Protein 4WND (pdb70)

Nearest PDB structures (foldseek):
  5a6c-assembly2_A  TM=9.727E-01  e=3.000E-34  Homo sapiens
  3sf4-assembly3_C  TM=9.162E-01  e=5.097E-35  Homo sapiens
  4g2v-assembly1_A  TM=9.74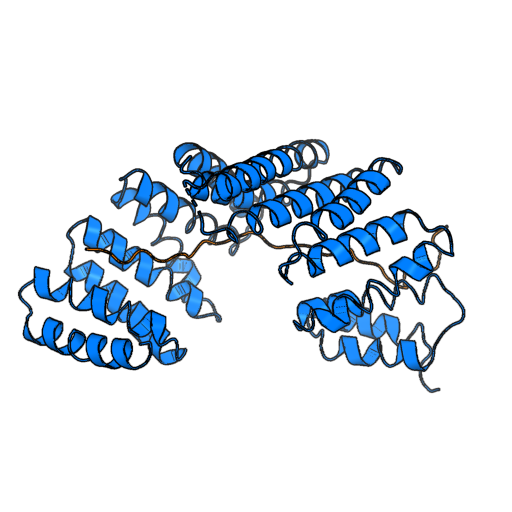9E-01  e=1.260E-33  Mus musculus
  3sf4-assembly1_A  TM=9.120E-01  e=1.593E-34  Homo sapiens
  4jhr-assembly1_A  TM=9.399E-01  e=8.890E-21  Mus musculus

Radius of gyration: 23.4 Å; Cα contacts (8 Å, |Δi|>4): 591; chains: 2; bounding box: 54×38×74 Å

B-factor: mean 24.94, std 11.46, range [11.97, 81.59]

Sequence (355 aa):
MEEASCLLEELALEGERLCKSGDCRRAGVSFFEEAAVQVGTEDDLKTLSSAIYSQQLGNAYFYLHDYAKALEEYHHHHHDLTLARTTIGDQLGEAKASGNLGNTLKKVVLGNNFDEEAIVCCQRHLDISREELNNDKVGEARALYNLGNVYHAKKGKKSFGCFPEEVRDALQAAVDFYEEENLLSSLVTALGDRAAQQGRAFGNLGNTHYLLGNFRDAVIAHEQRLLIAKEFGDKAAERRRAYSSNLGNAYIFLGEEFETASEEYYKKTTLLLARQLKDRAVEAQQSCYSLGNTYTLLQDYEKAIDYHLKHLAIAQELNDRIGEGRRACWSLGNNAYTALGNHDQAMHFAEEKHLEISREVGQLLHSDHMEMEPETMETTKSVTDYFSK

Foldseek 3Di:
DVDALVRLQVVLVVCVVVVNLVVSLVSLVVSVVNNDPPLVSVLVSLQSNLVSCVVVVVLVSNLVSLVVSLVSCVVVVVLLSNLSSLQSNLLSCLVVVVLVSSLVSLVSNLVSCVVVVNLVSNLVSLLSQLVSLQSQLVVVPLVDPSNVVSLVSSLVSLVVSLVSVVVVVVLLSNLVSLLSNLVSCVSVVVLVSSLVSLVSNLVSCVVVVPVVSNLSSLQSNLSSCVSVVNLVSSLVSLVSSLVVQVPDPPVVSNLVSLQSNLVSVVSVVNLVSSLVSLVSNLVVCVVVVVLVSNLVSLVSNLVSCVSVVNNVSNVVSVVSNVVSVVVVD/DDDDDPDDDDDDDDDDDDDCVCVVPD

Secondary structure (DSSP, 8-state):
--S-HHHHHHHHHHHHHTT-HHHHHHHHHHHHHH--S-HHHHHHHHHHHHHHHHHTT-HHHHHHHHHHHHHHHHHTT-HHHHHHHHHHHHHHHHHHT-HHHHHHHHHHHHHHHHHTT-HHHHHHHHHHHHHHHHHHHHHTT---HHHHHHHHHHHHHHHHHHHHHHHTT-HHHHHHHHHHHHHHHHHHT-HHHHHHHHHHHHHHHHHTT-HHHHHHHHHHHHHHHHHTT-HHHHHHHHHHHHHHHTT-S-HHHHHHHHHHHHHHHHHTT-HHHHHHHHHHHHHHHHHTT-HHHHHHHHHHHHHHHHHTT-HHHHHHHHHHHHHHHHHT-/---------PPPP------GGGTT--

CATH classification: 1.25.40.10

InterPro domains:
  IPR003109 GoLoco motif [PF02188] (490-509)
  IPR003109 GoLoco motif [PF02188] (545-566)
  IPR003109 GoLoco motif [PF02188] (595-615)
  IPR003109 GoLoco motif [PF02188] (629-650)
  IPR003109 GoLoco motif [PS50877] (489-511)
  IPR003109 GoLoco motif [PS50877] (544-566)
  IPR003109 GoLoco motif [PS50877] (594-616)
  IPR003109 GoLoco motif [PS50877] (628-650)
  IPR003109 GoLoco motif [SM00390] (489-511)
  IPR003109 GoLoco motif [SM00390] (544-566)
  IPR003109 GoLoco motif [SM00390] (594-616)
  IPR003109 GoLoco motif [SM00390] (628-650)
  IPR011990 Tetratricopeptide-like helical domain superfamily [G3DSA:1.25.40.10] (17-385)
  IPR011990 Tetratricopeptide-like helical domain superfamily [G3DSA:1.25.40.10] (458-567)
  IPR011990 Tetratricopeptide-like helical domain superfamily [G3DSA:1.25.40.10] (574-651)
  IPR011990 Tetratricopeptide-like helical domain superfamily [SSF48452] (63-157)
  IPR011990 Tetratricopeptide-like helical domain superfamily [SSF48452] (180-374)
  IPR019734 Tetratricopeptide repeat [PF13176] (204-238)
  IPR019734 Tetratricopeptide repeat [PF13181] (323-353)
  IPR019734 Tetratricopeptide repeat [PS50005] (62-95)

Organism: Homo sapiens (NCBI:txid9606)

Solvent-accessible surface area: 16758 Å² total; per-residue (Å²): 140,178,23,51,11,71,96,20,0,43,58,0,27,135,38,30,119,86,68,62,22,177,29,0,16,70,70,0,55,36,0,42,155,69,26,39,166,50,70,59,8,24,1,5,0,34,0,23,0,0,13,2,28,20,112,43,134,52,55,68,74,0,37,108,31,0,87,93,0,17,88,26,0,121,96,68,55,41,74,80,3,31,1,45,0,4,0,0,4,0,12,0,16,33,53,79,41,58,30,90,99,0,27,93,25,0,57,93,3,2,67,11,1,96,114,64,124,38,108,90,5,29,3,77,0,0,12,2,0,0,10,0,43,10,23,36,0,86,69,98,51,62,145,58,79,96,0,73,86,4,0,78,24,0,5,79,39,0,80,76,5,30,77,23,5,80,81,70,58,61,85,31,12,15,0,67,0,31,0,3,11,0,2,0,22,38,31,33,37,57,41,143,63,0,10,103,4,1,69,58,10,17,90,2,2,113,110,111,53,58,116,44,0,16,22,25,0,18,13,2,0,0,14,0,30,18,108,44,45,78,53,96,39,0,0,88,40,8,84,96,4,8,122,35,1,113,134,65,160,86,84,47,22,14,8,36,7,0,2,14,0,0,7,0,9,25,58,58,134,46,54,119,95,0,13,77,31,0,67,81,13,11,57,5,3,75,102,83,124,64,74,110,6,15,7,65,0,1,106,8,0,10,62,2,21,68,56,82,47,59,106,125,68,2,106,89,7,43,127,44,48,93,109,7,45,168,108,77,99,118,40,66,83,33,145,79,22,24,62,7,67,93,25,9,11,92,25,27,4,90,80,114,182,64,154

GO terms:
  GO:0097431 mitotic spindle pole (C, IDA)
  GO:0097575 lateral cell cortex (C, IDA)
  GO:0099738 cell cortex region (C, IDA)
  GO:0070840 dynein complex binding (F, IDA)
  GO:0005737 cytoplasm (C, IDA)
  GO:0005938 cell cortex (C, IDA)
  GO:0005737 cytoplasm (C, EXP)
  GO:0016328 lateral plasma membrane (C, EXP)
  GO:1904778 positive regulation of protein localization to cell cortex (P, IMP)
  GO:1905832 positive regulation of spindle assembly (P, IMP)
  GO:0051661 maintenance of centrosome location (P, IMP)
  GO:0060236 regulation of mitotic spindle organization (P, IMP)
  GO:0007052 mitotic spindle organization (P, IMP)
  GO:0000132 establishment of mitotic spindle orientation (P, IMP)
  GO:0005515 protein binding (F, IPI)
  GO:0007186 G protein-coupled receptor signaling pathway (P, TAS)
  GO:0042802 identical protein binding (F, IPI)
  GO:0005829 cytosol (C, IDA)
  GO:0000922 spindle pole (C, IPI)
  GO:0005938 cell cortex (C, IPI)

Structure (mmCIF, N/CA/C/O backbone):
data_4WND
#
_entry.id   4WND
#
_cell.length_a   45.487
_cell.length_b   64.786
_cell.length_c   69.118
_cell.angle_alpha   90.000
_cell.angle_beta   102.330
_cell.angle_gamma   90.000
#
_symmetry.space_group_name_H-M   'P 1 21 1'
#
loop_
_entity.id
_entity.type
_entity.pdbx_description
1 polymer 'G-protein-signaling modulator 2'
2 polymer 'FERM and PDZ domain-containing protein 4'
3 non-polymer 'THIOCYANATE ION'
4 non-polymer DI(HYDROXYETHYL)ETHER
5 non-polymer 'TRIETHYLENE GLYCOL'
6 non-polymer 1,2-ETHANEDIOL
7 water water
#
loop_
_atom_site.group_PDB
_atom_site.id
_atom_site.type_symbol
_atom_site.label_atom_id
_atom_site.label_alt_id
_atom_site.label_comp_id
_atom_site.label_asym_id
_atom_site.label_entity_id
_atom_site.label_seq_id
_atom_site.pdbx_PDB_ins_code
_atom_site.Cartn_x
_atom_site.Cartn_y
_atom_site.Cartn_z
_atom_site.occupancy
_atom_site.B_iso_or_equiv
_atom_site.auth_seq_id
_atom_site.auth_comp_id
_atom_site.auth_asym_id
_atom_site.auth_atom_id
_atom_site.pdbx_PDB_model_num
ATOM 1 N N . MET A 1 5 ? 48.342 -0.588 -12.060 1.00 56.15 13 MET A N 1
ATOM 2 C CA . MET A 1 5 ? 47.105 -1.061 -11.384 1.00 54.73 13 MET A CA 1
ATOM 3 C C . MET A 1 5 ? 46.827 -2.531 -11.750 1.00 55.37 13 MET A C 1
ATOM 4 O O . MET A 1 5 ? 46.797 -2.887 -12.935 1.00 58.89 13 MET A O 1
ATOM 7 N N . GLU A 1 6 ? 46.643 -3.379 -10.733 1.00 49.65 14 GLU A N 1
ATOM 8 C CA A GLU A 1 6 ? 46.362 -4.803 -10.940 0.50 47.72 14 GLU A CA 1
ATOM 9 C CA B GLU A 1 6 ? 46.358 -4.802 -10.956 0.50 47.86 14 GLU A CA 1
ATOM 10 C C . GLU A 1 6 ? 44.854 -5.069 -11.132 1.00 44.99 14 GLU A C 1
ATOM 11 O O . GLU A 1 6 ? 44.477 -6.035 -11.781 1.00 46.77 14 GLU A O 1
ATOM 22 N N . ALA A 1 7 ? 43.999 -4.210 -10.556 1.00 41.41 15 ALA A N 1
ATOM 23 C CA . ALA A 1 7 ? 42.531 -4.267 -10.811 1.00 33.72 15 ALA A CA 1
ATOM 24 C C . ALA A 1 7 ? 41.987 -2.903 -11.286 1.00 30.53 15 ALA A C 1
ATOM 25 O O . ALA A 1 7 ? 42.417 -1.855 -10.807 1.00 30.02 15 ALA A O 1
ATOM 27 N N . SER A 1 8 ? 41.013 -2.922 -12.210 1.00 26.12 16 SER A N 1
ATOM 28 C CA . SER A 1 8 ? 40.377 -1.691 -12.686 1.00 23.07 16 SER A CA 1
ATOM 29 C C . SER A 1 8 ? 39.356 -1.123 -11.662 1.00 18.85 16 SER A C 1
ATOM 30 O O . SER A 1 8 ? 38.928 -1.811 -10.757 1.00 17.88 16 SER A O 1
ATOM 33 N N . CYS A 1 9 ? 38.973 0.122 -11.882 1.00 20.65 17 CYS A N 1
ATOM 34 C CA . CYS A 1 9 ? 37.930 0.768 -11.087 1.00 18.05 17 CYS A CA 1
ATOM 35 C C . CYS A 1 9 ? 36.661 -0.107 -11.051 1.00 16.89 17 CYS A C 1
ATOM 36 O O . CYS A 1 9 ? 36.140 -0.403 -9.967 1.00 16.46 17 CYS A O 1
ATOM 39 N N . LEU A 1 10 ? 36.183 -0.499 -12.218 1.00 16.73 18 LEU A N 1
ATOM 40 C CA A LEU A 1 10 ? 34.981 -1.332 -12.306 0.50 16.61 18 LEU A CA 1
ATOM 41 C CA B LEU A 1 10 ? 34.971 -1.354 -12.312 0.50 16.83 18 LEU A CA 1
ATOM 42 C C . LEU A 1 10 ? 35.160 -2.659 -11.564 1.00 15.66 18 LEU A C 1
ATOM 43 O O . LEU A 1 10 ? 34.282 -3.085 -10.815 1.00 16.70 18 LEU A O 1
ATOM 52 N N . GLU A 1 11 ? 36.306 -3.327 -11.767 1.00 17.54 19 GLU A N 1
ATOM 53 C CA A GLU A 1 11 ? 36.554 -4.605 -11.105 0.50 17.37 19 GLU A CA 1
ATOM 54 C CA B GLU A 1 11 ? 36.585 -4.607 -11.118 0.50 18.10 19 GLU A CA 1
ATOM 55 C C . GLU A 1 11 ? 36.525 -4.475 -9.588 1.00 16.67 19 GLU A C 1
ATOM 56 O O . GLU A 1 11 ? 35.914 -5.286 -8.880 1.00 17.73 19 GLU A O 1
ATOM 67 N N . LEU A 1 12 ? 37.151 -3.444 -9.081 1.00 17.01 20 LEU A N 1
ATOM 68 C CA . LEU A 1 12 ? 37.164 -3.227 -7.671 1.00 16.75 20 LEU A CA 1
ATOM 69 C C . LEU A 1 12 ? 35.775 -2.921 -7.103 1.00 14.72 20 LEU A C 1
ATOM 70 O O . LEU A 1 12 ? 35.388 -3.402 -6.043 1.00 14.43 20 LEU A O 1
ATOM 75 N N . ALA A 1 13 ? 35.024 -2.094 -7.827 1.00 14.97 21 ALA A N 1
ATOM 76 C CA . ALA A 1 13 ? 33.683 -1.748 -7.412 1.00 14.35 21 ALA A CA 1
ATOM 77 C C . ALA A 1 13 ? 32.774 -2.961 -7.366 1.00 14.36 21 ALA A C 1
ATOM 78 O O . ALA A 1 13 ? 31.953 -3.095 -6.468 1.00 15.50 21 ALA A O 1
ATOM 80 N N . LEU A 1 14 ? 32.892 -3.835 -8.373 1.00 14.27 22 LEU A N 1
ATOM 81 C CA . LEU A 1 14 ? 32.082 -5.041 -8.409 1.00 14.72 22 LEU A CA 1
ATOM 82 C C . LEU A 1 14 ? 32.372 -5.944 -7.214 1.00 14.24 22 LEU A C 1
ATOM 83 O O . LEU A 1 14 ? 31.450 -6.511 -6.605 1.00 15.01 22 LEU A O 1
ATOM 88 N N . GLU A 1 15 ? 33.639 -6.061 -6.843 1.00 15.64 23 GLU A N 1
ATOM 89 C CA . GLU A 1 15 ? 33.974 -6.850 -5.669 1.00 16.52 23 GLU A CA 1
ATOM 90 C C . GLU A 1 15 ? 33.413 -6.224 -4.412 1.00 16.12 23 GLU A C 1
ATOM 91 O O . GLU A 1 15 ? 32.875 -6.893 -3.574 1.00 16.39 23 GLU A O 1
ATOM 97 N N . GLY A 1 16 ? 33.459 -4.906 -4.315 1.00 16.57 24 GLY A N 1
ATOM 98 C CA . GLY A 1 16 ? 32.848 -4.250 -3.186 1.00 16.16 24 GLY A CA 1
ATOM 99 C C . GLY A 1 16 ? 31.373 -4.524 -3.061 1.00 15.45 24 GLY A C 1
ATOM 100 O O . GLY A 1 16 ? 30.849 -4.749 -1.968 1.00 15.62 24 GLY A O 1
ATOM 101 N N . GLU A 1 17 ? 30.678 -4.498 -4.206 1.00 15.54 25 GLU A N 1
ATOM 102 C CA . GLU A 1 17 ? 29.245 -4.775 -4.240 1.00 15.85 25 GLU A CA 1
ATOM 103 C C . GLU A 1 17 ? 28.973 -6.152 -3.718 1.00 17.03 25 GLU A C 1
ATOM 104 O O . GLU A 1 17 ? 28.120 -6.329 -2.876 1.00 17.98 25 GLU A O 1
ATOM 110 N N . ARG A 1 18 ? 29.726 -7.120 -4.200 1.00 17.09 26 ARG A N 1
ATOM 111 C CA . ARG A 1 18 ? 29.535 -8.503 -3.750 1.00 17.47 26 ARG A CA 1
ATOM 112 C C . ARG A 1 18 ? 29.803 -8.678 -2.273 1.00 17.25 26 ARG A C 1
ATOM 113 O O . ARG A 1 18 ? 29.060 -9.386 -1.578 1.00 19.59 26 ARG A O 1
ATOM 121 N N . LEU A 1 19 ? 30.867 -8.070 -1.779 1.00 17.74 27 LEU A N 1
ATOM 122 C CA . LEU A 1 19 ? 31.213 -8.181 -0.349 1.00 18.81 27 LEU A CA 1
ATOM 123 C C . LEU A 1 19 ? 30.145 -7.582 0.523 1.00 18.78 27 LEU A C 1
ATOM 124 O O . LEU A 1 19 ? 29.712 -8.175 1.514 1.00 19.02 27 LEU A O 1
ATOM 129 N N . CYS A 1 20 ? 29.636 -6.423 0.127 1.00 18.66 28 CYS A N 1
ATOM 130 C CA . CYS A 1 20 ? 28.572 -5.818 0.896 1.00 20.60 28 CYS A CA 1
ATOM 131 C C . CYS A 1 20 ? 27.337 -6.700 0.894 1.00 19.64 28 CYS A C 1
ATOM 132 O O . CYS A 1 20 ? 26.715 -6.914 1.962 1.00 21.17 28 CYS A O 1
ATOM 135 N N . LYS A 1 21 ? 26.964 -7.235 -0.270 1.00 19.76 29 LYS A N 1
ATOM 136 C CA . LYS A 1 21 ? 25.784 -8.087 -0.374 1.00 21.43 29 LYS A CA 1
ATOM 137 C C . LYS A 1 21 ? 25.952 -9.306 0.537 1.00 22.87 29 LYS A C 1
ATOM 138 O O . LYS A 1 21 ? 24.985 -9.800 1.127 1.00 23.56 29 LYS A O 1
ATOM 141 N N . SER A 1 22 ? 27.185 -9.774 0.663 1.00 21.90 30 SER A N 1
ATOM 142 C CA . SER A 1 22 ? 27.492 -10.968 1.477 1.00 22.03 30 SER A CA 1
ATOM 143 C C . SER A 1 22 ? 27.484 -10.679 2.966 1.00 24.71 30 SER A C 1
ATOM 144 O O . SER A 1 22 ? 27.735 -11.590 3.760 1.00 24.46 30 SER A O 1
ATOM 147 N N . GLY A 1 23 ? 27.287 -9.415 3.349 1.00 24.63 31 GLY A N 1
ATOM 148 C CA . GLY A 1 23 ? 27.269 -9.019 4.754 1.00 25.39 31 GLY A CA 1
ATOM 149 C C . GLY A 1 23 ? 28.575 -8.509 5.329 1.00 27.87 31 GLY A C 1
ATOM 150 O O . GLY A 1 23 ? 28.676 -8.338 6.545 1.00 34.74 31 GLY A O 1
ATOM 151 N N . ASP A 1 24 ? 29.591 -8.276 4.490 1.00 23.86 32 ASP A N 1
ATOM 152 C CA . ASP A 1 24 ? 30.871 -7.788 4.943 1.00 25.58 32 ASP A CA 1
ATOM 153 C C . ASP A 1 24 ? 31.097 -6.390 4.393 1.00 24.46 32 ASP A C 1
ATOM 154 O O . ASP A 1 24 ? 31.856 -6.192 3.463 1.00 23.74 32 ASP A O 1
ATOM 159 N N . CYS A 1 25 ? 30.382 -5.419 4.968 1.00 26.40 33 CYS A N 1
ATOM 160 C CA . CYS A 1 25 ? 30.521 -4.039 4.521 1.00 25.83 33 CYS A CA 1
ATOM 161 C C . CYS A 1 25 ? 31.904 -3.481 4.792 1.00 22.86 33 CYS A C 1
ATOM 162 O O . CYS A 1 25 ? 32.393 -2.609 4.054 1.00 21.32 33 CYS A O 1
ATOM 165 N N . ARG A 1 26 ? 32.581 -3.969 5.843 1.00 22.53 34 ARG A N 1
ATOM 166 C CA A ARG A 1 26 ? 33.931 -3.506 6.135 0.50 23.08 34 ARG A CA 1
ATOM 167 C CA B ARG A 1 26 ? 33.912 -3.500 6.135 0.50 23.22 34 ARG A CA 1
ATOM 168 C C . ARG A 1 26 ? 34.877 -3.812 4.976 1.00 21.16 34 ARG A C 1
ATOM 169 O O . ARG A 1 26 ? 35.612 -2.961 4.522 1.00 22.18 34 ARG A O 1
ATOM 184 N N . ALA A 1 27 ? 34.843 -5.051 4.496 1.00 23.85 35 ALA A N 1
ATOM 185 C CA . ALA A 1 27 ? 35.657 -5.424 3.361 1.00 23.91 35 ALA A CA 1
ATOM 186 C C . ALA A 1 27 ? 35.204 -4.707 2.098 1.00 22.19 35 ALA A C 1
ATOM 187 O O . ALA A 1 27 ? 36.036 -4.226 1.312 1.00 23.88 35 ALA A O 1
ATOM 189 N N . GLY A 1 28 ? 33.888 -4.574 1.954 1.00 21.68 36 GLY A N 1
ATOM 190 C CA . GLY A 1 28 ? 33.336 -3.881 0.791 1.00 20.94 36 GLY A CA 1
ATOM 191 C C . GLY A 1 28 ? 33.829 -2.455 0.679 1.00 19.93 36 GLY A C 1
ATOM 192 O O . GLY A 1 28 ? 34.217 -1.999 -0.398 1.00 18.52 36 GLY A O 1
ATOM 193 N N . VAL A 1 29 ? 33.800 -1.727 1.803 1.00 19.62 37 VAL A N 1
ATOM 194 C CA . VAL A 1 29 ? 34.317 -0.362 1.849 1.00 19.81 37 VAL A CA 1
ATOM 195 C C . VAL A 1 29 ? 35.747 -0.266 1.312 1.00 18.65 37 VAL A C 1
ATOM 196 O O . VAL A 1 29 ? 36.080 0.631 0.564 1.00 19.54 37 VAL A O 1
ATOM 200 N N . SER A 1 30 ? 36.586 -1.242 1.679 1.00 20.45 38 SER A N 1
ATOM 201 C CA . SER A 1 30 ? 37.952 -1.225 1.212 1.00 22.72 38 SER A CA 1
ATOM 202 C C . SER A 1 30 ? 38.035 -1.270 -0.301 1.00 18.92 38 SER A C 1
ATOM 203 O O . SER A 1 30 ? 38.830 -0.576 -0.907 1.00 20.62 38 SER A O 1
ATOM 206 N N . PHE A 1 31 ? 37.189 -2.107 -0.891 1.00 19.59 39 PHE A N 1
ATOM 207 C CA . PHE A 1 31 ? 37.169 -2.221 -2.337 1.00 17.44 39 PHE A CA 1
ATOM 208 C C . PHE A 1 31 ? 36.587 -0.998 -3.041 1.00 16.17 39 PHE A C 1
ATOM 209 O O . PHE A 1 31 ? 37.085 -0.573 -4.059 1.00 16.37 39 PHE A O 1
ATOM 217 N N . PHE A 1 32 ? 35.546 -0.405 -2.455 1.00 17.34 40 PHE A N 1
ATOM 218 C CA . PHE A 1 32 ? 35.013 0.810 -3.030 1.00 17.82 40 PHE A CA 1
ATOM 219 C C . PHE A 1 32 ? 35.984 1.983 -2.942 1.00 18.02 40 PHE A C 1
ATOM 220 O O . PHE A 1 32 ? 36.129 2.739 -3.874 1.00 18.79 40 PHE A O 1
ATOM 228 N N A GLU A 1 33 ? 36.661 2.084 -1.794 0.50 19.09 41 GLU A N 1
ATOM 229 N N B GLU A 1 33 ? 36.669 2.102 -1.813 0.50 20.51 41 GLU A N 1
ATOM 230 C CA A GLU A 1 33 ? 37.659 3.117 -1.579 0.50 19.49 41 GLU A CA 1
ATOM 231 C CA B GLU A 1 33 ? 37.655 3.146 -1.658 0.50 21.66 41 GLU A CA 1
ATOM 232 C C A GLU A 1 33 ? 38.857 2.912 -2.524 0.50 19.20 41 GLU A C 1
ATOM 233 C C B GLU A 1 33 ? 38.828 2.913 -2.609 0.50 20.38 41 GLU A C 1
ATOM 234 O O A GLU A 1 33 ? 39.451 3.877 -2.984 0.50 19.65 41 GLU A O 1
ATOM 235 O O B GLU A 1 33 ? 39.343 3.855 -3.215 0.50 20.74 41 GLU A O 1
ATOM 246 N N . ALA A 1 34 ? 39.203 1.652 -2.792 1.00 19.63 42 ALA A N 1
ATOM 247 C CA . ALA A 1 34 ? 40.195 1.339 -3.789 1.00 18.84 42 ALA A CA 1
ATOM 248 C C . ALA A 1 34 ? 39.724 1.780 -5.166 1.00 19.09 42 ALA A C 1
ATOM 249 O O . ALA A 1 34 ? 40.462 2.348 -5.951 1.00 19.78 42 ALA A O 1
ATOM 251 N N . ALA A 1 35 ? 38.478 1.477 -5.494 1.00 17.89 43 ALA A N 1
ATOM 252 C CA . ALA A 1 35 ? 37.933 1.917 -6.757 1.00 18.54 43 ALA A CA 1
ATOM 253 C C . ALA A 1 35 ? 37.957 3.475 -6.937 1.00 18.57 43 ALA A C 1
ATOM 254 O O . ALA A 1 35 ? 38.254 3.979 -8.011 1.00 19.90 43 ALA A O 1
ATOM 256 N N . VAL A 1 36 ? 37.601 4.187 -5.887 1.00 20.17 44 VAL A N 1
ATOM 257 C CA . VAL A 1 36 ? 37.593 5.650 -5.925 1.00 22.13 44 VAL A CA 1
ATOM 258 C C . VAL A 1 36 ? 39.041 6.137 -6.104 1.00 26.06 44 VAL A C 1
ATOM 259 O O . VAL A 1 36 ? 39.302 7.082 -6.859 1.00 26.01 44 VAL A O 1
ATOM 263 N N . GLN A 1 37 ? 39.973 5.451 -5.446 1.00 26.97 45 GLN A N 1
ATOM 264 C CA . GLN A 1 37 ? 41.401 5.804 -5.551 1.00 30.77 45 GLN A CA 1
ATOM 265 C C . GLN A 1 37 ? 41.909 5.711 -6.991 1.00 29.54 45 GLN A C 1
ATOM 266 O O . GLN A 1 37 ? 42.547 6.636 -7.489 1.00 32.30 45 GLN A O 1
ATOM 272 N N . VAL A 1 38 ? 41.629 4.584 -7.644 1.00 26.05 46 VAL A N 1
ATOM 273 C CA . VAL A 1 38 ? 41.966 4.342 -9.036 1.00 26.27 46 VAL A CA 1
ATOM 274 C C . VAL A 1 38 ? 41.253 5.425 -9.859 1.00 27.89 46 VAL A C 1
ATOM 275 O O . VAL A 1 38 ? 41.867 6.089 -10.700 1.00 26.63 46 VAL A O 1
ATOM 279 N N . GLY A 1 39 ? 39.962 5.622 -9.570 1.00 25.06 47 GLY A N 1
ATOM 280 C CA . GLY A 1 39 ? 39.162 6.604 -10.263 1.00 23.92 47 GLY A CA 1
ATOM 281 C C . GLY A 1 39 ? 38.663 6.152 -11.628 1.00 22.29 47 GLY A C 1
ATOM 282 O O . GLY A 1 39 ? 39.114 5.133 -12.186 1.00 22.43 47 GLY A O 1
ATOM 283 N N . THR A 1 40 ? 37.755 6.948 -12.192 1.00 22.68 48 THR A N 1
ATOM 284 C CA . THR A 1 40 ? 37.227 6.732 -13.524 1.00 21.75 48 THR A CA 1
ATOM 285 C C . THR A 1 40 ? 36.668 8.045 -14.047 1.00 19.85 48 THR A C 1
ATOM 286 O O . THR A 1 40 ? 36.275 8.913 -13.241 1.00 22.03 48 THR A O 1
ATOM 290 N N . GLU A 1 41 ? 36.577 8.172 -15.356 1.00 20.20 49 GLU A N 1
ATOM 291 C CA . GLU A 1 41 ? 35.946 9.334 -15.959 1.00 20.45 49 GLU A CA 1
ATOM 292 C C . GLU A 1 41 ? 34.479 9.086 -16.263 1.00 17.86 49 GLU A C 1
ATOM 293 O O . GLU A 1 41 ? 33.758 10.016 -16.631 1.00 19.77 49 GLU A O 1
ATOM 299 N N . ASP A 1 42 ? 34.004 7.844 -16.038 1.00 17.42 50 ASP A N 1
ATOM 300 C CA A ASP A 1 42 ? 32.622 7.508 -16.239 0.50 18.02 50 ASP A CA 1
ATOM 301 C CA B ASP A 1 42 ? 32.596 7.525 -16.252 0.50 17.98 50 ASP A CA 1
ATOM 302 C C . ASP A 1 42 ? 31.821 7.953 -15.018 1.00 17.24 50 ASP A C 1
ATOM 303 O O . ASP A 1 42 ? 31.889 7.307 -13.948 1.00 17.08 50 ASP A O 1
ATOM 312 N N . LEU A 1 43 ? 31.089 9.042 -15.166 1.00 15.99 51 LEU A N 1
ATOM 313 C CA . LEU A 1 43 ? 30.476 9.673 -14.045 1.00 16.39 51 LEU A CA 1
ATOM 314 C C . LEU A 1 43 ? 29.301 8.855 -13.475 1.00 16.85 51 LEU A C 1
ATOM 315 O O . LEU A 1 43 ? 29.058 8.872 -12.257 1.00 17.20 51 LEU A O 1
ATOM 320 N N . LYS A 1 44 ? 28.618 8.111 -14.330 1.00 17.41 52 LYS A N 1
ATOM 321 C CA . LYS A 1 44 ? 27.533 7.222 -13.854 1.00 17.38 52 LYS A CA 1
ATOM 322 C C . LYS A 1 44 ? 28.110 6.118 -12.954 1.00 16.22 52 LYS A C 1
ATOM 323 O O . LYS A 1 44 ? 27.571 5.812 -11.900 1.00 15.14 52 LYS A O 1
ATOM 329 N N . THR A 1 45 ? 29.207 5.499 -13.399 1.00 14.95 53 THR A N 1
ATOM 330 C CA . THR A 1 45 ? 29.872 4.523 -12.596 1.00 15.07 53 THR A CA 1
ATOM 331 C C . THR A 1 45 ? 30.352 5.126 -11.268 1.00 14.90 53 THR A C 1
ATOM 332 O O . THR A 1 45 ? 30.146 4.542 -10.222 1.00 15.07 53 THR A O 1
ATOM 336 N N . LEU A 1 46 ? 30.948 6.316 -11.315 1.00 14.93 54 LEU A N 1
ATOM 337 C CA . LEU A 1 46 ? 31.441 6.973 -10.125 1.00 15.40 54 LEU A CA 1
ATOM 338 C C . LEU A 1 46 ? 30.295 7.218 -9.131 1.00 14.50 54 LEU A C 1
ATOM 339 O O . LEU A 1 46 ? 30.422 6.975 -7.926 1.00 14.37 54 LEU A O 1
ATOM 344 N N . SER A 1 47 ? 29.177 7.697 -9.653 1.00 14.50 55 SER A N 1
ATOM 345 C CA A SER A 1 47 ? 28.001 7.917 -8.782 0.50 14.83 55 SER A CA 1
ATOM 346 C CA B SER A 1 47 ? 27.949 7.903 -8.859 0.50 14.50 55 SER A CA 1
ATOM 347 C C . SER A 1 47 ? 27.508 6.633 -8.142 1.00 13.44 55 SER A C 1
ATOM 348 O O . SER A 1 47 ? 27.209 6.628 -6.958 1.00 13.97 55 SER A O 1
ATOM 353 N N . ALA A 1 48 ? 27.502 5.533 -8.884 1.00 12.76 56 ALA A N 1
ATOM 354 C CA . ALA A 1 48 ? 27.121 4.259 -8.269 1.00 12.66 56 ALA A CA 1
ATOM 355 C C . ALA A 1 48 ? 28.073 3.818 -7.151 1.00 12.95 56 ALA A C 1
ATOM 356 O O . ALA A 1 48 ? 27.659 3.238 -6.148 1.00 13.90 56 ALA A O 1
ATOM 358 N N . ILE A 1 49 ? 29.369 4.056 -7.348 1.00 12.62 57 ILE A N 1
ATOM 359 C CA . ILE A 1 49 ? 30.372 3.762 -6.315 1.00 12.93 57 ILE A CA 1
ATOM 360 C C . ILE A 1 49 ? 30.145 4.611 -5.074 1.00 13.26 57 ILE A C 1
ATOM 361 O O . ILE A 1 49 ? 30.101 4.099 -3.964 1.00 14.05 57 ILE A O 1
ATOM 366 N N . TYR A 1 50 ? 29.908 5.898 -5.280 1.00 13.98 58 TYR A N 1
ATOM 367 C CA . TYR A 1 50 ? 29.673 6.783 -4.143 1.00 13.87 58 TYR A CA 1
ATOM 368 C C . TYR A 1 50 ? 28.428 6.363 -3.353 1.00 12.42 58 TYR A C 1
ATOM 369 O O . TYR A 1 50 ? 28.390 6.418 -2.109 1.00 12.56 58 TYR A O 1
ATOM 378 N N . SER A 1 51 ? 27.372 6.027 -4.089 1.00 12.70 59 SER A N 1
ATOM 379 C CA . SER A 1 51 ? 26.121 5.579 -3.457 1.00 13.12 59 SER A CA 1
ATOM 380 C C . SER A 1 51 ? 26.351 4.344 -2.599 1.00 13.76 59 SER A C 1
ATOM 381 O O . SER A 1 51 ? 25.900 4.253 -1.483 1.00 14.38 59 SER A O 1
ATOM 384 N N . GLN A 1 52 ? 27.057 3.380 -3.155 1.00 13.51 60 GLN A N 1
ATOM 385 C CA A GLN A 1 52 ? 27.289 2.161 -2.434 0.40 13.79 60 GLN A CA 1
ATOM 386 C CA B GLN A 1 52 ? 27.328 2.127 -2.443 0.60 15.15 60 GLN A CA 1
ATOM 387 C C . GLN A 1 52 ? 28.217 2.369 -1.237 1.00 14.88 60 GLN A C 1
ATOM 388 O O . GLN A 1 52 ? 28.021 1.773 -0.199 1.00 14.96 60 GLN A O 1
ATOM 399 N N . LEU A 1 53 ? 29.188 3.252 -1.380 1.00 14.91 61 LEU A N 1
ATOM 400 C CA . LEU A 1 53 ? 30.110 3.587 -0.272 1.00 16.50 61 LEU A CA 1
ATOM 401 C C . LEU A 1 53 ? 29.309 4.334 0.821 1.00 16.26 61 LEU A C 1
ATOM 402 O O . LEU A 1 53 ? 29.436 4.052 2.012 1.00 17.13 61 LEU A O 1
ATOM 407 N N . GLY A 1 54 ? 28.414 5.237 0.412 1.00 14.65 62 GLY A N 1
ATOM 408 C CA . GLY A 1 54 ? 27.557 5.907 1.362 1.00 14.96 62 GLY A CA 1
ATOM 409 C C . GLY A 1 54 ? 26.722 4.904 2.154 1.00 14.76 62 GLY A C 1
ATOM 410 O O . GLY A 1 54 ? 26.563 5.049 3.388 1.00 16.35 62 GLY A O 1
ATOM 411 N N . ASN A 1 55 ? 26.102 3.941 1.468 1.00 14.51 63 ASN A N 1
ATOM 412 C CA . ASN A 1 55 ? 25.300 2.934 2.165 1.00 14.37 63 ASN A CA 1
ATOM 413 C C . ASN A 1 55 ? 26.149 2.044 3.068 1.00 15.44 63 ASN A C 1
ATOM 414 O O . ASN A 1 55 ? 25.716 1.723 4.177 1.00 17.22 63 ASN A O 1
ATOM 419 N N . ALA A 1 56 ? 27.333 1.683 2.614 1.00 16.42 64 ALA A N 1
ATOM 420 C CA . ALA A 1 56 ? 28.209 0.826 3.424 1.00 17.14 64 ALA A CA 1
ATOM 421 C C . ALA A 1 56 ? 28.595 1.552 4.711 1.00 17.59 64 ALA A C 1
ATOM 422 O O . ALA A 1 56 ? 28.523 0.958 5.800 1.00 19.21 64 ALA A O 1
ATOM 424 N N . TYR A 1 57 ? 28.943 2.840 4.617 1.00 18.46 65 TYR A N 1
ATOM 425 C CA . TYR A 1 57 ? 29.261 3.614 5.812 1.00 18.45 65 TYR A CA 1
ATOM 426 C C . TYR A 1 57 ? 28.046 3.783 6.709 1.00 19.19 65 TYR A C 1
ATOM 427 O O . TYR A 1 57 ? 28.174 3.705 7.930 1.00 19.11 65 TYR A O 1
ATOM 436 N N . PHE A 1 58 ? 26.869 3.982 6.120 1.00 18.45 66 PHE A N 1
ATOM 437 C CA . PHE A 1 58 ? 25.607 4.021 6.872 1.00 18.34 66 PHE A CA 1
ATOM 438 C C . PHE A 1 58 ? 25.468 2.764 7.738 1.00 19.58 66 PHE A C 1
ATOM 439 O O . PHE A 1 58 ? 25.251 2.864 8.957 1.00 20.34 66 PHE A O 1
ATOM 447 N N . TYR A 1 59 ? 25.656 1.607 7.120 1.00 19.31 67 TYR A N 1
ATOM 448 C CA . TYR A 1 59 ? 25.536 0.336 7.826 1.00 22.98 67 TYR A CA 1
ATOM 449 C C . TYR A 1 59 ? 26.636 0.096 8.852 1.00 22.33 67 TYR A C 1
ATOM 450 O O . TYR A 1 59 ? 26.394 -0.638 9.811 1.00 26.23 67 TYR A O 1
ATOM 459 N N . LEU A 1 60 ? 27.782 0.728 8.680 1.00 21.39 68 LEU A N 1
ATOM 460 C CA . LEU A 1 60 ? 28.874 0.684 9.664 1.00 21.84 68 LEU A CA 1
ATOM 461 C C . LEU A 1 60 ? 28.745 1.801 10.712 1.00 22.83 68 LEU A C 1
ATOM 462 O O . LEU A 1 60 ? 29.643 1.992 11.531 1.00 24.06 68 LEU A O 1
ATOM 467 N N . HIS A 1 61 ? 27.624 2.533 10.658 1.00 22.45 69 HIS A N 1
ATOM 468 C CA . HIS A 1 61 ? 27.298 3.617 11.604 1.00 22.52 69 HIS A CA 1
ATOM 469 C C . HIS A 1 61 ? 28.226 4.809 11.538 1.00 23.76 69 HIS A C 1
ATOM 470 O O . HIS A 1 61 ? 28.339 5.572 12.508 1.00 25.25 69 HIS A O 1
ATOM 477 N N . ASP A 1 62 ? 28.868 5.027 10.386 1.00 20.71 70 ASP A N 1
ATOM 478 C CA . ASP A 1 62 ? 29.595 6.240 10.177 1.00 20.23 70 ASP A CA 1
ATOM 479 C C . ASP A 1 62 ? 28.706 7.160 9.346 1.00 20.18 70 ASP A C 1
ATOM 480 O O . ASP A 1 62 ? 28.862 7.284 8.147 1.00 20.06 70 ASP A O 1
ATOM 485 N N . TYR A 1 63 ? 27.767 7.811 10.028 1.00 21.13 71 TYR A N 1
ATOM 486 C CA . TYR A 1 63 ? 26.725 8.584 9.347 1.00 18.97 71 TYR A CA 1
ATOM 487 C C . TYR A 1 63 ? 27.288 9.839 8.714 1.00 19.91 71 TYR A C 1
ATOM 488 O O . TYR A 1 63 ? 26.802 10.284 7.674 1.00 19.68 71 TYR A O 1
ATOM 497 N N . ALA A 1 64 ? 28.347 10.408 9.276 1.00 20.34 72 ALA A N 1
ATOM 498 C CA . ALA A 1 64 ? 28.979 11.565 8.661 1.00 22.83 72 ALA A CA 1
ATOM 499 C C . ALA A 1 64 ? 29.571 11.239 7.279 1.00 21.18 72 ALA A C 1
ATOM 500 O O . ALA A 1 64 ? 29.429 12.018 6.312 1.00 21.62 72 ALA A O 1
ATOM 502 N N . LYS A 1 65 ? 30.232 10.098 7.174 1.00 20.80 73 LYS A N 1
ATOM 503 C CA . LYS A 1 65 ? 30.803 9.705 5.908 1.00 20.02 73 LYS A CA 1
ATOM 504 C C . LYS A 1 65 ? 29.680 9.302 4.946 1.00 18.47 73 LYS A C 1
ATOM 505 O O . LYS A 1 65 ? 29.761 9.559 3.728 1.00 18.32 73 LYS A O 1
ATOM 510 N N . ALA A 1 66 ? 28.644 8.649 5.474 1.00 16.72 74 ALA A N 1
ATOM 511 C CA . ALA A 1 66 ? 27.495 8.293 4.645 1.00 16.05 74 ALA A CA 1
ATOM 512 C C . ALA A 1 66 ? 26.950 9.562 3.978 1.00 17.57 74 ALA A C 1
ATOM 513 O O . ALA A 1 66 ? 26.712 9.583 2.767 1.00 17.09 74 ALA A O 1
ATOM 515 N N . LEU A 1 67 ? 26.760 10.631 4.769 1.00 16.90 75 LEU A N 1
ATOM 516 C CA . LEU A 1 67 ? 26.234 11.868 4.238 1.00 17.48 75 LEU A CA 1
ATOM 517 C C . LEU A 1 67 ? 27.159 12.433 3.162 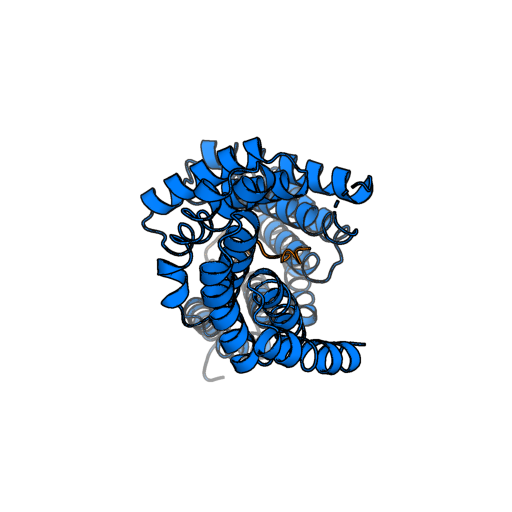1.00 17.80 75 LEU A C 1
ATOM 518 O O . LEU A 1 67 ? 26.717 12.891 2.100 1.00 17.05 75 LEU A O 1
ATOM 523 N N . GLU A 1 68 ? 28.468 12.381 3.416 1.00 17.08 76 GLU A N 1
ATOM 524 C CA A GLU A 1 68 ? 29.425 12.924 2.462 0.50 17.41 76 GLU A CA 1
ATOM 525 C CA B GLU A 1 68 ? 29.487 12.879 2.481 0.50 17.17 76 GLU A CA 1
ATOM 526 C C . GLU A 1 68 ? 29.347 12.192 1.121 1.00 16.04 76 GLU A C 1
ATOM 527 O O . GLU A 1 68 ? 29.337 12.828 0.074 1.00 16.55 76 GLU A O 1
ATOM 538 N N . TYR A 1 69 ? 29.259 10.872 1.157 1.00 15.48 77 TYR A N 1
ATOM 539 C CA . TYR A 1 69 ? 29.246 10.134 -0.078 1.00 15.65 77 TYR A CA 1
ATOM 540 C C . TYR A 1 69 ? 27.915 10.200 -0.811 1.00 14.77 77 TYR A C 1
ATOM 541 O O . TYR A 1 69 ? 27.878 10.307 -2.044 1.00 14.92 77 TYR A O 1
ATOM 550 N N . HIS A 1 70 ? 26.820 10.217 -0.062 1.00 13.96 78 HIS A N 1
ATOM 551 C CA . HIS A 1 70 ? 25.539 10.441 -0.710 1.00 13.79 78 HIS A CA 1
ATOM 552 C C . HIS A 1 70 ? 25.427 11.820 -1.332 1.00 14.00 78 HIS A C 1
ATOM 553 O O . HIS A 1 70 ? 24.801 11.971 -2.379 1.00 14.43 78 HIS A O 1
ATOM 560 N N . HIS A 1 71 ? 26.057 12.829 -0.717 1.00 15.95 79 HIS A N 1
ATOM 561 C CA A HIS A 1 71 ? 26.136 14.159 -1.333 0.50 15.66 79 HIS A CA 1
ATOM 562 C CA B HIS A 1 71 ? 26.101 14.144 -1.336 0.50 17.22 79 HIS A CA 1
ATOM 563 C C . HIS A 1 71 ? 26.960 14.174 -2.607 1.00 15.87 79 HIS A C 1
ATOM 564 O O . HIS A 1 71 ? 26.582 14.817 -3.588 1.00 17.19 79 HIS A O 1
ATOM 577 N N . HIS A 1 72 ? 28.080 13.463 -2.609 1.00 15.40 80 HIS A N 1
ATOM 578 C CA A HIS A 1 72 ? 28.909 13.330 -3.811 0.50 16.20 80 HIS A CA 1
ATOM 579 C CA B HIS A 1 72 ? 28.862 13.407 -3.840 0.50 16.27 80 HIS A CA 1
ATOM 580 C C . HIS A 1 72 ? 28.085 12.689 -4.947 1.00 15.85 80 HIS A C 1
ATOM 581 O O . HIS A 1 72 ? 28.100 13.120 -6.105 1.00 17.24 80 HIS A O 1
ATOM 594 N N . ASP A 1 73 ? 27.336 11.634 -4.597 1.00 14.44 81 ASP A N 1
ATOM 595 C CA . ASP A 1 73 ? 26.442 10.997 -5.560 1.00 14.48 81 ASP A CA 1
ATOM 596 C C . ASP A 1 73 ? 25.397 11.982 -6.101 1.00 14.47 81 ASP A C 1
ATOM 597 O O . ASP A 1 73 ? 25.201 12.095 -7.296 1.00 14.97 81 ASP A O 1
ATOM 602 N N . LEU A 1 74 ? 24.732 12.693 -5.212 1.00 13.90 82 LEU A N 1
ATOM 603 C CA . LEU A 1 74 ? 23.707 13.700 -5.627 1.00 15.48 82 LEU A CA 1
ATOM 604 C C . LEU A 1 74 ? 24.281 14.698 -6.619 1.00 16.26 82 LEU A C 1
ATOM 605 O O . LEU A 1 74 ? 23.659 14.983 -7.662 1.00 15.81 82 LEU A O 1
ATOM 610 N N . THR A 1 75 ? 25.487 15.164 -6.325 1.00 16.11 83 THR A N 1
ATOM 611 C CA . THR A 1 75 ? 26.153 16.153 -7.182 1.00 17.39 83 THR A CA 1
ATOM 612 C C . THR A 1 75 ? 26.329 15.622 -8.587 1.00 17.91 83 THR A C 1
ATOM 613 O O . THR A 1 75 ? 26.005 16.304 -9.570 1.00 17.20 83 THR A O 1
ATOM 617 N N . LEU A 1 76 ? 26.830 14.399 -8.698 1.00 16.15 84 LEU A N 1
ATOM 618 C CA . LEU A 1 76 ? 27.039 13.815 -10.005 1.00 16.90 84 LEU A CA 1
ATOM 619 C C . LEU A 1 76 ? 25.748 13.486 -10.690 1.00 16.34 84 LEU A C 1
ATOM 620 O O . LEU A 1 76 ? 25.612 13.649 -11.898 1.00 17.62 84 LEU A O 1
ATOM 625 N N . ALA A 1 77 ? 24.759 12.956 -9.966 1.00 14.92 85 ALA A N 1
ATOM 626 C CA . ALA A 1 77 ? 23.521 12.590 -10.598 1.00 15.55 85 ALA A CA 1
ATOM 627 C C . ALA A 1 77 ? 22.874 13.823 -11.243 1.00 15.99 85 ALA A C 1
ATOM 628 O O . ALA A 1 77 ? 22.288 13.746 -12.331 1.00 16.73 85 ALA A O 1
ATOM 630 N N . ARG A 1 78 ? 22.966 14.952 -10.556 1.00 16.02 86 ARG A N 1
ATOM 631 C CA . ARG A 1 78 ? 22.389 16.196 -11.084 1.00 16.67 86 ARG A CA 1
ATOM 632 C C . ARG A 1 78 ? 23.149 16.650 -12.333 1.00 18.10 86 ARG A C 1
ATOM 633 O O . ARG A 1 78 ? 22.514 17.033 -13.338 1.00 18.95 86 ARG A O 1
ATOM 641 N N . THR A 1 79 ? 24.471 16.595 -12.302 1.00 18.03 87 THR A N 1
ATOM 642 C CA A THR A 1 79 ? 25.249 17.136 -13.414 0.50 18.58 87 THR A CA 1
ATOM 643 C CA B THR A 1 79 ? 25.245 17.139 -13.417 0.50 18.48 87 THR A CA 1
ATOM 644 C C . THR A 1 79 ? 25.050 16.332 -14.695 1.00 17.59 87 THR A C 1
ATOM 645 O O . THR A 1 79 ? 25.125 16.895 -15.780 1.00 18.61 87 THR A O 1
ATOM 652 N N . ILE A 1 80 ? 24.793 15.028 -14.576 1.00 17.44 88 ILE A N 1
ATOM 653 C CA . ILE A 1 80 ? 24.606 14.186 -15.758 1.00 17.55 88 ILE A CA 1
ATOM 654 C C . ILE A 1 80 ? 23.138 14.037 -16.130 1.00 18.55 88 ILE A C 1
ATOM 655 O O . ILE A 1 80 ? 22.794 13.351 -17.105 1.00 20.08 88 ILE A O 1
ATOM 660 N N . GLY A 1 81 ? 22.264 14.639 -15.325 1.00 18.75 89 GLY A N 1
ATOM 661 C CA . GLY A 1 81 ? 20.824 14.596 -15.590 1.00 19.38 89 GLY A CA 1
ATOM 662 C C . GLY A 1 81 ? 20.180 13.242 -15.380 1.00 19.76 89 GLY A C 1
ATOM 663 O O . GLY A 1 81 ? 19.187 12.903 -16.050 1.00 20.91 89 GLY A O 1
ATOM 664 N N . ASP A 1 82 ? 20.704 12.483 -14.433 1.00 17.02 90 ASP A N 1
ATOM 665 C CA . ASP A 1 82 ? 20.180 11.164 -14.116 1.00 16.96 90 ASP A CA 1
ATOM 666 C C . ASP A 1 82 ? 19.082 11.350 -13.054 1.00 17.00 90 ASP A C 1
ATOM 667 O O . ASP A 1 82 ? 19.373 11.439 -11.881 1.00 16.31 90 ASP A O 1
ATOM 672 N N . GLN A 1 83 ? 17.828 11.462 -13.487 1.00 17.23 91 GLN A N 1
ATOM 673 C CA . GLN A 1 83 ? 16.766 11.815 -12.579 1.00 17.86 91 GLN A CA 1
ATOM 674 C C . GLN A 1 83 ? 16.516 10.721 -11.551 1.00 15.91 91 GLN A C 1
ATOM 675 O O . GLN A 1 83 ? 16.359 11.018 -10.368 1.00 15.50 91 GLN A O 1
ATOM 681 N N . LEU A 1 84 ? 16.507 9.471 -11.994 1.00 15.89 92 LEU A N 1
ATOM 682 C CA . LEU A 1 84 ? 16.318 8.356 -11.059 1.00 15.42 92 LEU A CA 1
ATOM 683 C C . LEU A 1 84 ? 17.463 8.344 -10.052 1.00 15.15 92 LEU A C 1
ATOM 684 O O . LEU A 1 84 ? 17.290 8.144 -8.857 1.00 14.97 92 LEU A O 1
ATOM 689 N N . GLY A 1 85 ? 18.663 8.567 -10.548 1.00 14.73 93 GLY A N 1
ATOM 690 C CA . GLY A 1 85 ? 19.826 8.578 -9.690 1.00 14.82 93 GLY A CA 1
ATOM 691 C C . GLY A 1 85 ? 19.774 9.698 -8.664 1.00 12.87 93 GLY A C 1
ATOM 692 O O . GLY A 1 85 ? 20.232 9.534 -7.551 1.00 14.90 93 GLY A O 1
ATOM 693 N N . GLU A 1 86 ? 19.239 10.854 -9.047 1.00 14.47 94 GLU A N 1
ATOM 694 C CA . GLU A 1 86 ? 19.110 11.973 -8.145 1.00 14.00 94 GLU A CA 1
ATOM 695 C C . GLU A 1 86 ? 18.062 11.618 -7.083 1.00 13.81 94 GLU A C 1
ATOM 696 O O . GLU A 1 86 ? 18.237 11.920 -5.917 1.00 13.48 94 GLU A O 1
ATOM 702 N N . ALA A 1 87 ? 16.957 11.032 -7.509 1.00 13.52 95 ALA A N 1
ATOM 703 C CA . ALA A 1 87 ? 15.912 10.634 -6.564 1.00 13.10 95 ALA A CA 1
ATOM 704 C C . ALA A 1 87 ? 16.462 9.699 -5.492 1.00 13.03 95 ALA A C 1
ATOM 705 O O . ALA A 1 87 ? 16.231 9.855 -4.295 1.00 14.10 95 ALA A O 1
ATOM 707 N N . LYS A 1 88 ? 17.278 8.746 -5.942 1.00 13.40 96 LYS A N 1
ATOM 708 C CA . LYS A 1 88 ? 17.836 7.746 -5.022 1.00 13.90 96 LYS A CA 1
ATOM 709 C C . LYS A 1 88 ? 18.819 8.395 -4.043 1.00 13.08 96 LYS A C 1
ATOM 710 O O . LYS A 1 88 ? 18.815 8.108 -2.845 1.00 13.46 96 LYS A O 1
ATOM 716 N N . ALA A 1 89 ? 19.695 9.282 -4.555 1.00 12.94 97 ALA A N 1
ATOM 717 C CA . ALA A 1 89 ? 20.628 9.975 -3.714 1.00 13.27 97 ALA A CA 1
ATOM 718 C C . ALA A 1 89 ? 19.907 10.825 -2.661 1.00 12.79 97 ALA A C 1
ATOM 719 O O . ALA A 1 89 ? 20.287 10.843 -1.515 1.00 12.55 97 ALA A O 1
ATOM 721 N N . SER A 1 90 ? 18.840 11.499 -3.083 1.00 13.17 98 SER A N 1
ATOM 722 C CA . SER A 1 90 ? 18.059 12.3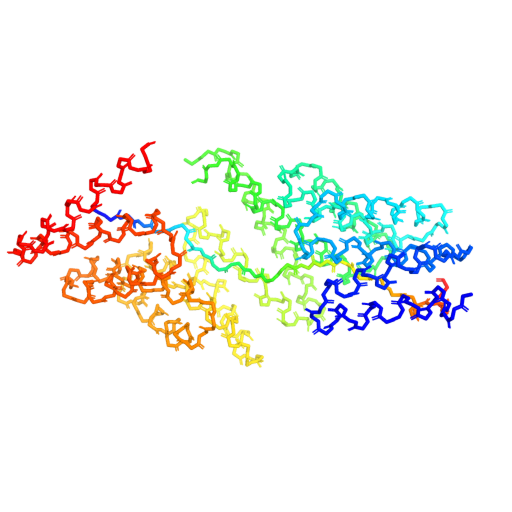10 -2.170 1.00 14.24 98 SER A CA 1
ATOM 723 C C . SER A 1 90 ? 17.395 11.451 -1.075 1.00 13.78 98 SER A C 1
ATOM 724 O O . SER A 1 90 ? 17.416 11.808 0.094 1.00 14.48 98 SER A O 1
ATOM 727 N N . GLY A 1 91 ? 16.844 10.315 -1.464 1.00 13.66 99 GLY A N 1
ATOM 728 C CA . GLY A 1 91 ? 16.250 9.403 -0.474 1.00 13.11 99 GLY A CA 1
ATOM 729 C C . GLY A 1 91 ? 17.287 8.882 0.514 1.00 14.02 99 GLY A C 1
ATOM 730 O O . GLY A 1 91 ? 17.034 8.738 1.718 1.00 13.96 99 GLY A O 1
ATOM 731 N N . ASN A 1 92 ? 18.496 8.584 0.010 1.00 13.24 100 ASN A N 1
ATOM 732 C CA . ASN A 1 92 ? 19.568 8.142 0.876 1.00 14.10 100 ASN A CA 1
ATOM 733 C C . ASN A 1 92 ? 20.070 9.217 1.847 1.00 13.24 100 ASN A C 1
ATOM 734 O O . ASN A 1 92 ? 20.355 8.939 2.993 1.00 13.56 100 ASN A O 1
ATOM 739 N N . LEU A 1 93 ? 20.180 10.449 1.347 1.00 13.51 101 LEU A N 1
ATOM 740 C CA . LEU A 1 93 ? 20.468 11.593 2.209 1.00 13.24 101 LEU A CA 1
ATOM 741 C C . LEU A 1 93 ? 19.401 11.717 3.297 1.00 12.98 101 LEU A C 1
ATOM 742 O O . LEU A 1 93 ? 19.730 11.920 4.457 1.00 13.05 101 LEU A O 1
ATOM 747 N N . GLY A 1 94 ? 18.138 11.583 2.903 1.00 13.09 102 GLY A N 1
ATOM 748 C CA . GLY A 1 94 ? 17.030 11.710 3.877 1.00 13.44 102 GLY A CA 1
ATOM 749 C C . GLY A 1 94 ? 17.135 10.670 4.964 1.00 13.06 102 GLY A C 1
ATOM 750 O O . GLY A 1 94 ? 17.021 10.967 6.144 1.00 13.75 102 GLY A O 1
ATOM 751 N N . ASN A 1 95 ? 17.382 9.413 4.581 1.00 13.46 103 ASN A N 1
ATOM 752 C CA . ASN A 1 95 ? 17.417 8.359 5.578 1.00 13.62 103 ASN A CA 1
ATOM 753 C C . ASN A 1 95 ? 18.624 8.493 6.491 1.00 13.74 103 ASN A C 1
ATOM 754 O O . ASN A 1 95 ? 18.569 8.129 7.652 1.00 14.67 103 ASN A O 1
ATOM 759 N N . THR A 1 96 ? 19.727 9.022 5.961 1.00 13.78 104 THR A N 1
ATOM 760 C CA . THR A 1 96 ? 20.910 9.302 6.769 1.00 13.89 104 THR A CA 1
ATOM 761 C C . THR A 1 96 ? 20.638 10.464 7.751 1.00 14.33 104 THR A C 1
ATOM 762 O O . THR A 1 96 ? 20.931 10.348 8.924 1.00 14.90 104 THR A O 1
ATOM 766 N N . LEU A 1 97 ? 20.037 11.530 7.256 1.00 14.54 105 LEU A N 1
ATOM 767 C CA . LEU A 1 97 ? 19.651 12.665 8.089 1.00 14.95 105 LEU A CA 1
ATOM 768 C C . LEU A 1 97 ? 18.699 12.241 9.185 1.00 14.80 105 LEU A C 1
ATOM 769 O O . LEU A 1 97 ? 18.801 12.734 10.307 1.00 15.42 105 LEU A O 1
ATOM 774 N N . LYS A 1 98 ? 17.802 11.303 8.890 1.00 15.11 106 LYS A N 1
ATOM 775 C CA A LYS A 1 98 ? 16.861 10.782 9.900 0.50 15.84 106 LYS A CA 1
ATOM 776 C CA B LYS A 1 98 ? 16.864 10.813 9.911 0.50 16.28 106 LYS A CA 1
ATOM 777 C C . LYS A 1 98 ? 17.626 10.220 11.097 1.00 17.77 106 LYS A C 1
ATOM 778 O O . LYS A 1 98 ? 17.339 10.528 12.256 1.00 17.72 106 LYS A O 1
ATOM 789 N N . VAL A 1 99 ? 18.580 9.360 10.816 1.00 16.35 107 VAL A N 1
ATOM 790 C CA A VAL A 1 99 ? 19.316 8.714 11.905 0.50 17.85 107 VAL A CA 1
ATOM 791 C CA B VAL A 1 99 ? 19.366 8.715 11.887 0.50 18.03 107 VAL A CA 1
ATOM 792 C C . VAL A 1 99 ? 20.149 9.716 12.700 1.00 18.59 107 VAL A C 1
ATOM 793 O O . VAL A 1 99 ? 20.323 9.537 13.902 1.00 21.51 107 VAL A O 1
ATOM 800 N N . LEU A 1 100 ? 20.593 10.794 12.047 1.00 18.21 108 LEU A N 1
ATOM 801 C CA . LEU A 1 100 ? 21.348 11.866 12.699 1.00 19.40 108 LEU A CA 1
ATOM 802 C C . LEU A 1 100 ? 20.464 12.796 13.545 1.00 19.83 108 LEU A C 1
ATOM 803 O O . LEU A 1 100 ? 20.988 13.668 14.241 1.00 22.56 108 LEU A O 1
ATOM 808 N N . GLY A 1 101 ? 19.148 12.671 13.420 1.00 18.50 109 GLY A N 1
ATOM 809 C CA . GLY A 1 101 ? 18.213 13.539 14.151 1.00 16.96 109 GLY A CA 1
ATOM 810 C C . GLY A 1 101 ? 17.818 14.819 13.438 1.00 17.82 109 GLY A C 1
ATOM 811 O O . GLY A 1 101 ? 17.139 15.670 14.018 1.00 17.47 109 GLY A O 1
ATOM 812 N N . ASN A 1 102 ? 18.243 14.956 12.186 1.00 16.40 110 ASN A N 1
ATOM 813 C CA A ASN A 1 102 ? 17.922 16.101 11.369 0.50 16.34 110 ASN A CA 1
ATOM 814 C CA B ASN A 1 102 ? 17.922 16.109 11.382 0.50 15.95 110 ASN A CA 1
ATOM 815 C C . ASN A 1 102 ? 16.641 15.795 10.632 1.00 16.27 110 ASN A C 1
ATOM 816 O O . ASN A 1 102 ? 16.642 15.593 9.389 1.00 15.12 110 ASN A O 1
ATOM 825 N N . PHE A 1 103 ? 15.550 15.696 11.388 1.00 14.56 111 PHE A N 1
ATOM 826 C CA . PHE A 1 103 ? 14.288 15.218 10.807 1.00 13.95 111 PHE A CA 1
ATOM 827 C C . PHE A 1 103 ? 13.699 16.144 9.757 1.00 13.95 111 PHE A C 1
ATOM 828 O O . PHE A 1 103 ? 13.161 15.692 8.757 1.00 14.90 111 PHE A O 1
ATOM 836 N N . ASP A 1 104 ? 13.707 17.444 10.021 1.00 15.08 112 ASP A N 1
ATOM 837 C CA . ASP A 1 104 ? 13.064 18.321 9.098 1.00 15.36 112 ASP A CA 1
ATOM 838 C C . ASP A 1 104 ? 13.805 18.363 7.745 1.00 13.99 112 ASP A C 1
ATOM 839 O O . ASP A 1 104 ? 13.167 18.451 6.691 1.00 15.17 112 ASP A O 1
ATOM 844 N N . GLU A 1 105 ? 15.146 18.285 7.787 1.00 14.42 113 GLU A N 1
ATOM 845 C CA A GLU A 1 105 ? 15.933 18.157 6.563 0.50 14.52 113 GLU A CA 1
ATOM 846 C CA B GLU A 1 105 ? 15.952 18.150 6.583 0.50 15.62 113 GLU A CA 1
ATOM 847 C C . GLU A 1 105 ? 15.675 16.787 5.899 1.00 13.93 113 GLU A C 1
ATOM 848 O O . GLU A 1 105 ? 15.544 16.700 4.670 1.00 14.77 113 GLU A O 1
ATOM 859 N N . ALA A 1 106 ? 15.548 15.749 6.713 1.00 13.91 114 ALA A N 1
ATOM 860 C CA . ALA A 1 106 ? 15.214 14.408 6.168 1.00 14.02 114 ALA A CA 1
ATOM 861 C C . ALA A 1 106 ? 13.907 14.398 5.433 1.00 14.01 114 ALA A C 1
ATOM 862 O O . ALA A 1 106 ? 13.781 13.775 4.393 1.00 14.50 114 ALA A O 1
ATOM 864 N N . ILE A 1 107 ? 12.918 15.134 5.945 1.00 13.57 115 ILE A N 1
ATOM 865 C CA . ILE A 1 107 ? 11.637 15.245 5.286 1.00 14.58 115 ILE A CA 1
ATOM 866 C C . ILE A 1 107 ? 11.769 15.856 3.910 1.00 13.74 115 ILE A C 1
ATOM 867 O O . ILE A 1 107 ? 11.228 15.338 2.945 1.00 15.59 115 ILE A O 1
ATOM 872 N N . VAL A 1 108 ? 12.515 16.942 3.798 1.00 13.39 116 VAL A N 1
ATOM 873 C CA . VAL A 1 108 ? 12.714 17.575 2.507 1.00 14.25 116 VAL A CA 1
ATOM 874 C C . VAL A 1 108 ? 13.386 16.619 1.521 1.00 13.87 116 VAL A C 1
ATOM 875 O O . VAL A 1 108 ? 12.957 16.499 0.381 1.00 14.57 116 VAL A O 1
ATOM 879 N N . CYS A 1 109 ? 14.415 15.923 1.978 1.00 13.73 117 CYS A N 1
ATOM 880 C CA . CYS A 1 109 ? 15.152 15.016 1.088 1.00 13.43 117 CYS A CA 1
ATOM 881 C C . CYS A 1 109 ? 14.283 13.831 0.659 1.00 13.23 117 CYS A C 1
ATOM 882 O O . CYS A 1 109 ? 14.273 13.428 -0.515 1.00 13.78 117 CYS A O 1
ATOM 885 N N . CYS A 1 110 ? 13.533 13.291 1.603 1.00 13.94 118 CYS A N 1
ATOM 886 C CA . CYS A 1 110 ? 12.724 12.137 1.301 1.00 13.81 118 CYS A CA 1
ATOM 887 C C . CYS A 1 110 ? 11.529 12.532 0.441 1.00 13.96 118 CYS A C 1
ATOM 888 O O . CYS A 1 110 ? 11.125 11.778 -0.445 1.00 13.52 118 CYS A O 1
ATOM 891 N N . GLN A 1 111 ? 11.038 13.764 0.618 1.00 14.63 119 GLN A N 1
ATOM 892 C CA . GLN A 1 111 ? 9.969 14.282 -0.231 1.00 14.97 119 GLN A CA 1
ATOM 893 C C . GLN A 1 111 ? 10.482 14.533 -1.644 1.00 14.42 119 GLN A C 1
ATOM 894 O O . GLN A 1 111 ? 9.761 14.343 -2.611 1.00 16.22 119 GLN A O 1
ATOM 900 N N . ARG A 1 112 ? 11.751 14.923 -1.779 1.00 14.48 120 ARG A N 1
ATOM 901 C CA . ARG A 1 112 ? 12.346 15.069 -3.086 1.00 14.92 120 ARG A CA 1
ATOM 902 C C . ARG A 1 112 ? 12.399 13.735 -3.838 1.00 14.75 120 ARG A C 1
ATOM 903 O O . ARG A 1 112 ? 12.083 13.658 -5.041 1.00 15.00 120 ARG A O 1
ATOM 911 N N . HIS A 1 113 ? 12.810 12.676 -3.147 1.00 13.79 121 HIS A N 1
ATOM 912 C CA . HIS A 1 113 ? 12.767 11.329 -3.714 1.00 13.59 121 HIS A CA 1
ATOM 913 C C . HIS A 1 113 ? 11.336 10.972 -4.186 1.00 13.86 121 HIS A C 1
ATOM 914 O O . HIS A 1 113 ? 11.130 10.462 -5.267 1.00 14.35 121 HIS A O 1
ATOM 921 N N . LEU A 1 114 ? 10.355 11.277 -3.341 1.00 13.75 122 LEU A N 1
ATOM 922 C CA . LEU A 1 114 ? 8.965 11.044 -3.687 1.00 14.80 122 LEU A CA 1
ATOM 923 C C . LEU A 1 114 ? 8.526 11.864 -4.911 1.00 14.49 122 LEU A C 1
ATOM 924 O O . LEU A 1 114 ? 7.921 11.332 -5.849 1.00 15.31 122 LEU A O 1
ATOM 929 N N . ASP A 1 115 ? 8.856 13.138 -4.918 1.00 15.42 123 ASP A N 1
ATOM 930 C CA . ASP A 1 115 ? 8.455 14.028 -6.022 1.00 15.89 123 ASP A CA 1
ATOM 931 C C . ASP A 1 115 ? 9.051 13.565 -7.346 1.00 15.98 123 ASP A C 1
ATOM 932 O O . ASP A 1 115 ? 8.347 13.515 -8.364 1.00 17.31 123 ASP A O 1
ATOM 937 N N . ILE A 1 116 ? 10.350 13.216 -7.350 1.00 14.97 124 ILE A N 1
ATOM 938 C CA . ILE A 1 116 ? 10.973 12.811 -8.606 1.00 16.04 124 ILE A CA 1
ATOM 939 C C . ILE A 1 116 ? 10.377 11.469 -9.034 1.00 15.99 124 ILE A C 1
ATOM 940 O O . ILE A 1 116 ? 10.150 11.198 -10.241 1.00 17.03 124 ILE A O 1
ATOM 945 N N . SER A 1 117 ? 10.131 10.578 -8.073 1.00 15.78 125 SER A N 1
ATOM 946 C CA . SER A 1 117 ? 9.574 9.249 -8.412 1.00 16.31 125 SER A CA 1
ATOM 947 C C . SER A 1 117 ? 8.249 9.404 -9.137 1.00 18.76 125 SER A C 1
ATOM 948 O O . SER A 1 117 ? 7.953 8.668 -10.108 1.00 19.34 125 SER A O 1
ATOM 951 N N . ARG A 1 118 ? 7.433 10.322 -8.637 1.00 17.38 126 ARG A N 1
ATOM 952 C CA . ARG A 1 118 ? 6.131 10.603 -9.264 1.00 19.20 126 ARG A CA 1
ATOM 953 C C . ARG A 1 118 ? 6.325 11.199 -10.646 1.00 21.09 126 ARG A C 1
ATOM 954 O O . ARG A 1 118 ? 5.605 10.810 -11.590 1.00 21.89 126 ARG A O 1
ATOM 962 N N . GLU A 1 119 ? 7.264 12.138 -10.783 1.00 20.85 127 GLU A N 1
ATOM 963 C CA A GLU A 1 119 ? 7.558 12.737 -12.088 0.50 22.08 127 GLU A CA 1
ATOM 964 C CA B GLU A 1 119 ? 7.584 12.740 -12.098 0.50 22.57 127 GLU A CA 1
ATOM 965 C C . GLU A 1 119 ? 7.941 11.650 -13.126 1.00 22.99 127 GLU A C 1
ATOM 966 O O . GLU A 1 119 ? 7.569 11.748 -14.305 1.00 25.51 127 GLU A O 1
ATOM 977 N N . LEU A 1 120 ? 8.663 10.622 -12.684 1.00 21.66 128 LEU A N 1
ATOM 978 C CA . LEU A 1 120 ? 9.128 9.535 -13.521 1.00 22.06 128 LEU A CA 1
ATOM 979 C C . LEU A 1 120 ? 8.105 8.395 -13.680 1.00 23.07 128 LEU A C 1
ATOM 980 O O . LEU A 1 120 ? 8.388 7.383 -14.359 1.00 23.26 128 LEU A O 1
ATOM 985 N N . ASN A 1 121 ? 6.954 8.524 -13.029 1.00 22.78 129 ASN A N 1
ATOM 986 C CA A ASN A 1 121 ? 5.968 7.430 -12.969 0.50 23.29 129 ASN A CA 1
ATOM 987 C CA B ASN A 1 121 ? 5.970 7.441 -12.981 0.50 23.74 129 ASN A CA 1
ATOM 988 C C . ASN A 1 121 ? 6.566 6.135 -12.428 1.00 23.58 129 ASN A C 1
ATOM 989 O O . ASN A 1 121 ? 6.216 5.030 -12.854 1.00 22.77 129 ASN A O 1
ATOM 998 N N . ASP A 1 122 ? 7.465 6.276 -11.453 1.00 20.56 130 ASP A N 1
ATOM 999 C CA . ASP A 1 122 ? 8.119 5.157 -10.822 1.00 19.38 130 ASP A CA 1
ATOM 1000 C C . ASP A 1 122 ? 7.378 4.841 -9.539 1.00 19.93 130 ASP A C 1
ATOM 1001 O O . ASP A 1 122 ? 7.648 5.434 -8.489 1.00 19.52 130 ASP A O 1
ATOM 1006 N N . LYS A 1 123 ? 6.413 3.928 -9.615 1.00 20.39 131 LYS A N 1
ATOM 1007 C CA . LYS A 1 123 ? 5.597 3.629 -8.447 1.00 19.88 131 LYS A CA 1
ATOM 1008 C C . LYS A 1 123 ? 6.373 2.888 -7.349 1.00 19.48 131 LYS A C 1
ATOM 1009 O O . LYS A 1 123 ? 6.048 3.006 -6.174 1.00 18.01 131 LYS A O 1
ATOM 1015 N N . VAL A 1 124 ? 7.393 2.115 -7.720 1.00 19.23 132 VAL A N 1
ATOM 1016 C CA . VAL A 1 124 ? 8.151 1.374 -6.728 1.00 19.47 132 VAL A CA 1
ATOM 1017 C C . VAL A 1 124 ? 8.932 2.387 -5.865 1.00 17.87 132 VAL A C 1
ATOM 1018 O O . VAL A 1 124 ? 8.932 2.303 -4.630 1.00 17.87 132 VAL A O 1
ATOM 1022 N N . GLY A 1 125 ? 9.597 3.328 -6.538 1.00 17.52 133 GLY A N 1
ATOM 1023 C CA . GLY A 1 125 ? 10.312 4.419 -5.860 1.00 17.41 133 GLY A CA 1
ATOM 1024 C C . GLY A 1 125 ? 9.371 5.273 -5.023 1.00 16.59 133 GLY A C 1
ATOM 1025 O O . GLY A 1 125 ? 9.687 5.617 -3.898 1.00 15.71 133 GLY A O 1
ATOM 1026 N N . GLU A 1 126 ? 8.213 5.607 -5.583 1.00 17.07 134 GLU A N 1
ATOM 1027 C CA . GLU A 1 126 ? 7.198 6.373 -4.860 1.00 16.74 134 GLU A CA 1
ATOM 1028 C C . GLU A 1 126 ? 6.819 5.651 -3.550 1.00 15.55 134 GLU A C 1
ATOM 1029 O O . GLU A 1 126 ? 6.779 6.261 -2.489 1.00 15.23 134 GLU A O 1
ATOM 1035 N N . ALA A 1 127 ? 6.510 4.351 -3.629 1.00 15.40 135 ALA A N 1
ATOM 1036 C CA . ALA A 1 127 ? 6.153 3.601 -2.449 1.00 16.08 135 ALA A CA 1
ATOM 1037 C C . ALA A 1 127 ? 7.275 3.620 -1.413 1.00 15.34 135 ALA A C 1
ATOM 1038 O O . ALA A 1 127 ? 7.040 3.832 -0.221 1.00 15.40 135 ALA A O 1
ATOM 1040 N N . ARG A 1 128 ? 8.508 3.405 -1.867 1.00 15.44 136 ARG A N 1
ATOM 1041 C CA . ARG A 1 128 ? 9.620 3.381 -0.937 1.00 15.25 136 ARG A CA 1
ATOM 1042 C C . ARG A 1 128 ? 9.792 4.733 -0.266 1.00 13.40 136 ARG A C 1
ATOM 1043 O O . ARG A 1 128 ? 10.055 4.794 0.940 1.00 13.84 136 ARG A O 1
ATOM 1051 N N . ALA A 1 129 ? 9.634 5.805 -1.027 1.00 13.73 137 ALA A N 1
ATOM 1052 C CA . ALA A 1 129 ? 9.719 7.144 -0.424 1.00 13.91 137 ALA A CA 1
ATOM 1053 C C . ALA A 1 129 ? 8.627 7.395 0.631 1.00 13.86 137 ALA A C 1
ATOM 1054 O O . ALA A 1 129 ? 8.874 8.037 1.644 1.00 13.71 137 ALA A O 1
ATOM 1056 N N . LEU A 1 130 ? 7.418 6.900 0.361 1.00 13.70 138 LEU A N 1
ATOM 1057 C CA . LEU A 1 130 ? 6.318 7.052 1.321 1.00 14.20 138 LEU A CA 1
ATOM 1058 C C . LEU A 1 130 ? 6.619 6.341 2.618 1.00 13.75 138 LEU A C 1
ATOM 1059 O O . LEU A 1 130 ? 6.396 6.894 3.701 1.00 14.40 138 LEU A O 1
ATOM 1064 N N . TYR A 1 131 ? 7.126 5.098 2.538 1.00 13.72 139 TYR A N 1
ATOM 1065 C CA . TYR A 1 131 ? 7.589 4.365 3.719 1.00 14.03 139 TYR A CA 1
ATOM 1066 C C . TYR A 1 131 ? 8.681 5.136 4.474 1.00 14.18 139 TYR A C 1
ATOM 1067 O O . TYR A 1 131 ? 8.623 5.284 5.694 1.00 14.18 139 TYR A O 1
ATOM 1076 N N . ASN A 1 132 ? 9.662 5.665 3.729 1.00 13.43 140 ASN A N 1
ATOM 1077 C CA . ASN A 1 132 ? 10.683 6.444 4.364 1.00 13.28 140 ASN A CA 1
ATOM 1078 C C . ASN A 1 132 ? 10.147 7.679 5.098 1.00 12.73 140 ASN A C 1
ATOM 1079 O O . ASN A 1 132 ? 10.599 7.978 6.191 1.00 13.17 140 ASN A O 1
ATOM 1084 N N . LEU A 1 133 ? 9.202 8.376 4.487 1.00 12.89 141 LEU A N 1
ATOM 1085 C CA . LEU A 1 133 ? 8.569 9.550 5.121 1.00 13.67 141 LEU A CA 1
ATOM 1086 C C . LEU A 1 133 ? 7.789 9.163 6.369 1.00 13.83 141 LEU A C 1
ATOM 1087 O O . LEU A 1 133 ? 7.904 9.826 7.410 1.00 14.00 141 LEU A O 1
ATOM 1092 N N . GLY A 1 134 ? 7.108 8.019 6.346 1.00 13.60 142 GLY A N 1
ATOM 1093 C CA . GLY A 1 134 ? 6.480 7.552 7.552 1.00 13.69 142 GLY A CA 1
ATOM 1094 C C . GLY A 1 134 ? 7.509 7.323 8.657 1.00 13.54 142 GLY A C 1
ATOM 1095 O O . GLY A 1 134 ? 7.312 7.697 9.815 1.00 13.79 142 GLY A O 1
ATOM 1096 N N . ASN A 1 135 ? 8.626 6.678 8.305 1.00 13.51 143 ASN A N 1
ATOM 1097 C CA . ASN A 1 135 ? 9.673 6.428 9.259 1.00 13.42 143 ASN A CA 1
ATOM 1098 C C . ASN A 1 135 ? 10.297 7.703 9.821 1.00 14.10 143 ASN A C 1
ATOM 1099 O O . ASN A 1 135 ? 10.571 7.767 11.022 1.00 14.65 143 ASN A O 1
ATOM 1104 N N . VAL A 1 136 ? 10.511 8.699 8.978 1.00 14.01 144 VAL A N 1
ATOM 1105 C CA . VAL A 1 136 ? 11.046 9.977 9.488 1.00 14.47 144 VAL A CA 1
ATOM 1106 C C . VAL A 1 136 ? 10.076 10.603 10.505 1.00 15.19 144 VAL A C 1
ATOM 1107 O O . VAL A 1 136 ? 10.498 11.044 11.590 1.00 14.17 144 VAL A O 1
ATOM 1111 N N . TYR A 1 137 ? 8.794 10.622 10.148 1.00 14.68 145 TYR A N 1
ATOM 1112 C CA . TYR A 1 137 ? 7.797 11.248 11.043 1.00 14.58 145 TYR A CA 1
ATOM 1113 C C . TYR A 1 137 ? 7.622 10.457 12.351 1.00 16.31 145 TYR A C 1
ATOM 1114 O O . TYR A 1 137 ? 7.436 11.024 13.407 1.00 15.18 145 TYR A O 1
ATOM 1123 N N . HIS A 1 138 ? 7.714 9.135 12.279 1.00 14.34 146 HIS A N 1
ATOM 1124 C CA . HIS A 1 138 ? 7.637 8.308 13.461 1.00 15.41 146 HIS A CA 1
ATOM 1125 C C . HIS A 1 138 ? 8.792 8.662 14.414 1.00 16.24 146 HIS A C 1
ATOM 1126 O O . HIS A 1 138 ? 8.587 8.930 15.589 1.00 17.01 146 HIS A O 1
ATOM 1133 N N . ALA A 1 139 ? 10.012 8.702 13.900 1.00 15.67 147 ALA A N 1
ATOM 1134 C CA . ALA A 1 139 ? 11.173 9.018 14.728 1.00 16.62 147 ALA A CA 1
ATOM 1135 C C . ALA A 1 139 ? 11.127 10.472 15.190 1.00 16.71 147 ALA A C 1
ATOM 1136 O O . ALA A 1 139 ? 11.467 10.766 16.338 1.00 17.19 147 ALA A O 1
ATOM 1138 N N . LYS A 1 140 ? 10.657 11.377 14.329 1.00 15.86 148 LYS A N 1
ATOM 1139 C CA A LYS A 1 140 ? 10.458 12.793 14.713 0.50 17.24 148 LYS A CA 1
ATOM 1140 C CA B LYS A 1 140 ? 10.495 12.773 14.746 0.50 17.54 148 LYS A CA 1
ATOM 1141 C C . LYS A 1 140 ? 9.534 12.875 15.915 1.00 19.05 148 LYS A C 1
ATOM 1142 O O . LYS A 1 140 ? 9.818 13.558 16.895 1.00 18.36 148 LYS A O 1
ATOM 1153 N N . GLY A 1 141 ? 8.417 12.166 15.845 1.00 18.06 149 GLY A N 1
ATOM 1154 C CA . GLY A 1 141 ? 7.426 12.198 16.924 1.00 20.00 149 GLY A CA 1
ATOM 1155 C C . GLY A 1 141 ? 8.031 11.749 18.240 1.00 22.53 149 GLY A C 1
ATOM 1156 O O . GLY A 1 141 ? 7.858 12.436 19.286 1.00 24.51 149 GLY A O 1
ATOM 1157 N N . LYS A 1 142 ? 8.813 10.669 18.200 1.00 21.36 150 LYS A N 1
ATOM 1158 C CA A LYS A 1 142 ? 9.450 10.166 19.412 0.50 23.06 150 LYS A CA 1
ATOM 1159 C CA B LYS A 1 142 ? 9.498 10.143 19.395 0.50 23.05 150 LYS A CA 1
ATOM 1160 C C . LYS A 1 142 ? 10.502 11.147 19.977 1.00 23.85 150 LYS A C 1
ATOM 1161 O O . LYS A 1 142 ? 10.721 11.192 21.202 1.00 27.10 150 LYS A O 1
ATOM 1172 N N . SER A 1 143 ? 11.107 11.974 19.119 1.00 21.46 151 SER A N 1
ATOM 1173 C CA . SER A 1 143 ? 12.177 12.915 19.567 1.00 22.11 151 SER A CA 1
ATOM 1174 C C . SER A 1 143 ? 11.635 14.041 20.442 1.00 25.89 151 SER A C 1
ATOM 1175 O O . SER A 1 143 ? 12.413 14.725 21.118 1.00 26.47 151 SER A O 1
ATOM 1178 N N . PHE A 1 144 ? 10.324 14.228 20.439 1.00 25.17 152 PHE A N 1
ATOM 1179 C CA . PHE A 1 144 ? 9.688 15.318 21.219 1.00 27.75 152 PHE A CA 1
ATOM 1180 C C . PHE A 1 144 ? 9.129 14.819 22.551 1.00 34.45 152 PHE A C 1
ATOM 1181 O O . PHE A 1 144 ? 8.395 15.547 23.237 1.00 38.54 152 PHE A O 1
ATOM 1189 N N . GLY A 1 145 ? 9.496 13.601 22.932 1.00 38.60 153 GLY A N 1
ATOM 1190 C CA . GLY A 1 145 ? 9.153 13.073 24.258 1.00 44.81 153 GLY A CA 1
ATOM 1191 C C . GLY A 1 145 ? 7.754 12.513 24.226 1.00 49.84 153 GLY A C 1
ATOM 1192 O O . GLY A 1 145 ? 6.802 13.154 24.682 1.00 55.21 153 GLY A O 1
ATOM 1193 N N . CYS A 1 146 ? 7.627 11.306 23.678 1.00 58.18 154 CYS A N 1
ATOM 1194 C CA . CYS A 1 146 ? 6.321 10.775 23.278 1.00 59.63 154 CYS A CA 1
ATOM 1195 C C . CYS A 1 146 ? 5.252 10.834 24.395 1.00 63.38 154 CYS A C 1
ATOM 1196 O O . CYS A 1 146 ? 5.216 9.992 25.296 1.00 64.49 154 CYS A O 1
ATOM 1199 N N . PHE A 1 155 ? -0.173 14.698 26.416 1.00 57.09 163 PHE A N 1
ATOM 1200 C CA . PHE A 1 155 ? 0.317 14.270 25.109 1.00 56.43 163 PHE A CA 1
ATOM 1201 C C . PHE A 1 155 ? 0.660 15.489 24.224 1.00 49.19 163 PHE A C 1
ATOM 1202 O O . PHE A 1 155 ? -0.236 16.119 23.657 1.00 49.01 163 PHE A O 1
ATOM 1210 N N . PRO A 1 156 ? 1.963 15.823 24.099 1.00 45.45 164 PRO A N 1
ATOM 1211 C CA . PRO A 1 156 ? 2.312 17.076 23.419 1.00 44.05 164 PRO A CA 1
ATOM 1212 C C . PRO A 1 156 ? 1.873 17.094 21.957 1.00 39.72 164 PRO A C 1
ATOM 1213 O O . PRO A 1 156 ? 1.843 16.049 21.301 1.00 35.56 164 PRO A O 1
ATOM 1217 N N . GLU A 1 157 ? 1.502 18.273 21.475 1.00 35.17 165 GLU A N 1
ATOM 1218 C CA . GLU A 1 157 ? 0.998 18.442 20.134 1.00 34.16 165 GLU A CA 1
ATOM 1219 C C . GLU A 1 157 ? 2.063 18.088 19.081 1.00 30.58 165 GLU A C 1
ATOM 1220 O O . GLU A 1 157 ? 1.737 17.549 18.016 1.00 29.66 165 GLU A O 1
ATOM 1223 N N . GLU A 1 158 ? 3.321 18.407 19.370 1.00 30.22 166 GLU A N 1
ATOM 1224 C CA . GLU A 1 158 ? 4.406 18.112 18.417 1.00 29.17 166 GLU A CA 1
ATOM 1225 C C . GLU A 1 158 ? 4.534 16.601 18.203 1.00 27.88 166 GLU A C 1
ATOM 1226 O O . GLU A 1 158 ? 4.790 16.147 17.084 1.00 24.71 166 GLU A O 1
ATOM 1232 N N . VAL A 1 159 ? 4.370 15.833 19.273 1.00 25.14 167 VAL A N 1
ATOM 1233 C CA . VAL A 1 159 ? 4.379 14.374 19.181 1.00 24.68 167 VAL A CA 1
ATOM 1234 C C . VAL A 1 159 ? 3.183 13.911 18.366 1.00 25.12 167 VAL A C 1
ATOM 1235 O O . VAL A 1 159 ? 3.333 13.168 17.377 1.00 23.33 167 VAL A O 1
ATOM 1239 N N . ARG A 1 160 ? 1.979 14.330 18.754 1.00 24.15 168 ARG A N 1
ATOM 1240 C CA . ARG A 1 160 ? 0.753 13.868 18.078 1.00 26.11 168 ARG A CA 1
ATOM 1241 C C . ARG A 1 160 ? 0.781 14.194 16.583 1.00 25.16 168 ARG A C 1
ATOM 1242 O O . ARG A 1 160 ? 0.438 13.361 15.746 1.00 22.95 168 ARG A O 1
ATOM 1246 N N . ASP A 1 161 ? 1.170 15.410 16.243 1.00 22.36 169 ASP A N 1
ATOM 1247 C CA . ASP A 1 161 ? 1.161 15.823 14.861 1.00 22.95 169 ASP A CA 1
ATOM 1248 C C . ASP A 1 161 ? 2.139 14.969 14.033 1.00 19.81 169 ASP A C 1
ATOM 1249 O O . ASP A 1 161 ? 1.804 14.600 12.927 1.00 21.65 169 ASP A O 1
ATOM 1254 N N . ALA A 1 162 ? 3.331 14.714 14.551 1.00 19.06 170 ALA A N 1
ATOM 1255 C CA . ALA A 1 162 ? 4.337 13.940 13.781 1.00 18.09 170 ALA A CA 1
ATOM 1256 C C . ALA A 1 162 ? 3.858 12.497 13.631 1.00 17.27 170 ALA A C 1
ATOM 1257 O O . ALA A 1 162 ? 3.940 11.915 12.535 1.00 16.48 170 ALA A O 1
ATOM 1259 N N . LEU A 1 163 ? 3.347 11.933 14.698 1.00 18.00 171 LEU A N 1
ATOM 1260 C CA . LEU A 1 163 ? 2.881 10.540 14.638 1.00 17.40 171 LEU A CA 1
ATOM 1261 C C . LEU A 1 163 ? 1.683 10.395 13.712 1.00 17.90 171 LEU A C 1
ATOM 1262 O O . LEU A 1 163 ? 1.568 9.424 12.972 1.00 17.50 171 LEU A O 1
ATOM 1267 N N . GLN A 1 164 ? 0.769 11.356 13.723 1.00 18.39 172 GLN A N 1
ATOM 1268 C CA . GLN A 1 164 ? -0.321 11.324 12.787 1.00 18.57 172 GLN A CA 1
ATOM 1269 C C . GLN A 1 164 ? 0.139 11.422 11.336 1.00 17.36 172 GLN A C 1
ATOM 1270 O O . GLN A 1 164 ? -0.384 10.749 10.461 1.00 18.21 172 GLN A O 1
ATOM 1276 N N . ALA A 1 165 ? 1.137 12.259 11.080 1.00 17.59 173 ALA A N 1
ATOM 1277 C CA . ALA A 1 165 ? 1.686 12.364 9.765 1.00 17.26 173 ALA A CA 1
ATOM 1278 C C . ALA A 1 165 ? 2.285 10.998 9.364 1.00 16.48 173 ALA A C 1
ATOM 1279 O O . ALA A 1 165 ? 2.156 10.561 8.211 1.00 16.30 173 ALA A O 1
ATOM 1281 N N . ALA A 1 166 ? 2.931 10.341 10.317 1.00 16.57 174 ALA A N 1
ATOM 1282 C CA . ALA A 1 166 ? 3.493 8.983 10.062 1.00 14.99 174 ALA A CA 1
ATOM 1283 C C . ALA A 1 166 ? 2.392 7.998 9.674 1.00 16.44 174 ALA A C 1
ATOM 1284 O O . ALA A 1 166 ? 2.496 7.248 8.688 1.00 15.89 174 ALA A O 1
ATOM 1286 N N . VAL A 1 167 ? 1.271 8.038 10.408 1.00 15.91 175 VAL A N 1
ATOM 1287 C CA . VAL A 1 167 ? 0.130 7.182 10.030 1.00 16.15 175 VAL A CA 1
ATOM 1288 C C . VAL A 1 167 ? -0.309 7.430 8.593 1.00 16.19 175 VAL A C 1
ATOM 1289 O O . VAL A 1 167 ? -0.496 6.520 7.805 1.00 15.57 175 VAL A O 1
ATOM 1293 N N . ASP A 1 168 ? -0.426 8.696 8.223 1.00 16.51 176 ASP A N 1
ATOM 1294 C CA . ASP A 1 168 ? -0.864 9.064 6.907 1.00 17.60 176 ASP A CA 1
ATOM 1295 C C . ASP A 1 168 ? 0.097 8.521 5.837 1.00 16.32 176 ASP A C 1
ATOM 1296 O O . ASP A 1 168 ? -0.348 7.965 4.839 1.00 17.59 176 ASP A O 1
ATOM 1301 N N . PHE A 1 169 ? 1.400 8.664 6.066 1.00 16.21 177 PHE A N 1
ATOM 1302 C CA . PHE A 1 169 ? 2.380 8.149 5.092 1.00 15.74 177 PHE A CA 1
ATOM 1303 C C . PHE A 1 169 ? 2.377 6.641 5.027 1.00 14.75 177 PHE A C 1
ATOM 1304 O O . PHE A 1 169 ? 2.457 6.092 3.909 1.00 15.26 177 PHE A O 1
ATOM 1312 N N . TYR A 1 170 ? 2.271 5.961 6.164 1.00 14.41 178 TYR A N 1
ATOM 1313 C CA . TYR A 1 170 ? 2.224 4.511 6.137 1.00 14.22 178 TYR A CA 1
ATOM 1314 C C . TYR A 1 170 ? 0.968 4.010 5.421 1.00 15.90 178 TYR A C 1
ATOM 1315 O O . TYR A 1 170 ? 1.021 3.046 4.671 1.00 15.52 178 TYR A O 1
ATOM 1324 N N . GLU A 1 171 ? -0.168 4.673 5.644 1.00 16.32 179 GLU A N 1
ATOM 1325 C CA A GLU A 1 171 ? -1.402 4.281 4.961 0.50 16.08 179 GLU A CA 1
ATOM 1326 C CA B GLU A 1 171 ? -1.409 4.296 4.958 0.50 17.29 179 GLU A CA 1
ATOM 1327 C C . GLU A 1 171 ? -1.310 4.513 3.455 1.00 16.18 179 GLU A C 1
ATOM 1328 O O . GLU A 1 171 ? -1.790 3.706 2.675 1.00 17.23 179 GLU A O 1
ATOM 1339 N N . GLU A 1 172 ? -0.665 5.596 3.035 1.00 16.84 180 GLU A N 1
ATOM 1340 C CA . GLU A 1 172 ? -0.474 5.855 1.609 1.00 16.07 180 GLU A CA 1
ATOM 1341 C C . GLU A 1 172 ? 0.476 4.808 1.020 1.00 14.77 180 GLU A C 1
ATOM 1342 O O . GLU A 1 172 ? 0.228 4.268 -0.049 1.00 15.83 180 GLU A O 1
ATOM 1348 N N . ASN A 1 173 ? 1.552 4.503 1.757 1.00 15.36 181 ASN A N 1
ATOM 1349 C CA . ASN A 1 173 ? 2.430 3.418 1.321 1.00 15.71 181 ASN A CA 1
ATOM 1350 C C . ASN A 1 173 ? 1.672 2.100 1.155 1.00 16.21 181 ASN A C 1
ATOM 1351 O O . ASN A 1 173 ? 1.812 1.415 0.146 1.00 16.02 181 ASN A O 1
ATOM 1356 N N . LEU A 1 174 ? 0.845 1.771 2.138 1.00 15.85 182 LEU A N 1
ATOM 1357 C CA A LEU A 1 174 ? 0.133 0.488 2.123 0.50 16.01 182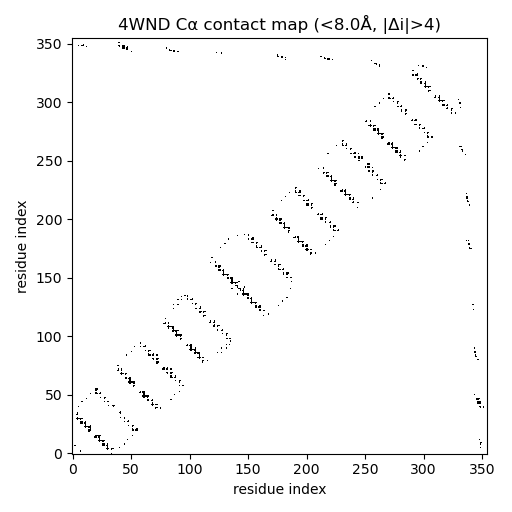 LEU A CA 1
ATOM 1358 C CA B LEU A 1 174 ? 0.055 0.523 2.128 0.50 17.00 182 LEU A CA 1
ATOM 1359 C C . LEU A 1 174 ? -0.806 0.429 0.908 1.00 16.85 182 LEU A C 1
ATOM 1360 O O . LEU A 1 174 ? -0.879 -0.608 0.252 1.00 17.46 182 LEU A O 1
ATOM 1369 N N . SER A 1 175 ? -1.489 1.519 0.598 1.00 17.28 183 SER A N 1
ATOM 1370 C CA A SER A 1 175 ? -2.344 1.564 -0.607 0.50 18.61 183 SER A CA 1
ATOM 1371 C CA B SER A 1 175 ? -2.357 1.530 -0.590 0.50 19.16 183 SER A CA 1
ATOM 1372 C C . SER A 1 175 ? -1.549 1.283 -1.861 1.00 18.70 183 SER A C 1
ATOM 1373 O O . SER A 1 175 ? -1.959 0.501 -2.712 1.00 18.15 183 SER A O 1
ATOM 1378 N N . LEU A 1 176 ? -0.367 1.902 -1.974 1.00 17.70 184 LEU A N 1
ATOM 1379 C CA . LEU A 1 176 ? 0.425 1.755 -3.185 1.00 17.47 184 LEU A CA 1
ATOM 1380 C C . LEU A 1 176 ? 1.044 0.376 -3.283 1.00 16.03 184 LEU A C 1
ATOM 1381 O O . LEU A 1 176 ? 1.031 -0.228 -4.362 1.00 16.24 184 LEU A O 1
ATOM 1386 N N . VAL A 1 177 ? 1.537 -0.173 -2.177 1.00 15.74 185 VAL A N 1
ATOM 1387 C CA . VAL A 1 177 ? 2.122 -1.517 -2.276 1.00 16.21 185 VAL A CA 1
ATOM 1388 C C . VAL A 1 177 ? 1.036 -2.600 -2.397 1.00 16.81 185 VAL A C 1
ATOM 1389 O O . VAL A 1 177 ? 1.315 -3.698 -2.867 1.00 17.00 185 VAL A O 1
ATOM 1393 N N . THR A 1 178 ? -0.201 -2.280 -2.006 1.00 15.80 186 THR A N 1
ATOM 1394 C CA . THR A 1 178 ? -1.347 -3.128 -2.331 1.00 15.82 186 THR A CA 1
ATOM 1395 C C . THR A 1 178 ? -1.610 -3.109 -3.841 1.00 16.32 186 THR A C 1
ATOM 1396 O O . THR A 1 178 ? -1.753 -4.162 -4.472 1.00 17.10 186 THR A O 1
ATOM 1400 N N . ALA A 1 179 ? -1.597 -1.929 -4.443 1.00 15.51 187 ALA A N 1
ATOM 1401 C CA . ALA A 1 179 ? -1.702 -1.832 -5.908 1.00 15.52 187 ALA A CA 1
ATOM 1402 C C . ALA A 1 179 ? -0.591 -2.587 -6.631 1.00 16.77 187 ALA A C 1
ATOM 1403 O O . ALA A 1 179 ? -0.827 -3.215 -7.663 1.00 19.26 187 ALA A O 1
ATOM 1405 N N . LEU A 1 180 ? 0.637 -2.529 -6.084 1.00 17.50 188 LEU A N 1
ATOM 1406 C CA . LEU A 1 180 ? 1.787 -3.193 -6.710 1.00 18.09 188 LEU A CA 1
ATOM 1407 C C . LEU A 1 180 ? 1.838 -4.683 -6.428 1.00 17.65 188 LEU A C 1
ATOM 1408 O O . LEU A 1 180 ? 2.647 -5.391 -7.004 1.00 19.58 188 LEU A O 1
ATOM 1413 N N . GLY A 1 181 ? 0.992 -5.156 -5.531 1.00 18.01 189 GLY A N 1
ATOM 1414 C CA . GLY A 1 181 ? 0.948 -6.582 -5.164 1.00 18.45 189 GLY A CA 1
ATOM 1415 C C . GLY A 1 181 ? 2.206 -7.039 -4.428 1.00 21.46 189 GLY A C 1
ATOM 1416 O O . GLY A 1 181 ? 2.572 -8.202 -4.494 1.00 21.40 189 GLY A O 1
ATOM 1417 N N . ASP A 1 182 ? 2.827 -6.128 -3.690 1.00 18.45 190 ASP A N 1
ATOM 1418 C CA . ASP A 1 182 ? 4.089 -6.409 -2.948 1.00 19.18 190 ASP A CA 1
ATOM 1419 C C . ASP A 1 182 ? 3.706 -6.760 -1.522 1.00 20.18 190 ASP A C 1
ATOM 1420 O O . ASP A 1 182 ? 3.618 -5.884 -0.651 1.00 19.95 190 ASP A O 1
ATOM 1425 N N . ARG A 1 183 ? 3.413 -8.032 -1.304 1.00 19.96 191 ARG A N 1
ATOM 1426 C CA . ARG A 1 183 ? 2.833 -8.523 -0.047 1.00 21.33 191 ARG A CA 1
ATOM 1427 C C . ARG A 1 183 ? 3.820 -8.370 1.081 1.00 21.39 191 ARG A C 1
ATOM 1428 O O . ARG A 1 183 ? 3.436 -8.040 2.207 1.00 21.96 191 ARG A O 1
ATOM 1436 N N . ALA A 1 184 ? 5.103 -8.583 0.812 1.00 22.69 192 ALA A N 1
ATOM 1437 C CA . ALA A 1 184 ? 6.088 -8.467 1.886 1.00 22.33 192 ALA A CA 1
ATOM 1438 C C . ALA A 1 184 ? 6.169 -7.001 2.349 1.00 21.93 192 ALA A C 1
ATOM 1439 O O . ALA A 1 184 ? 6.229 -6.746 3.565 1.00 19.53 192 ALA A O 1
ATOM 1441 N N . ALA A 1 185 ? 6.128 -6.053 1.387 1.00 19.43 193 ALA A N 1
ATOM 1442 C CA . ALA A 1 185 ? 6.131 -4.602 1.698 1.00 18.54 193 ALA A CA 1
ATOM 1443 C C . ALA A 1 185 ? 4.852 -4.214 2.463 1.00 17.87 193 ALA A C 1
ATOM 1444 O O . ALA A 1 185 ? 4.913 -3.365 3.381 1.00 17.46 193 ALA A O 1
ATOM 1446 N N . GLN A 1 186 ? 3.713 -4.819 2.132 1.00 18.04 194 GLN A N 1
ATOM 1447 C CA A GLN A 1 186 ? 2.506 -4.581 2.927 0.50 17.65 194 GLN A CA 1
ATOM 1448 C CA B GLN A 1 186 ? 2.471 -4.630 2.927 0.50 18.25 194 GLN A CA 1
ATOM 1449 C C . GLN A 1 186 ? 2.741 -4.983 4.389 1.00 18.52 194 GLN A C 1
ATOM 1450 O O . GLN A 1 186 ? 2.420 -4.245 5.301 1.00 17.41 194 GLN A O 1
ATOM 1461 N N . GLY A 1 187 ? 3.360 -6.146 4.602 1.00 18.33 195 GLY A N 1
ATOM 1462 C CA . GLY A 1 187 ? 3.676 -6.561 5.967 1.00 19.48 195 GLY A CA 1
ATOM 1463 C C . GLY A 1 187 ? 4.505 -5.546 6.736 1.00 18.99 195 GLY A C 1
ATOM 1464 O O . GLY A 1 187 ? 4.243 -5.276 7.904 1.00 18.26 195 GLY A O 1
ATOM 1465 N N . ARG A 1 188 ? 5.497 -4.961 6.100 1.00 17.56 196 ARG A N 1
ATOM 1466 C CA . ARG A 1 188 ? 6.362 -4.008 6.765 1.00 18.63 196 ARG A CA 1
ATOM 1467 C C . ARG A 1 188 ? 5.573 -2.740 7.109 1.00 16.11 196 ARG A C 1
ATOM 1468 O O . ARG A 1 188 ? 5.744 -2.180 8.162 1.00 16.87 196 ARG A O 1
ATOM 1476 N N . ALA A 1 189 ? 4.766 -2.287 6.173 1.00 17.25 197 ALA A N 1
ATOM 1477 C CA . ALA A 1 189 ? 3.896 -1.115 6.444 1.00 17.15 197 ALA A CA 1
ATOM 1478 C C . ALA A 1 189 ? 3.009 -1.382 7.631 1.00 15.83 197 ALA A C 1
ATOM 1479 O O . ALA A 1 189 ? 2.842 -0.511 8.510 1.00 16.92 197 ALA A O 1
ATOM 1481 N N . PHE A 1 190 ? 2.385 -2.546 7.680 1.00 15.55 198 PHE A N 1
ATOM 1482 C CA . PHE A 1 190 ? 1.486 -2.845 8.776 1.00 16.15 198 PHE A CA 1
ATOM 1483 C C . PHE A 1 190 ? 2.215 -2.798 10.130 1.00 16.27 198 PHE A C 1
ATOM 1484 O O . PHE A 1 190 ? 1.658 -2.337 11.118 1.00 16.11 198 PHE A O 1
ATOM 1492 N N . GLY A 1 191 ? 3.440 -3.305 10.184 1.00 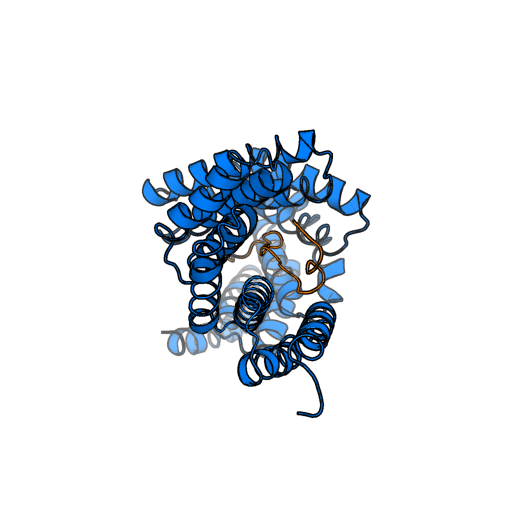16.51 199 GLY A N 1
ATOM 1493 C CA . GLY A 1 191 ? 4.182 -3.323 11.441 1.00 16.64 199 GLY A CA 1
ATOM 1494 C C . GLY A 1 191 ? 4.451 -1.928 11.989 1.00 15.92 199 GLY A C 1
ATOM 1495 O O . GLY A 1 191 ? 4.178 -1.628 13.156 1.00 16.47 199 GLY A O 1
ATOM 1496 N N . ASN A 1 192 ? 4.946 -1.064 11.130 1.00 16.07 200 ASN A N 1
ATOM 1497 C CA . ASN A 1 192 ? 5.311 0.282 11.548 1.00 16.46 200 ASN A CA 1
ATOM 1498 C C . ASN A 1 192 ? 4.058 1.107 11.799 1.00 17.77 200 ASN A C 1
ATOM 1499 O O . ASN A 1 192 ? 4.029 1.905 12.720 1.00 18.37 200 ASN A O 1
ATOM 1504 N N . LEU A 1 193 ? 3.041 0.852 11.024 1.00 17.91 201 LEU A N 1
ATOM 1505 C CA . LEU A 1 193 ? 1.733 1.493 11.230 1.00 17.46 201 LEU A CA 1
ATOM 1506 C C . LEU A 1 193 ? 1.171 1.083 12.563 1.00 17.59 201 LEU A C 1
ATOM 1507 O O . LEU A 1 193 ? 0.749 1.955 13.366 1.00 16.73 201 LEU A O 1
ATOM 1512 N N . GLY A 1 194 ? 1.188 -0.214 12.867 1.00 16.66 202 GLY A N 1
ATOM 1513 C CA . GLY A 1 194 ? 0.728 -0.685 14.172 1.00 16.76 202 GLY A CA 1
ATOM 1514 C C . GLY A 1 194 ? 1.446 -0.034 15.332 1.00 16.43 202 GLY A C 1
ATOM 1515 O O . GLY A 1 194 ? 0.827 0.332 16.342 1.00 16.92 202 GLY A O 1
ATOM 1516 N N . ASN A 1 195 ? 2.765 0.085 15.248 1.00 16.81 203 ASN A N 1
ATOM 1517 C CA . ASN A 1 195 ? 3.513 0.656 16.351 1.00 17.04 203 ASN A CA 1
ATOM 1518 C C . ASN A 1 195 ? 3.320 2.165 16.465 1.00 17.64 203 ASN A C 1
ATOM 1519 O O . ASN A 1 195 ? 3.446 2.715 17.557 1.00 18.63 203 ASN A O 1
ATOM 1524 N N . THR A 1 196 ? 2.975 2.815 15.359 1.00 17.45 204 THR A N 1
ATOM 1525 C CA . THR A 1 196 ? 2.585 4.236 15.410 1.00 16.40 204 THR A CA 1
ATOM 1526 C C . THR A 1 196 ? 1.225 4.403 16.088 1.00 18.26 204 THR A C 1
ATOM 1527 O O . THR A 1 196 ? 1.096 5.258 16.963 1.00 18.92 204 THR A O 1
ATOM 1531 N N . HIS A 1 197 ? 0.237 3.592 15.719 1.00 18.68 205 HIS A N 1
ATOM 1532 C CA . HIS A 1 197 ? -1.041 3.590 16.423 1.00 18.87 205 HIS A CA 1
ATOM 1533 C C . HIS A 1 197 ? -0.820 3.324 17.904 1.00 19.30 205 HIS A C 1
ATOM 1534 O O . HIS A 1 197 ? -1.476 3.938 18.770 1.00 20.02 205 HIS A O 1
ATOM 1541 N N . TYR A 1 198 ? 0.074 2.385 18.227 1.00 19.03 206 TYR A N 1
ATOM 1542 C CA . TYR A 1 198 ? 0.384 2.061 19.627 1.00 19.73 206 TYR A CA 1
ATOM 1543 C C . TYR A 1 198 ? 0.845 3.288 20.403 1.00 20.23 206 TYR A C 1
ATOM 1544 O O . TYR A 1 198 ? 0.322 3.565 21.515 1.00 20.73 206 TYR A O 1
ATOM 1553 N N . LEU A 1 199 ? 1.778 4.052 19.835 1.00 19.47 207 LEU A N 1
ATOM 1554 C CA . LEU A 1 199 ? 2.287 5.266 20.505 1.00 19.93 207 LEU A CA 1
ATOM 1555 C C . LEU A 1 199 ? 1.200 6.315 20.644 1.00 20.60 207 LEU A C 1
ATOM 1556 O O . LEU A 1 199 ? 1.227 7.087 21.609 1.00 23.56 207 LEU A O 1
ATOM 1561 N N . LEU A 1 200 ? 0.280 6.369 19.694 1.00 19.43 208 LEU A N 1
ATOM 1562 C CA . LEU A 1 200 ? -0.838 7.328 19.726 1.00 20.41 208 LEU A CA 1
ATOM 1563 C C . LEU A 1 200 ? -1.908 6.919 20.738 1.00 21.92 208 LEU A C 1
ATOM 1564 O O . LEU A 1 200 ? -2.830 7.691 20.982 1.00 25.12 208 LEU A O 1
ATOM 1569 N N . GLY A 1 201 ? -1.815 5.699 21.268 1.00 21.94 209 GLY A N 1
ATOM 1570 C CA . GLY A 1 201 ? -2.845 5.168 22.155 1.00 22.66 209 GLY A CA 1
ATOM 1571 C C . GLY A 1 201 ? -4.031 4.540 21.464 1.00 23.33 209 GLY A C 1
ATOM 1572 O O . GLY A 1 201 ? -5.050 4.251 22.130 1.00 25.89 209 GLY A O 1
ATOM 1573 N N . ASN A 1 202 ? -3.926 4.283 20.150 1.00 21.23 210 ASN A N 1
ATOM 1574 C CA . ASN A 1 202 ? -4.984 3.647 19.381 1.00 21.70 210 ASN A CA 1
ATOM 1575 C C . ASN A 1 202 ? -4.738 2.151 19.402 1.00 21.50 210 ASN A C 1
ATOM 1576 O O . ASN A 1 202 ? -4.310 1.573 18.392 1.00 21.14 210 ASN A O 1
ATOM 1581 N N . PHE A 1 203 ? -4.948 1.537 20.555 1.00 22.06 211 PHE A N 1
ATOM 1582 C CA . PHE A 1 203 ? -4.496 0.161 20.765 1.00 21.33 211 PHE A CA 1
ATOM 1583 C C . PHE A 1 203 ? -5.244 -0.866 19.942 1.00 21.74 211 PHE A C 1
ATOM 1584 O O . PHE A 1 203 ? -4.627 -1.805 19.420 1.00 20.59 211 PHE A O 1
ATOM 1592 N N . ARG A 1 204 ? -6.558 -0.698 19.759 1.00 22.37 212 ARG A N 1
ATOM 1593 C CA . ARG A 1 204 ? -7.305 -1.588 18.880 1.00 22.66 212 ARG A CA 1
ATOM 1594 C C . ARG A 1 204 ? -6.792 -1.532 17.449 1.00 22.09 212 ARG A C 1
ATOM 1595 O O . ARG A 1 204 ? -6.685 -2.544 16.788 1.00 21.49 212 ARG A O 1
ATOM 1603 N N . ASP A 1 205 ? -6.493 -0.334 16.958 1.00 21.16 213 ASP A N 1
ATOM 1604 C CA . ASP A 1 205 ? -5.949 -0.201 15.602 1.00 21.04 213 ASP A CA 1
ATOM 1605 C C . ASP A 1 205 ? -4.549 -0.806 15.525 1.00 20.52 213 ASP A C 1
ATOM 1606 O O . ASP A 1 205 ? -4.204 -1.378 14.508 1.00 20.18 213 ASP A O 1
ATOM 1611 N N . ALA A 1 206 ? -3.778 -0.706 16.599 1.00 18.41 214 ALA A N 1
ATOM 1612 C CA . ALA A 1 206 ? -2.443 -1.358 16.647 1.00 19.16 214 ALA A CA 1
ATOM 1613 C C . ALA A 1 206 ? -2.616 -2.882 16.514 1.00 20.13 214 ALA A C 1
ATOM 1614 O O . ALA A 1 206 ? -1.953 -3.506 15.691 1.00 18.89 214 ALA A O 1
ATOM 1616 N N . VAL A 1 207 ? -3.558 -3.462 17.264 1.00 19.40 215 VAL A N 1
ATOM 1617 C CA . VAL A 1 207 ? -3.871 -4.911 17.133 1.00 18.92 215 VAL A CA 1
ATOM 1618 C C . VAL A 1 207 ? -4.285 -5.310 15.716 1.00 19.36 215 VAL A C 1
ATOM 1619 O O . VAL A 1 207 ? -3.746 -6.268 15.162 1.00 19.63 215 VAL A O 1
ATOM 1623 N N . ILE A 1 208 ? -5.177 -4.522 15.093 1.00 18.88 216 ILE A N 1
ATOM 1624 C CA . ILE A 1 208 ? -5.588 -4.786 13.731 1.00 20.66 216 ILE A CA 1
ATOM 1625 C C . ILE A 1 208 ? -4.386 -4.808 12.775 1.00 18.82 216 ILE A C 1
ATOM 1626 O O . ILE A 1 208 ? -4.262 -5.739 11.965 1.00 20.62 216 ILE A O 1
ATOM 1631 N N . ALA A 1 209 ? -3.470 -3.827 12.887 1.00 17.83 217 ALA A N 1
ATOM 1632 C CA . ALA A 1 209 ? -2.327 -3.759 12.001 1.00 17.25 217 ALA A CA 1
ATOM 1633 C C . ALA A 1 209 ? -1.356 -4.908 12.275 1.00 17.78 217 ALA A C 1
ATOM 1634 O O . ALA A 1 209 ? -0.891 -5.553 11.333 1.00 17.53 217 ALA A O 1
ATOM 1636 N N . HIS A 1 210 ? -1.074 -5.190 13.545 1.00 17.22 218 HIS A N 1
ATOM 1637 C CA . HIS A 1 210 ? -0.113 -6.260 13.845 1.00 17.10 218 HIS A CA 1
ATOM 16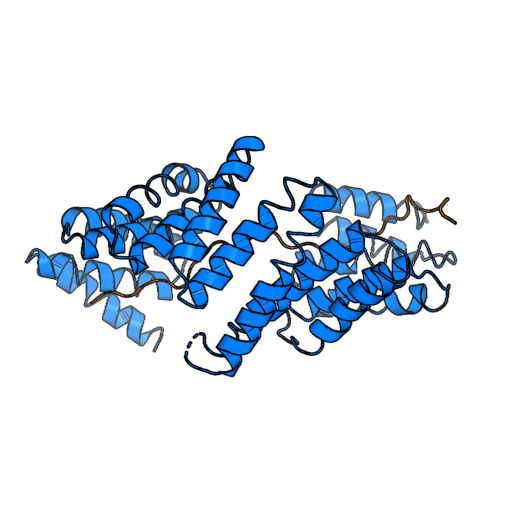38 C C . HIS A 1 210 ? -0.659 -7.638 13.526 1.00 17.65 218 HIS A C 1
ATOM 1639 O O . HIS A 1 210 ? 0.116 -8.535 13.216 1.00 19.40 218 HIS A O 1
ATOM 1646 N N . GLU A 1 211 ? -1.975 -7.819 13.591 1.00 19.72 219 GLU A N 1
ATOM 1647 C CA . GLU A 1 211 ? -2.577 -9.085 13.153 1.00 20.11 219 GLU A CA 1
ATOM 1648 C C . GLU A 1 211 ? -2.302 -9.313 11.687 1.00 21.61 219 GLU A C 1
ATOM 1649 O O . GLU A 1 211 ? -1.971 -10.401 11.289 1.00 19.70 219 GLU A O 1
ATOM 1655 N N . GLN A 1 212 ? -2.435 -8.268 10.860 1.00 19.95 220 GLN A N 1
ATOM 1656 C CA . GLN A 1 212 ? -2.080 -8.383 9.444 1.00 19.43 220 GLN A CA 1
ATOM 1657 C C . GLN A 1 212 ? -0.595 -8.619 9.247 1.00 19.19 220 GLN A C 1
ATOM 1658 O O . GLN A 1 212 ? -0.194 -9.425 8.416 1.00 20.79 220 GLN A O 1
ATOM 1664 N N . ARG A 1 213 ? 0.230 -7.939 10.038 1.00 18.66 221 ARG A N 1
ATOM 1665 C CA . ARG A 1 213 ? 1.647 -8.141 9.997 1.00 17.12 221 ARG A CA 1
ATOM 1666 C C . ARG A 1 213 ? 1.973 -9.644 10.256 1.00 18.10 221 ARG A C 1
ATOM 1667 O O . ARG A 1 213 ? 2.804 -10.237 9.556 1.00 18.82 221 ARG A O 1
ATOM 1675 N N . LEU A 1 214 ? 1.323 -10.204 11.263 1.00 18.46 222 LEU A N 1
ATOM 1676 C CA . LEU A 1 214 ? 1.551 -11.595 11.638 1.00 18.45 222 LEU A CA 1
ATOM 1677 C C . LEU A 1 214 ? 1.082 -12.545 10.549 1.00 20.69 222 LEU A C 1
ATOM 1678 O O . LEU A 1 214 ? 1.807 -13.512 10.207 1.00 21.35 222 LEU A O 1
ATOM 1683 N N . LEU A 1 215 ? -0.094 -12.296 9.970 1.00 20.66 223 LEU A N 1
ATOM 1684 C CA . LEU A 1 215 ? -0.564 -13.169 8.877 1.00 22.09 223 LEU A CA 1
ATOM 1685 C C . LEU A 1 215 ? 0.414 -13.153 7.718 1.00 21.87 223 LEU A C 1
ATOM 1686 O O . LEU A 1 215 ? 0.713 -14.202 7.110 1.00 22.27 223 LEU A O 1
ATOM 1691 N N . ILE A 1 216 ? 0.914 -11.974 7.354 1.00 20.99 224 ILE A N 1
ATOM 1692 C CA . ILE A 1 216 ? 1.821 -11.831 6.252 1.00 20.51 224 ILE A CA 1
ATOM 1693 C C . ILE A 1 216 ? 3.175 -12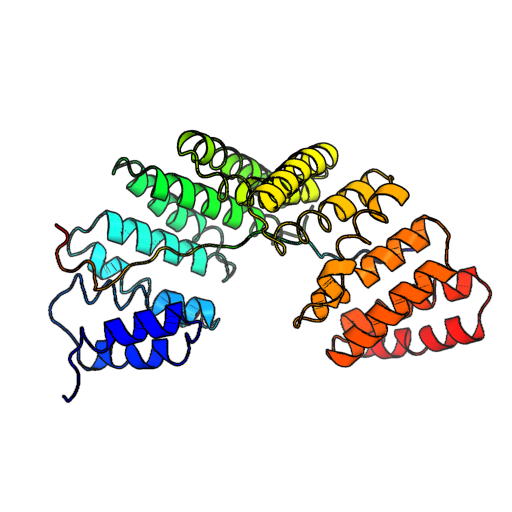.505 6.550 1.00 22.92 224 ILE A C 1
ATOM 1694 O O . ILE A 1 216 ? 3.757 -13.193 5.703 1.00 21.90 224 ILE A O 1
ATOM 1699 N N . ALA A 1 217 ? 3.648 -12.346 7.778 1.00 21.21 225 ALA A N 1
ATOM 1700 C CA . ALA A 1 217 ? 4.866 -13.007 8.210 1.00 22.65 225 ALA A CA 1
ATOM 1701 C C . ALA A 1 217 ? 4.746 -14.505 7.995 1.00 21.94 225 ALA A C 1
ATOM 1702 O O . ALA A 1 217 ? 5.675 -15.138 7.473 1.00 24.56 225 ALA A O 1
ATOM 1704 N N . LYS A 1 218 ? 3.623 -15.063 8.400 1.00 23.97 226 LYS A N 1
ATOM 1705 C CA . LYS A 1 218 ? 3.407 -16.537 8.295 1.00 24.79 226 LYS A CA 1
ATOM 1706 C C . LYS A 1 218 ? 3.326 -16.972 6.834 1.00 29.02 226 LYS A C 1
ATOM 1707 O O . LYS A 1 218 ? 3.892 -18.005 6.460 1.00 29.33 226 LYS A O 1
ATOM 1713 N N . GLU A 1 219 ? 2.648 -16.179 6.004 1.00 26.79 227 GLU A N 1
ATOM 1714 C CA . GLU A 1 219 ? 2.626 -16.429 4.537 1.00 28.22 227 GLU A CA 1
ATOM 1715 C C . GLU A 1 219 ? 4.031 -16.566 3.929 1.00 28.46 227 GLU A C 1
ATOM 1716 O O . GLU A 1 219 ? 4.236 -17.372 3.014 1.00 30.90 227 GLU A O 1
ATOM 1722 N N . PHE A 1 220 ? 5.000 -15.817 4.445 1.00 26.08 228 PHE A N 1
ATOM 1723 C CA . PHE A 1 220 ? 6.380 -15.839 3.958 1.00 25.89 228 PHE A CA 1
ATOM 1724 C C . PHE A 1 220 ? 7.341 -16.766 4.733 1.00 26.98 228 PHE A C 1
ATOM 1725 O O . PHE A 1 220 ? 8.534 -16.798 4.419 1.00 29.61 228 PHE A O 1
ATOM 1733 N N . GLY A 1 221 ? 6.846 -17.402 5.785 1.00 26.47 229 GLY A N 1
ATOM 1734 C CA . GLY A 1 221 ? 7.733 -18.155 6.719 1.00 26.42 229 GLY A CA 1
ATOM 1735 C C . GLY A 1 221 ? 8.810 -17.261 7.322 1.00 27.00 229 GLY A C 1
ATOM 1736 O O . GLY A 1 221 ? 9.949 -17.692 7.610 1.00 26.85 229 GLY A O 1
ATOM 1737 N N . ASP A 1 222 ? 8.468 -15.991 7.551 1.00 23.54 230 ASP A N 1
ATOM 1738 C CA . ASP A 1 222 ? 9.467 -15.042 8.004 1.00 21.94 230 ASP A CA 1
ATOM 1739 C C . ASP A 1 222 ? 9.435 -15.076 9.526 1.00 22.52 230 ASP A C 1
ATOM 1740 O O . ASP A 1 222 ? 8.510 -14.539 10.153 1.00 20.56 230 ASP A O 1
ATOM 1745 N N . LYS A 1 223 ? 10.408 -15.774 10.133 1.00 22.04 231 LYS A N 1
ATOM 1746 C CA . LYS A 1 223 ? 10.312 -16.077 11.577 1.00 20.89 231 LYS A CA 1
ATOM 1747 C C . LYS A 1 223 ? 10.599 -14.849 12.407 1.00 20.10 231 LYS A C 1
ATOM 1748 O O . LYS A 1 223 ? 10.030 -14.683 13.501 1.00 20.77 231 LYS A O 1
ATOM 1754 N N . ALA A 1 224 ? 11.461 -13.984 11.907 1.00 19.30 232 ALA A N 1
ATOM 1755 C CA . ALA A 1 224 ? 11.761 -12.734 12.571 1.00 18.11 232 ALA A CA 1
ATOM 1756 C C . ALA A 1 224 ? 10.542 -11.820 12.597 1.00 18.67 232 ALA A C 1
ATOM 1757 O O . ALA A 1 224 ? 10.247 -11.212 13.622 1.00 18.79 232 ALA A O 1
ATOM 1759 N N . ALA A 1 225 ? 9.857 -11.701 11.463 1.00 18.75 233 ALA A N 1
ATOM 1760 C CA . ALA A 1 225 ? 8.657 -10.841 11.408 1.00 18.51 233 ALA A CA 1
ATOM 1761 C C . ALA A 1 225 ? 7.549 -11.386 12.265 1.00 20.32 233 ALA A C 1
ATOM 1762 O O . ALA A 1 225 ? 6.789 -10.631 12.891 1.00 18.81 233 ALA A O 1
ATOM 1764 N N . GLU A 1 226 ? 7.427 -12.708 12.308 1.00 17.02 234 GLU A N 1
ATOM 1765 C CA . GLU A 1 226 ? 6.478 -13.351 13.149 1.00 18.50 234 GLU A CA 1
ATOM 1766 C C . GLU A 1 226 ? 6.735 -12.964 14.607 1.00 17.40 234 GLU A C 1
ATOM 1767 O O . GLU A 1 226 ? 5.792 -12.632 15.353 1.00 17.25 234 GLU A O 1
ATOM 1773 N N . ARG A 1 227 ? 7.994 -13.066 15.014 1.00 17.55 235 ARG A N 1
ATOM 1774 C CA A ARG A 1 227 ? 8.374 -12.761 16.384 0.50 17.34 235 ARG A CA 1
ATOM 1775 C CA B ARG A 1 227 ? 8.399 -12.756 16.386 0.50 17.02 235 ARG A CA 1
ATOM 1776 C C . ARG A 1 227 ? 8.070 -11.293 16.716 1.00 16.65 235 ARG A C 1
ATOM 1777 O O . ARG A 1 227 ? 7.517 -10.995 17.775 1.00 16.75 235 ARG A O 1
ATOM 1792 N N . ARG A 1 228 ? 8.406 -10.399 15.796 1.00 16.19 236 ARG A N 1
ATOM 1793 C CA . ARG A 1 228 ? 8.120 -8.988 16.011 1.00 16.20 236 ARG A CA 1
ATOM 1794 C C . ARG A 1 228 ? 6.631 -8.773 16.224 1.00 16.59 236 ARG A C 1
ATOM 1795 O O . ARG A 1 228 ? 6.219 -8.046 17.159 1.00 16.42 236 ARG A O 1
ATOM 1803 N N . ALA A 1 229 ? 5.807 -9.384 15.382 1.00 15.72 237 ALA A N 1
ATOM 1804 C CA . ALA A 1 229 ? 4.368 -9.219 15.488 1.00 15.96 237 ALA A CA 1
ATOM 1805 C C . ALA A 1 229 ? 3.854 -9.701 16.832 1.00 16.34 237 ALA A C 1
ATOM 1806 O O . ALA A 1 229 ? 3.020 -9.064 17.474 1.00 15.81 237 ALA A O 1
ATOM 1808 N N . TYR A 1 230 ? 4.330 -10.866 17.285 1.00 16.58 238 TYR A N 1
ATOM 1809 C CA . TYR A 1 230 ? 3.909 -11.360 18.597 1.00 16.60 238 TYR A CA 1
ATOM 1810 C C . TYR A 1 230 ? 4.238 -10.366 19.701 1.00 16.42 238 TYR A C 1
ATOM 1811 O O . TYR A 1 230 ? 3.426 -10.117 20.599 1.00 17.29 238 TYR A O 1
ATOM 1820 N N . SER A 1 231 ? 5.431 -9.811 19.649 1.00 16.43 239 SER A N 1
ATOM 1821 C CA A SER A 1 231 ? 5.897 -8.884 20.671 0.50 16.62 239 SER A CA 1
ATOM 1822 C CA B SER A 1 231 ? 5.883 -8.878 20.677 0.50 17.28 239 SER A CA 1
ATOM 1823 C C . SER A 1 231 ? 5.012 -7.636 20.682 1.00 17.28 239 SER A C 1
ATOM 1824 O O . SER A 1 231 ? 4.573 -7.154 21.736 1.00 16.63 239 SER A O 1
ATOM 1829 N N . ASN A 1 232 ? 4.746 -7.117 19.497 1.00 16.58 240 ASN A N 1
ATOM 1830 C CA . ASN A 1 232 ? 3.945 -5.902 19.375 1.00 16.75 240 ASN A CA 1
ATOM 1831 C C . ASN A 1 232 ? 2.502 -6.143 19.727 1.00 17.05 240 ASN A C 1
ATOM 1832 O O . ASN A 1 232 ? 1.855 -5.272 20.324 1.00 17.27 240 ASN A O 1
ATOM 1837 N N . LEU A 1 233 ? 1.970 -7.325 19.423 1.00 16.18 241 LEU A N 1
ATOM 1838 C CA . LEU A 1 233 ? 0.628 -7.668 19.866 1.00 17.16 241 LEU A CA 1
ATOM 1839 C C . LEU A 1 233 ? 0.576 -7.737 21.383 1.00 18.35 241 LEU A C 1
ATOM 1840 O O . LEU A 1 233 ? -0.370 -7.254 22.001 1.00 19.20 241 LEU A O 1
ATOM 1845 N N . GLY A 1 234 ? 1.557 -8.359 22.005 1.00 17.00 242 GLY A N 1
ATOM 1846 C CA . GLY A 1 234 ? 1.602 -8.396 23.454 1.00 17.24 242 GLY A CA 1
ATOM 1847 C C . GLY A 1 234 ? 1.575 -7.020 24.045 1.00 18.45 242 GLY A C 1
ATOM 1848 O O . GLY A 1 234 ? 0.806 -6.753 24.976 1.00 19.09 242 GLY A O 1
ATOM 1849 N N . ASN A 1 235 ? 2.378 -6.125 23.491 1.00 17.22 243 ASN A N 1
ATOM 1850 C CA . ASN A 1 235 ? 2.444 -4.742 23.974 1.00 17.73 243 ASN A CA 1
ATOM 1851 C C . ASN A 1 235 ? 1.075 -4.075 23.932 1.00 18.30 243 ASN A C 1
ATOM 1852 O O . ASN A 1 235 ? 0.681 -3.392 24.882 1.00 18.53 243 ASN A O 1
ATOM 1857 N N . ALA A 1 236 ? 0.372 -4.246 22.829 1.00 17.49 244 ALA A N 1
ATOM 1858 C CA . ALA A 1 236 ? -0.930 -3.614 22.651 1.00 17.76 244 ALA A CA 1
ATOM 1859 C C . ALA A 1 236 ? -1.956 -4.188 23.598 1.00 18.86 244 ALA A C 1
ATOM 1860 O O . ALA A 1 236 ? -2.728 -3.440 24.193 1.00 19.55 244 ALA A O 1
ATOM 1862 N N . TYR A 1 237 ? -1.951 -5.488 23.780 1.00 19.13 245 TYR A N 1
ATOM 1863 C CA . TYR A 1 237 ? -2.918 -6.110 24.697 1.00 20.38 245 TYR A CA 1
ATOM 1864 C C . TYR A 1 237 ? -2.701 -5.734 26.162 1.00 20.28 245 TYR A C 1
ATOM 1865 O O . TYR A 1 237 ? -3.664 -5.710 26.936 1.00 22.04 245 TYR A O 1
ATOM 1874 N N . ILE A 1 238 ? -1.465 -5.453 26.570 1.00 20.14 246 ILE A N 1
ATOM 1875 C CA . ILE A 1 238 ? -1.215 -4.921 27.933 1.00 20.76 246 ILE A CA 1
ATOM 1876 C C . ILE A 1 238 ? -2.054 -3.653 28.155 1.00 24.06 246 ILE A C 1
ATOM 1877 O O . ILE A 1 238 ? -2.732 -3.527 29.167 1.00 24.59 246 ILE A O 1
ATOM 1882 N N . PHE A 1 239 ? -2.019 -2.732 27.198 1.00 23.29 247 PHE A N 1
ATOM 1883 C CA . PHE A 1 239 ? -2.693 -1.429 27.353 1.00 25.14 247 PHE A CA 1
ATOM 1884 C C . PHE A 1 239 ? -4.195 -1.512 27.132 1.00 26.02 247 PHE A C 1
ATOM 1885 O O . PHE A 1 239 ? -4.932 -0.581 27.475 1.00 28.30 247 PHE A O 1
ATOM 1893 N N . LEU A 1 240 ? -4.653 -2.627 26.580 1.00 24.95 248 LEU A N 1
ATOM 1894 C CA . LEU A 1 240 ? -6.065 -2.938 26.522 1.00 25.57 248 LEU A CA 1
ATOM 1895 C C . LEU A 1 240 ? -6.554 -3.633 27.788 1.00 25.46 248 LEU A C 1
ATOM 1896 O O . LEU A 1 240 ? -7.734 -3.917 27.904 1.00 27.69 248 LEU A O 1
ATOM 1901 N N . GLY A 1 241 ? -5.642 -3.925 28.710 1.00 25.51 249 GLY A N 1
ATOM 1902 C CA . GLY A 1 241 ? -5.974 -4.603 29.956 1.00 25.72 249 GLY A CA 1
ATOM 1903 C C . GLY A 1 241 ? -6.154 -6.103 29.825 1.00 25.07 249 GLY A C 1
ATOM 1904 O O . GLY A 1 241 ? -6.638 -6.754 30.748 1.00 29.54 249 GLY A O 1
ATOM 1905 N N . GLU A 1 242 ? -5.736 -6.669 28.701 1.00 23.84 250 GLU A N 1
ATOM 1906 C CA A GLU A 1 242 ? -5.918 -8.081 28.424 0.50 23.71 250 GLU A CA 1
ATOM 1907 C CA B GLU A 1 242 ? -5.935 -8.067 28.447 0.50 24.04 250 GLU A CA 1
ATOM 1908 C C . GLU A 1 242 ? -4.605 -8.797 28.710 1.00 23.45 250 GLU A C 1
ATOM 1909 O O . GLU A 1 242 ? -3.898 -9.205 27.783 1.00 22.33 250 GLU A O 1
ATOM 1920 N N . PHE A 1 243 ? -4.285 -8.946 29.990 1.00 22.76 251 PHE A N 1
ATOM 1921 C CA . PHE A 1 243 ? -2.973 -9.438 30.401 1.00 22.26 251 PHE A CA 1
ATOM 1922 C C . PHE A 1 243 ? -2.748 -10.898 30.053 1.00 23.34 251 PHE A C 1
ATOM 1923 O O . PHE A 1 243 ? -1.639 -11.283 29.696 1.00 21.45 251 PHE A O 1
ATOM 1931 N N . GLU A 1 244 ? -3.768 -11.734 30.195 1.00 23.55 252 GLU A N 1
ATOM 1932 C CA . GLU A 1 244 ? -3.626 -13.126 29.822 1.00 25.33 252 GLU A CA 1
ATOM 1933 C C . GLU A 1 244 ? -3.291 -13.266 28.340 1.00 23.54 252 GLU A C 1
ATOM 1934 O O . GLU A 1 244 ? -2.384 -14.017 27.964 1.00 23.29 252 GLU A O 1
ATOM 1940 N N . THR A 1 245 ? -4.005 -12.523 27.500 1.00 22.66 253 THR A N 1
ATOM 1941 C CA . THR A 1 245 ? -3.747 -12.570 26.074 1.00 22.46 253 THR A CA 1
ATOM 1942 C C . THR A 1 245 ? -2.324 -12.080 25.775 1.00 21.71 253 THR A C 1
ATOM 1943 O O . THR A 1 245 ? -1.612 -12.684 24.999 1.00 20.86 253 THR A O 1
ATOM 1947 N N . ALA A 1 246 ? -1.928 -10.996 26.416 1.00 21.18 254 ALA A N 1
ATOM 1948 C CA . ALA A 1 246 ? -0.553 -10.474 26.278 1.00 20.31 254 ALA A CA 1
ATOM 1949 C C . ALA A 1 246 ? 0.472 -11.540 26.656 1.00 20.03 254 ALA A C 1
ATOM 1950 O O . ALA A 1 246 ? 1.437 -11.729 25.936 1.00 19.91 254 ALA A O 1
ATOM 1952 N N . SER A 1 247 ? 0.244 -12.262 27.755 1.00 19.34 255 SER A N 1
ATOM 1953 C CA . SER A 1 247 ? 1.181 -13.304 28.177 1.00 20.01 255 SER A CA 1
ATOM 1954 C C . SER A 1 247 ? 1.334 -14.379 27.124 1.00 20.50 255 SER A C 1
ATOM 1955 O O . SER A 1 247 ? 2.447 -14.877 26.921 1.00 19.35 255 SER A O 1
ATOM 1958 N N . GLU A 1 248 ? 0.237 -14.725 26.429 1.00 20.62 256 GLU A N 1
ATOM 1959 C CA A GLU A 1 248 ? 0.278 -15.753 25.392 0.50 21.42 256 GLU A CA 1
ATOM 1960 C CA B GLU A 1 248 ? 0.295 -15.758 25.393 0.50 21.53 256 GLU A CA 1
ATOM 1961 C C . GLU A 1 248 ? 1.149 -15.285 24.212 1.00 19.96 256 GLU A C 1
ATOM 1962 O O . GLU A 1 248 ? 1.974 -16.025 23.699 1.00 21.47 256 GLU A O 1
ATOM 1973 N N . TYR A 1 249 ? 0.970 -14.048 23.802 1.00 19.35 257 TYR A N 1
ATOM 1974 C CA . TYR A 1 249 ? 1.820 -13.501 22.733 1.00 19.54 257 TYR A CA 1
ATOM 1975 C C . TYR A 1 249 ? 3.297 -13.343 23.120 1.00 18.84 257 TYR A C 1
ATOM 1976 O O . TYR A 1 249 ? 4.180 -13.659 22.339 1.00 17.96 257 TYR A O 1
ATOM 1985 N N . TYR A 1 250 ? 3.570 -12.912 24.347 1.00 17.77 258 TYR A N 1
ATOM 1986 C CA . TYR A 1 250 ? 4.927 -12.772 24.778 1.00 17.70 258 TYR A CA 1
ATOM 1987 C C . TYR A 1 250 ? 5.609 -14.145 24.898 1.00 17.90 258 TYR A C 1
ATOM 1988 O O . TYR A 1 250 ? 6.806 -14.260 24.647 1.00 18.61 258 TYR A O 1
ATOM 1997 N N . LYS A 1 251 ? 4.853 -15.182 25.275 1.00 18.01 259 LYS A N 1
ATOM 1998 C CA . LYS A 1 251 ? 5.422 -16.513 25.339 1.00 18.83 259 LYS A CA 1
ATOM 1999 C C . LYS A 1 251 ? 5.802 -16.988 23.948 1.00 18.19 259 LYS A C 1
ATOM 2000 O O . LYS A 1 251 ? 6.821 -17.651 23.764 1.00 18.69 259 LYS A O 1
ATOM 2006 N N . LYS A 1 252 ? 4.979 -16.653 22.958 1.00 19.90 260 LYS A N 1
ATOM 2007 C CA . LYS A 1 252 ? 5.304 -17.010 21.576 1.00 19.84 260 LYS A CA 1
ATOM 2008 C C . LYS A 1 252 ? 6.556 -16.284 21.075 1.00 19.30 260 LYS A C 1
ATOM 2009 O O . LYS A 1 252 ? 7.377 -16.855 20.366 1.00 20.71 260 LYS A O 1
ATOM 2015 N N . THR A 1 253 ? 6.720 -15.034 21.464 1.00 19.04 261 THR A N 1
ATOM 2016 C CA A THR A 1 253 ? 7.931 -14.279 21.168 0.50 18.86 261 THR A CA 1
ATOM 2017 C CA B THR A 1 253 ? 7.895 -14.307 21.085 0.50 19.21 261 THR A CA 1
ATOM 2018 C C . THR A 1 253 ? 9.125 -14.934 21.787 1.00 19.49 261 THR A C 1
ATOM 2019 O O . THR A 1 253 ? 10.172 -15.081 21.162 1.00 19.59 261 THR A O 1
ATOM 2026 N N . LEU A 1 254 ? 8.985 -15.297 23.063 1.00 17.80 262 LEU A N 1
ATOM 2027 C CA . LEU A 1 254 ? 10.118 -15.847 23.819 1.00 18.37 262 LEU A CA 1
ATOM 2028 C C . LEU A 1 254 ? 10.591 -17.193 23.250 1.00 18.20 262 LEU A C 1
ATOM 2029 O O . LEU A 1 254 ? 11.787 -17.505 23.259 1.00 19.02 262 LEU A O 1
ATOM 2034 N N . LEU A 1 255 ? 9.652 -17.990 22.775 1.00 18.50 263 LEU A N 1
ATOM 2035 C CA . LEU A 1 255 ? 10.007 -19.293 22.202 1.00 20.03 263 LEU A CA 1
ATOM 2036 C C . LEU A 1 255 ? 11.034 -19.096 21.077 1.00 18.29 263 LEU A C 1
ATOM 2037 O O . LEU A 1 255 ? 12.000 -19.868 20.961 1.00 19.93 263 LEU A O 1
ATOM 2042 N N . LEU A 1 256 ? 10.827 -18.068 20.255 1.00 17.26 264 LEU A N 1
ATOM 2043 C CA . LEU A 1 256 ? 11.767 -17.739 19.185 1.00 18.11 264 LEU A CA 1
ATOM 2044 C C . LEU A 1 256 ? 12.986 -16.991 19.693 1.00 17.71 264 LEU A C 1
ATOM 2045 O O . LEU A 1 256 ? 14.135 -17.319 19.372 1.00 19.06 264 LEU A O 1
ATOM 2050 N N . ALA A 1 257 ? 12.749 -15.971 20.532 1.00 18.30 265 ALA A N 1
ATOM 2051 C CA . ALA A 1 257 ? 13.837 -15.147 21.030 1.00 18.01 265 ALA A CA 1
ATOM 2052 C C . ALA A 1 257 ? 14.944 -15.923 21.708 1.00 19.43 265 ALA A C 1
ATOM 2053 O O . ALA A 1 257 ? 16.109 -15.533 21.622 1.00 19.57 265 ALA A O 1
ATOM 2055 N N . ARG A 1 258 ? 14.609 -16.965 22.452 1.00 19.37 266 ARG A N 1
ATOM 2056 C CA . ARG A 1 258 ? 15.619 -17.671 23.231 1.00 22.04 266 ARG A CA 1
ATOM 2057 C C . ARG A 1 258 ? 16.630 -18.428 22.362 1.00 20.93 266 ARG A C 1
ATOM 2058 O O . ARG A 1 258 ? 17.656 -18.887 22.853 1.00 22.16 266 ARG A O 1
ATOM 2066 N N . GLN A 1 259 ? 16.324 -18.540 21.076 1.00 19.47 267 GLN A N 1
ATOM 2067 C CA . GLN A 1 259 ? 17.196 -19.223 20.134 1.00 20.06 267 GLN A CA 1
ATOM 2068 C C . GLN A 1 259 ? 18.176 -18.284 19.446 1.00 20.48 267 GLN A C 1
ATOM 2069 O O . GLN A 1 259 ? 19.094 -18.732 18.742 1.00 20.47 267 GLN A O 1
ATOM 2075 N N . LEU A 1 260 ? 18.015 -16.978 19.650 1.00 18.46 268 LEU A N 1
ATOM 2076 C CA . LEU A 1 260 ? 18.753 -16.003 18.893 1.00 18.75 268 LEU A CA 1
ATOM 2077 C C . LEU A 1 260 ? 20.116 -15.708 19.476 1.00 21.34 268 LEU A C 1
ATOM 2078 O O . LEU A 1 260 ? 20.291 -15.678 20.693 1.00 22.28 268 LEU A O 1
ATOM 2083 N N . LYS A 1 261 ? 21.058 -15.381 18.600 1.00 20.38 269 LYS A N 1
ATOM 2084 C CA . LYS A 1 261 ? 22.399 -14.918 19.023 1.00 21.51 269 LYS A CA 1
ATOM 2085 C C . LYS A 1 261 ? 22.341 -13.570 19.761 1.00 21.34 269 LYS A C 1
ATOM 2086 O O . LYS A 1 261 ? 23.109 -13.342 20.722 1.00 25.47 269 LYS A O 1
ATOM 2090 N N . ASP A 1 262 ? 21.448 -12.695 19.327 1.00 22.34 270 ASP A N 1
ATOM 2091 C CA . ASP A 1 262 ? 21.237 -11.396 19.992 1.00 23.02 270 ASP A CA 1
ATOM 2092 C C . ASP A 1 262 ? 20.400 -11.642 21.270 1.00 24.64 270 ASP A C 1
ATOM 2093 O O . ASP A 1 262 ? 19.181 -11.762 21.194 1.00 25.54 270 ASP A O 1
ATOM 2098 N N . ARG A 1 263 ? 21.070 -11.658 22.420 1.00 24.30 271 ARG A N 1
ATOM 2099 C CA . ARG A 1 263 ? 20.463 -12.066 23.698 1.00 26.24 271 ARG A CA 1
ATOM 2100 C C . ARG A 1 263 ? 19.515 -10.997 24.221 1.00 24.64 271 ARG A C 1
ATOM 2101 O O . ARG A 1 263 ? 18.638 -11.287 25.061 1.00 22.28 271 ARG A O 1
ATOM 2109 N N . ALA A 1 264 ? 19.656 -9.775 23.730 1.00 23.43 272 ALA A N 1
ATOM 2110 C CA . ALA A 1 264 ? 18.777 -8.676 24.168 1.00 23.80 272 ALA A CA 1
ATOM 2111 C C . ALA A 1 264 ? 17.305 -8.964 23.876 1.00 23.49 272 ALA A C 1
ATOM 2112 O O . ALA A 1 264 ? 16.421 -8.557 24.619 1.00 23.08 272 ALA A O 1
ATOM 2114 N N . VAL A 1 265 ? 17.040 -9.691 22.799 1.00 21.95 273 VAL A N 1
ATOM 2115 C CA . VAL A 1 265 ? 15.683 -9.972 22.399 1.00 22.79 273 VAL A CA 1
ATOM 2116 C C . VAL A 1 265 ? 15.006 -10.854 23.466 1.00 20.55 273 VAL A C 1
ATOM 2117 O O . VAL A 1 265 ? 13.878 -10.583 23.907 1.00 20.59 273 VAL A O 1
ATOM 2121 N N . GLU A 1 266 ? 15.685 -11.908 23.878 1.00 21.33 274 GLU A N 1
ATOM 2122 C CA . GLU A 1 266 ? 15.161 -12.765 24.940 1.00 19.78 274 GLU A CA 1
ATOM 2123 C C . GLU A 1 266 ? 15.002 -11.947 26.218 1.00 19.64 274 GLU A C 1
ATOM 2124 O O . GLU A 1 266 ? 13.984 -12.068 26.926 1.00 19.22 274 GLU A O 1
ATOM 2130 N N . ALA A 1 267 ? 15.981 -11.104 26.508 1.00 19.46 275 ALA A N 1
ATOM 2131 C CA . ALA A 1 267 ? 15.935 -10.316 27.762 1.00 19.03 275 ALA A CA 1
ATOM 2132 C C . ALA A 1 267 ? 14.688 -9.447 27.797 1.00 19.83 275 ALA A C 1
ATOM 2133 O O . ALA A 1 267 ? 13.971 -9.395 28.816 1.00 17.45 275 ALA A O 1
ATOM 2135 N N . GLN A 1 268 ? 14.422 -8.727 26.715 1.00 19.59 276 GLN A N 1
ATOM 2136 C CA A GLN A 1 268 ? 13.251 -7.856 26.686 0.50 20.97 276 GLN A CA 1
ATOM 2137 C CA B GLN A 1 268 ? 13.248 -7.860 26.646 0.50 20.45 276 GLN A CA 1
ATOM 2138 C C . GLN A 1 268 ? 11.949 -8.644 26.809 1.00 20.42 276 GLN A C 1
ATOM 2139 O O . GLN A 1 268 ? 11.016 -8.214 27.488 1.00 19.95 276 GLN A O 1
ATOM 2150 N N . SER A 1 269 ? 11.872 -9.799 26.168 1.00 20.62 277 SER A N 1
ATOM 2151 C CA . SER A 1 269 ? 10.644 -10.581 26.248 1.00 21.64 277 SER A CA 1
ATOM 2152 C C . SER A 1 269 ? 10.437 -11.104 27.682 1.00 19.95 277 SER A C 1
ATOM 2153 O O . SER A 1 269 ? 9.310 -11.158 28.183 1.00 18.53 277 SER A O 1
ATOM 2156 N N . CYS A 1 270 ? 11.526 -11.475 28.342 1.00 18.39 278 CYS A N 1
ATOM 2157 C CA . CYS A 1 270 ? 11.435 -11.896 29.742 1.00 17.53 278 CYS A CA 1
ATOM 2158 C C . CYS A 1 270 ? 11.004 -10.749 30.645 1.00 17.88 278 CYS A C 1
ATOM 2159 O O . CYS A 1 270 ? 10.203 -10.948 31.561 1.00 17.87 278 CYS A O 1
ATOM 2162 N N . TYR A 1 271 ? 11.517 -9.558 30.407 1.00 17.15 279 TYR A N 1
ATOM 2163 C CA . TYR A 1 271 ? 11.128 -8.408 31.225 1.00 18.41 279 TYR A CA 1
ATOM 2164 C C . TYR A 1 271 ? 9.631 -8.139 31.053 1.00 18.73 279 TYR A C 1
ATOM 2165 O O . TYR A 1 271 ? 8.899 -7.946 32.034 1.00 17.60 279 TYR A O 1
ATOM 2174 N N . SER A 1 272 ? 9.178 -8.149 29.803 1.00 17.93 280 SER A N 1
ATOM 2175 C CA . SER A 1 272 ? 7.770 -7.957 29.511 1.00 18.91 280 SER A CA 1
ATOM 2176 C C . SER A 1 272 ? 6.881 -9.004 30.158 1.00 17.72 280 SER A C 1
ATOM 2177 O O . SER A 1 272 ? 5.826 -8.692 30.712 1.00 19.64 280 SER A O 1
ATOM 2180 N N . LEU A 1 273 ? 7.299 -10.244 30.069 1.00 17.36 281 LEU A N 1
ATOM 2181 C CA . LEU A 1 273 ? 6.560 -11.329 30.735 1.00 18.11 281 LEU A CA 1
ATOM 2182 C C . LEU A 1 273 ? 6.549 -11.154 32.247 1.00 19.19 281 LEU A C 1
ATOM 2183 O O . LEU A 1 273 ? 5.510 -11.379 32.898 1.00 18.46 281 LEU A O 1
ATOM 2188 N N . GLY A 1 274 ? 7.689 -10.791 32.814 1.00 18.43 282 GLY A N 1
ATOM 2189 C CA . GLY A 1 274 ? 7.760 -10.452 34.244 1.00 18.48 282 GLY A CA 1
ATOM 2190 C C . GLY A 1 274 ? 6.707 -9.429 34.634 1.00 18.69 282 GLY A C 1
ATOM 2191 O O . GLY A 1 274 ? 5.944 -9.614 35.594 1.00 18.35 282 GLY A O 1
ATOM 2192 N N . ASN A 1 275 ? 6.647 -8.334 33.884 1.00 18.88 283 ASN A N 1
ATOM 2193 C CA . ASN A 1 275 ? 5.653 -7.307 34.155 1.00 19.72 283 ASN A CA 1
ATOM 2194 C C . ASN A 1 275 ? 4.229 -7.793 33.970 1.00 20.75 283 ASN A C 1
ATOM 2195 O O . ASN A 1 275 ? 3.349 -7.417 34.722 1.00 21.79 283 ASN A O 1
ATOM 2200 N N . THR A 1 276 ? 3.987 -8.587 32.933 1.00 19.19 284 THR A N 1
ATOM 2201 C CA . THR A 1 276 ? 2.662 -9.143 32.680 1.00 19.60 284 THR A CA 1
ATOM 2202 C C . THR A 1 276 ? 2.201 -9.977 33.862 1.00 21.03 284 THR A C 1
ATOM 2203 O O . THR A 1 276 ? 1.044 -9.867 34.311 1.00 20.20 284 THR A O 1
ATOM 2207 N N . TYR A 1 277 ? 3.083 -10.817 34.380 1.00 19.25 285 TYR A N 1
ATOM 2208 C CA . TYR A 1 277 ? 2.713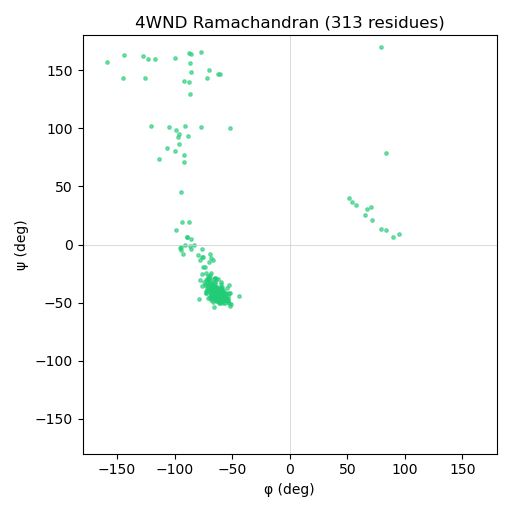 -11.679 35.484 1.00 21.09 285 TYR A CA 1
ATOM 2209 C C . TYR A 1 277 ? 2.562 -10.910 36.781 1.00 22.03 285 TYR A C 1
ATOM 2210 O O . TYR A 1 277 ? 1.725 -11.272 37.614 1.00 22.79 285 TYR A O 1
ATOM 2219 N N . THR A 1 278 ? 3.300 -9.818 36.930 1.00 20.74 286 THR A N 1
ATOM 2220 C CA . THR A 1 278 ? 3.044 -8.887 38.033 1.00 22.24 286 THR A CA 1
ATOM 2221 C C . THR A 1 278 ? 1.629 -8.326 37.926 1.00 24.36 286 THR A C 1
ATOM 2222 O O . THR A 1 278 ? 0.900 -8.283 38.919 1.00 25.29 286 THR A O 1
ATOM 2226 N N . LEU A 1 279 ? 1.231 -7.906 36.730 1.00 24.07 287 LEU A N 1
ATOM 2227 C CA . LEU A 1 279 ? -0.138 -7.384 36.520 1.00 25.14 287 LEU A CA 1
ATOM 2228 C C . LEU A 1 279 ? -1.225 -8.467 36.750 1.00 27.57 287 LEU A C 1
ATOM 2229 O O . LEU A 1 279 ? -2.355 -8.145 37.168 1.00 29.98 287 LEU A O 1
ATOM 2234 N N . LEU A 1 280 ? -0.879 -9.732 36.507 1.00 26.71 288 LEU A N 1
ATOM 2235 C CA . LEU A 1 280 ? -1.762 -10.856 36.770 1.00 27.45 288 LEU A CA 1
ATOM 2236 C C . LEU A 1 280 ? -1.705 -11.322 38.248 1.00 27.84 288 LEU A C 1
ATOM 2237 O O . LEU A 1 280 ? -2.429 -12.258 38.630 1.00 30.62 288 LEU A O 1
ATOM 2242 N N . GLN A 1 281 ? -0.876 -10.642 39.043 1.00 26.76 289 GLN A N 1
ATOM 2243 C CA . GLN A 1 281 ? -0.591 -10.989 40.444 1.00 30.22 289 GLN A CA 1
ATOM 2244 C C . GLN A 1 281 ? -0.121 -12.427 40.628 1.00 28.16 289 GLN A C 1
ATOM 2245 O O . GLN A 1 281 ? -0.477 -13.094 41.615 1.00 29.88 289 GLN A O 1
ATOM 2251 N N . ASP A 1 282 ? 0.663 -12.918 39.669 1.00 24.61 290 ASP A N 1
ATOM 2252 C CA . ASP A 1 282 ? 1.361 -14.165 39.817 1.00 24.40 290 ASP A CA 1
ATOM 2253 C C . ASP A 1 282 ? 2.819 -13.841 40.027 1.00 24.34 290 ASP A C 1
ATOM 2254 O O . ASP A 1 282 ? 3.628 -13.859 39.087 1.00 21.81 290 ASP A O 1
ATOM 2259 N N . TYR A 1 283 ? 3.162 -13.533 41.274 1.00 22.77 291 TYR A N 1
ATOM 2260 C CA . TYR A 1 283 ? 4.493 -12.999 41.578 1.00 21.30 291 TYR A CA 1
ATOM 2261 C C . TYR A 1 283 ? 5.590 -14.037 41.436 1.00 20.60 291 TYR A C 1
ATOM 2262 O O . TYR A 1 283 ? 6.717 -13.711 41.079 1.00 19.59 291 TYR A O 1
ATOM 2271 N N . GLU A 1 284 ? 5.265 -15.316 41.619 1.00 21.63 292 GLU A N 1
ATOM 2272 C CA . GLU A 1 284 ? 6.274 -16.343 41.451 1.00 23.68 292 GLU A CA 1
ATOM 2273 C C . GLU A 1 284 ? 6.705 -16.425 39.998 1.00 22.60 292 GLU A C 1
ATOM 2274 O O . GLU A 1 284 ? 7.901 -16.521 39.709 1.00 20.95 292 GLU A O 1
ATOM 2280 N N . LYS A 1 285 ? 5.737 -16.370 39.075 1.00 22.57 293 LYS A N 1
ATOM 2281 C CA . LYS A 1 285 ? 6.084 -16.368 37.651 1.00 22.14 293 LYS A CA 1
ATOM 2282 C C . LYS A 1 285 ? 6.819 -15.097 37.294 1.00 19.37 293 LYS A C 1
ATOM 2283 O O . LYS A 1 285 ? 7.803 -15.131 36.548 1.00 21.01 293 LYS A O 1
ATOM 2289 N N . ALA A 1 286 ? 6.364 -13.973 37.828 1.00 19.57 294 ALA A N 1
ATOM 2290 C CA . ALA A 1 286 ? 7.033 -12.699 37.550 1.00 19.35 294 ALA A CA 1
ATOM 2291 C C . ALA A 1 286 ? 8.529 -12.784 37.917 1.00 18.76 294 ALA A C 1
ATOM 2292 O O . ALA A 1 286 ? 9.389 -12.379 37.136 1.00 19.43 294 ALA A O 1
ATOM 2294 N N . ILE A 1 287 ? 8.839 -13.333 39.102 1.00 19.58 295 ILE A N 1
ATOM 2295 C CA . ILE A 1 287 ? 10.221 -13.482 39.551 1.00 18.16 295 ILE A CA 1
ATOM 2296 C C . ILE A 1 287 ? 11.019 -14.366 38.594 1.00 18.63 295 ILE A C 1
ATOM 2297 O O . ILE A 1 287 ? 12.137 -14.031 38.229 1.00 19.20 295 ILE A O 1
ATOM 2302 N N . ASP A 1 288 ? 10.454 -15.497 38.182 1.00 20.43 296 ASP A N 1
ATOM 2303 C CA . ASP A 1 288 ? 11.154 -16.383 37.244 1.00 21.96 296 ASP A CA 1
ATOM 2304 C C . ASP A 1 288 ? 11.606 -15.641 35.981 1.00 19.26 296 ASP A C 1
ATOM 2305 O O . ASP A 1 288 ? 12.750 -15.734 35.576 1.00 20.50 296 ASP A O 1
ATOM 2310 N N . TYR A 1 289 ? 10.695 -14.866 35.402 1.00 18.77 297 TYR A N 1
ATOM 2311 C CA . TYR A 1 289 ? 10.997 -14.157 34.166 1.00 18.21 297 TYR A CA 1
ATOM 2312 C C . TYR A 1 289 ? 11.949 -12.991 34.429 1.00 17.67 297 TYR A C 1
ATOM 2313 O O . TYR A 1 289 ? 12.878 -12.742 33.669 1.00 18.69 297 TYR A O 1
ATOM 2322 N N . HIS A 1 290 ? 11.720 -12.260 35.513 1.00 17.55 298 HIS A N 1
ATOM 2323 C CA . HIS A 1 290 ? 12.614 -11.166 35.850 1.00 17.05 298 HIS A CA 1
ATOM 2324 C C . HIS A 1 290 ? 14.060 -11.625 36.182 1.00 17.84 298 HIS A C 1
ATOM 2325 O O . HIS A 1 290 ? 15.024 -10.918 35.925 1.00 17.84 298 HIS A O 1
ATOM 2332 N N . LEU A 1 291 ? 14.214 -12.844 36.715 1.00 18.20 299 LEU A N 1
ATOM 2333 C CA . LEU A 1 291 ? 15.551 -13.362 36.997 1.00 19.50 299 LEU A CA 1
ATOM 2334 C C . LEU A 1 291 ? 16.306 -13.650 35.696 1.00 19.99 299 LEU A C 1
ATOM 2335 O O . LEU A 1 291 ? 17.510 -13.439 35.613 1.00 20.64 299 LEU A O 1
ATOM 2340 N N . LYS A 1 292 ? 15.567 -14.118 34.687 1.00 21.82 300 LYS A N 1
ATOM 2341 C CA . LYS A 1 292 ? 16.157 -14.389 33.377 1.00 22.92 300 LYS A CA 1
ATOM 2342 C C . LYS A 1 292 ? 16.613 -13.083 32.711 1.00 21.69 300 LYS A C 1
ATOM 2343 O O . LYS A 1 292 ? 17.730 -12.990 32.209 1.00 22.86 300 LYS A O 1
ATOM 2349 N N . HIS A 1 293 ? 15.794 -12.040 32.762 1.00 19.26 301 HIS A N 1
ATOM 2350 C CA . HIS A 1 293 ? 16.198 -10.764 32.234 1.00 19.94 301 HIS A CA 1
ATOM 2351 C C . HIS A 1 293 ? 17.412 -10.230 33.006 1.00 20.32 301 HIS A C 1
ATOM 2352 O O . HIS A 1 293 ? 18.316 -9.642 32.426 1.00 20.56 301 HIS A O 1
ATOM 2359 N N . LEU A 1 294 ? 17.397 -10.378 34.334 1.00 19.40 302 LEU A N 1
ATOM 2360 C CA . LEU A 1 294 ? 18.510 -9.886 35.126 1.00 20.76 302 LEU A CA 1
ATOM 2361 C C . LEU A 1 294 ? 19.822 -10.536 34.687 1.00 20.78 302 LEU A C 1
ATOM 2362 O O . LEU A 1 294 ? 20.807 -9.838 34.484 1.00 22.45 302 LEU A O 1
ATOM 2367 N N . ALA A 1 295 ? 19.808 -11.855 34.532 1.00 21.66 303 ALA A N 1
ATOM 2368 C CA . ALA A 1 295 ? 21.016 -12.597 34.143 1.00 23.40 303 ALA A CA 1
ATOM 2369 C C . ALA A 1 295 ? 21.567 -12.096 32.810 1.00 25.60 303 ALA A C 1
ATOM 2370 O O . ALA A 1 295 ? 22.784 -11.897 32.664 1.00 28.09 303 ALA A O 1
ATOM 2372 N N . ILE A 1 296 ? 20.682 -11.851 31.846 1.00 23.64 304 ILE A N 1
ATOM 2373 C CA . ILE A 1 296 ? 21.132 -11.401 30.540 1.00 23.72 304 ILE A CA 1
ATOM 2374 C C . ILE A 1 296 ? 21.613 -9.951 30.592 1.00 25.01 304 ILE A C 1
ATOM 2375 O O . ILE A 1 296 ? 22.624 -9.626 29.991 1.00 26.94 304 ILE A O 1
ATOM 2380 N N . ALA A 1 297 ? 20.895 -9.082 31.319 1.00 24.50 305 ALA A N 1
ATOM 2381 C CA . ALA A 1 297 ? 21.307 -7.685 31.443 1.00 24.86 305 ALA A CA 1
ATOM 2382 C C . ALA A 1 297 ? 22.723 -7.582 32.069 1.00 27.55 305 ALA A C 1
ATOM 2383 O O . ALA A 1 297 ? 23.539 -6.704 31.677 1.00 28.46 305 ALA A O 1
ATOM 2385 N N . GLN A 1 298 ? 23.007 -8.476 33.013 1.00 27.39 306 GLN A N 1
ATOM 2386 C CA . GLN A 1 298 ? 24.351 -8.566 33.614 1.00 29.07 306 GLN A CA 1
ATOM 2387 C C . GLN A 1 298 ? 25.375 -9.036 32.575 1.00 31.67 306 GLN A C 1
ATOM 2388 O O . GLN A 1 298 ? 26.423 -8.416 32.410 1.00 33.13 306 GLN A O 1
ATOM 2394 N N . GLU A 1 299 ? 25.047 -10.120 31.876 1.00 33.39 307 GLU A N 1
ATOM 2395 C CA . GLU A 1 299 ? 25.897 -10.654 30.801 1.00 37.58 307 GLU A CA 1
ATOM 2396 C C . GLU A 1 299 ? 26.252 -9.564 29.790 1.00 37.27 307 GLU A C 1
ATOM 2397 O O . GLU A 1 299 ? 27.390 -9.478 29.359 1.00 43.54 307 GLU A O 1
ATOM 2403 N N . LEU A 1 300 ? 25.289 -8.721 29.436 1.00 36.22 308 LEU A N 1
ATOM 2404 C CA . LEU A 1 300 ? 25.492 -7.670 28.430 1.00 34.91 308 LEU A CA 1
ATOM 2405 C C . LEU A 1 300 ? 25.993 -6.346 28.994 1.00 37.65 308 LEU A C 1
ATOM 2406 O O . LEU A 1 300 ? 26.056 -5.351 28.266 1.00 38.24 308 LEU A O 1
ATOM 2411 N N . ASN A 1 301 ? 26.315 -6.314 30.287 1.00 39.47 309 ASN A N 1
ATOM 2412 C CA . ASN A 1 301 ? 26.714 -5.060 30.964 1.00 42.07 309 ASN A CA 1
ATOM 2413 C C . ASN A 1 301 ? 25.747 -3.875 30.785 1.00 38.93 309 ASN A C 1
ATOM 2414 O O . ASN A 1 301 ? 26.164 -2.732 30.651 1.00 37.99 309 ASN A O 1
ATOM 2419 N N . ASP A 1 302 ? 24.449 -4.164 30.836 1.00 34.37 310 ASP A N 1
ATOM 2420 C CA . ASP A 1 302 ? 23.411 -3.155 30.716 1.00 31.70 310 ASP A CA 1
ATOM 2421 C C . ASP A 1 302 ? 23.013 -2.777 32.139 1.00 34.11 310 ASP A C 1
ATOM 2422 O O . ASP A 1 302 ? 22.204 -3.455 32.758 1.00 31.21 310 ASP A O 1
ATOM 2427 N N . ARG A 1 303 ? 23.608 -1.712 32.668 1.00 34.81 311 ARG A N 1
ATOM 2428 C CA . ARG A 1 303 ? 23.413 -1.378 34.072 1.00 36.55 311 ARG A CA 1
ATOM 2429 C C . ARG A 1 303 ? 22.033 -0.794 34.328 1.00 34.61 311 ARG A C 1
ATOM 2430 O O . ARG A 1 303 ? 21.441 -1.078 35.376 1.00 31.76 311 ARG A O 1
ATOM 2438 N N . ILE A 1 304 ? 21.497 -0.018 33.379 1.00 32.63 312 ILE A N 1
ATOM 2439 C CA . ILE A 1 304 ? 20.133 0.503 33.491 1.00 32.72 312 ILE A CA 1
ATOM 2440 C C . ILE A 1 304 ? 19.146 -0.666 33.567 1.00 32.86 312 ILE A C 1
ATOM 2441 O O . ILE A 1 304 ? 18.293 -0.714 34.446 1.00 28.73 312 ILE A O 1
ATOM 2446 N N . GLY A 1 305 ? 19.273 -1.598 32.632 1.00 28.07 313 GLY A N 1
ATOM 2447 C CA . GLY A 1 305 ? 18.485 -2.831 32.661 1.00 26.73 313 GLY A CA 1
ATOM 2448 C C . GLY A 1 305 ? 18.630 -3.604 33.960 1.00 25.21 313 GLY A C 1
ATOM 2449 O O . GLY A 1 305 ? 17.629 -4.062 34.506 1.00 25.06 313 GLY A O 1
ATOM 2450 N N . GLU A 1 306 ? 19.864 -3.775 34.441 1.00 24.90 314 GLU A N 1
ATOM 2451 C CA . GLU A 1 306 ? 20.097 -4.443 35.732 1.00 25.16 314 GLU A CA 1
ATOM 2452 C C . GLU A 1 306 ? 19.373 -3.704 36.866 1.00 23.39 314 GLU A C 1
ATOM 2453 O O . GLU A 1 306 ? 18.757 -4.330 37.719 1.00 23.93 314 GLU A O 1
ATOM 2459 N N . GLY A 1 307 ? 19.418 -2.386 36.862 1.00 24.29 315 GLY A N 1
ATOM 2460 C CA . GLY A 1 307 ? 18.705 -1.632 37.888 1.00 22.48 315 GLY A CA 1
ATOM 2461 C C . GLY A 1 307 ? 17.200 -1.832 37.869 1.00 23.04 315 GLY A C 1
ATOM 2462 O O . GLY A 1 307 ? 16.571 -1.962 38.926 1.00 22.60 315 GLY A O 1
ATOM 2463 N N A ARG A 1 308 ? 16.618 -1.849 36.676 0.50 22.55 316 ARG A N 1
ATOM 2464 N N B ARG A 1 308 ? 16.605 -1.831 36.675 0.50 22.75 316 ARG A N 1
ATOM 2465 C CA A ARG A 1 308 ? 15.189 -1.995 36.524 0.50 22.42 316 ARG A CA 1
ATOM 2466 C CA B ARG A 1 308 ? 15.165 -1.995 36.538 0.50 22.79 316 ARG A CA 1
ATOM 2467 C C A ARG A 1 308 ? 14.769 -3.401 36.939 0.50 21.18 316 ARG A C 1
ATOM 2468 C C B ARG A 1 308 ? 14.766 -3.405 36.950 0.50 21.37 316 ARG A C 1
ATOM 2469 O O A ARG A 1 308 ? 13.700 -3.587 37.511 0.50 20.77 316 ARG A O 1
ATOM 2470 O O B ARG A 1 308 ? 13.703 -3.602 37.527 0.50 21.09 316 ARG A O 1
ATOM 2485 N N . ALA A 1 309 ? 15.621 -4.371 36.632 1.00 20.75 317 ALA A N 1
ATOM 2486 C CA . ALA A 1 309 ? 15.443 -5.767 37.080 1.00 19.48 317 ALA A CA 1
ATOM 2487 C C . ALA A 1 309 ? 15.415 -5.838 38.601 1.00 19.76 317 ALA A C 1
ATOM 2488 O O . ALA A 1 309 ? 14.540 -6.485 39.189 1.00 19.23 317 ALA A O 1
ATOM 2490 N N . CYS A 1 310 ? 16.379 -5.171 39.250 1.00 20.43 318 CYS A N 1
ATOM 2491 C CA . CYS A 1 310 ? 16.447 -5.226 40.731 1.00 19.87 318 CYS A CA 1
ATOM 2492 C C . CYS A 1 310 ? 15.180 -4.604 41.354 1.00 19.55 318 CYS A C 1
ATOM 2493 O O . CYS A 1 310 ? 14.614 -5.135 42.342 1.00 18.76 318 CYS A O 1
ATOM 2496 N N . TRP A 1 311 ? 14.705 -3.505 40.784 1.00 19.73 319 TRP A N 1
ATOM 2497 C CA . TRP A 1 311 ? 13.452 -2.907 41.249 1.00 20.04 319 TRP A CA 1
ATOM 2498 C C . TRP A 1 311 ? 12.283 -3.860 41.069 1.00 20.82 319 TRP A C 1
ATOM 2499 O O . TRP A 1 311 ? 11.505 -4.094 41.986 1.00 18.37 319 TRP A O 1
ATOM 2510 N N . SER A 1 312 ? 12.186 -4.467 39.886 1.00 19.15 320 SER A N 1
ATOM 2511 C CA . SER A 1 312 ? 11.075 -5.337 39.606 1.00 18.31 320 SER A CA 1
ATOM 2512 C C . SER A 1 312 ? 11.095 -6.598 40.497 1.00 16.77 320 SER A C 1
ATOM 2513 O O . SER A 1 312 ? 10.071 -7.005 41.001 1.00 17.09 320 SER A O 1
ATOM 2516 N N . LEU A 1 313 ? 12.278 -7.138 40.709 1.00 17.40 321 LEU A N 1
ATOM 2517 C CA . LEU A 1 313 ? 12.441 -8.308 41.571 1.00 16.52 321 LEU A CA 1
ATOM 2518 C C . LEU A 1 313 ? 12.136 -7.972 43.019 1.00 17.67 321 LEU A C 1
ATOM 2519 O O . LEU A 1 313 ? 11.406 -8.687 43.692 1.00 17.36 321 LEU A O 1
ATOM 2524 N N . GLY A 1 314 ? 12.635 -6.847 43.488 1.00 17.47 322 GLY A N 1
ATOM 2525 C CA . GLY A 1 314 ? 12.328 -6.447 44.869 1.00 16.67 322 GLY A CA 1
ATOM 2526 C C . GLY A 1 314 ? 10.857 -6.262 45.122 1.00 18.01 322 GLY A C 1
ATOM 2527 O O . GLY A 1 314 ? 10.348 -6.669 46.169 1.00 18.05 322 GLY A O 1
ATOM 2528 N N . ASN A 1 315 ? 10.167 -5.644 44.160 1.00 18.31 323 ASN A N 1
ATOM 2529 C CA A ASN A 1 315 ? 8.728 -5.438 44.269 0.50 18.16 323 ASN A CA 1
ATOM 2530 C CA B ASN A 1 315 ? 8.745 -5.428 44.244 0.50 19.71 323 ASN A CA 1
ATOM 2531 C C . ASN A 1 315 ? 8.006 -6.770 44.342 1.00 18.57 323 ASN A C 1
ATOM 2532 O O . ASN A 1 315 ? 7.127 -6.959 45.197 1.00 18.62 323 ASN A O 1
ATOM 2541 N N . ALA A 1 316 ? 8.379 -7.707 43.469 1.00 17.54 324 ALA A N 1
ATOM 2542 C CA . ALA A 1 316 ? 7.715 -9.012 43.434 1.00 17.64 324 ALA A CA 1
ATOM 2543 C C . ALA A 1 316 ? 7.997 -9.845 44.690 1.00 17.28 324 ALA A C 1
ATOM 2544 O O . ALA A 1 316 ? 7.079 -10.410 45.276 1.00 18.25 324 ALA A O 1
ATOM 2546 N N . TYR A 1 317 ? 9.247 -9.913 45.119 1.00 16.78 325 TYR A N 1
ATOM 2547 C CA . TYR A 1 317 ? 9.583 -10.613 46.358 1.00 16.49 325 TYR A CA 1
ATOM 2548 C C . TYR A 1 317 ? 8.868 -9.996 47.547 1.00 18.07 325 TYR A C 1
ATOM 2549 O O . TYR A 1 317 ? 8.425 -10.710 48.452 1.00 17.51 325 TYR A O 1
ATOM 2558 N N . THR A 1 318 ? 8.737 -8.682 47.571 1.00 17.82 326 THR A N 1
ATOM 2559 C CA . THR A 1 318 ? 8.019 -8.029 48.672 1.00 19.09 326 THR A CA 1
ATOM 2560 C C . THR A 1 318 ? 6.572 -8.484 48.723 1.00 19.36 326 THR A C 1
ATOM 2561 O O . THR A 1 318 ? 6.049 -8.771 49.795 1.00 20.74 326 THR A O 1
ATOM 2565 N N . ALA A 1 319 ? 5.947 -8.615 47.556 1.00 19.14 327 ALA A N 1
ATOM 2566 C CA . ALA A 1 319 ? 4.546 -9.016 47.465 1.00 20.06 327 ALA A CA 1
ATOM 2567 C C . ALA A 1 319 ? 4.350 -10.411 48.041 1.00 21.57 327 ALA A C 1
ATOM 2568 O O . ALA A 1 319 ? 3.280 -10.735 48.569 1.00 24.28 327 ALA A O 1
ATOM 2570 N N . LEU A 1 320 ? 5.378 -11.239 47.952 1.00 20.68 328 LEU A N 1
ATOM 2571 C CA . LEU A 1 320 ? 5.328 -12.615 48.475 1.00 21.85 328 LEU A CA 1
ATOM 2572 C C . LEU A 1 320 ? 5.806 -12.715 49.914 1.00 21.39 328 LEU A C 1
ATOM 2573 O O . LEU A 1 320 ? 5.844 -13.808 50.473 1.00 23.36 328 LEU A O 1
ATOM 2578 N N . GLY A 1 321 ? 6.214 -11.595 50.508 1.00 18.96 329 GLY A N 1
ATOM 2579 C CA . GLY A 1 321 ? 6.767 -11.601 51.879 1.00 19.94 329 GLY A CA 1
ATOM 2580 C C . GLY A 1 321 ? 8.141 -12.212 52.007 1.00 20.81 329 GLY A C 1
ATOM 2581 O O . GLY A 1 321 ? 8.566 -12.601 53.106 1.00 21.76 329 GLY A O 1
ATOM 2582 N N . ASN A 1 322 ? 8.879 -12.276 50.897 1.00 18.53 330 ASN A N 1
ATOM 2583 C CA . ASN A 1 322 ? 10.249 -12.722 50.918 1.00 17.88 330 ASN A CA 1
ATOM 2584 C C . ASN A 1 322 ? 11.143 -11.510 51.099 1.00 18.16 330 ASN A C 1
ATOM 2585 O O . ASN A 1 322 ? 11.745 -11.008 50.138 1.00 18.76 330 ASN A O 1
ATOM 2590 N N . HIS A 1 323 ? 11.216 -11.007 52.323 1.00 18.61 331 HIS A N 1
ATOM 2591 C CA . HIS A 1 323 ? 11.971 -9.808 52.576 1.00 17.72 331 HIS A CA 1
ATOM 2592 C C . HIS A 1 323 ? 13.478 -10.004 52.445 1.00 16.68 331 HIS A C 1
ATOM 2593 O O . HIS A 1 323 ? 14.178 -9.074 52.095 1.00 17.28 331 HIS A O 1
ATOM 2600 N N . ASP A 1 324 ? 13.994 -11.230 52.647 1.00 16.76 332 ASP A N 1
ATOM 2601 C CA . ASP A 1 324 ? 15.416 -11.450 52.529 1.00 16.09 332 ASP A CA 1
ATOM 2602 C C . ASP A 1 324 ? 15.842 -11.174 51.073 1.00 16.03 332 ASP A C 1
ATOM 2603 O O . ASP A 1 324 ? 16.836 -10.478 50.810 1.00 16.64 332 ASP A O 1
ATOM 2608 N N . GLN A 1 325 ? 15.095 -11.731 50.123 1.00 16.66 333 GLN A N 1
ATOM 2609 C CA . GLN A 1 325 ? 15.415 -11.494 48.712 1.00 16.79 333 GLN A CA 1
ATOM 2610 C C . GLN A 1 325 ? 15.061 -10.085 48.311 1.00 15.45 333 GLN A C 1
ATOM 2611 O O . GLN A 1 325 ? 15.827 -9.446 47.591 1.00 16.10 333 GLN A O 1
ATOM 2617 N N . ALA A 1 326 ? 13.932 -9.561 48.786 1.00 15.80 334 ALA A N 1
ATOM 2618 C CA . ALA A 1 326 ? 13.556 -8.194 48.429 1.00 15.62 334 ALA A CA 1
ATOM 2619 C C . ALA A 1 326 ? 14.637 -7.232 48.843 1.00 15.25 334 ALA A C 1
ATOM 2620 O O . ALA A 1 326 ? 14.986 -6.323 48.086 1.00 17.04 334 ALA A O 1
ATOM 2622 N N . MET A 1 327 ? 15.216 -7.457 50.018 1.00 16.40 335 MET A N 1
ATOM 2623 C CA . MET A 1 327 ? 16.220 -6.531 50.537 1.00 16.58 335 MET A CA 1
ATOM 2624 C C . MET A 1 327 ? 17.584 -6.694 49.889 1.00 17.32 335 MET A C 1
ATOM 2625 O O . MET A 1 327 ? 18.338 -5.720 49.752 1.00 17.99 335 MET A O 1
ATOM 2630 N N . HIS A 1 328 ? 17.905 -7.915 49.464 1.00 16.91 336 HIS A N 1
ATOM 2631 C CA . HIS A 1 328 ? 19.044 -8.128 48.581 1.00 18.45 336 HIS A CA 1
ATOM 2632 C C . HIS A 1 328 ? 18.928 -7.241 47.356 1.00 18.42 336 HIS A C 1
ATOM 2633 O O . HIS A 1 328 ? 19.873 -6.539 46.986 1.00 18.65 336 HIS A O 1
ATOM 2640 N N . PHE A 1 329 ? 17.769 -7.253 46.713 1.00 17.48 337 PHE A N 1
ATOM 2641 C CA . PHE A 1 329 ? 17.613 -6.477 45.500 1.00 17.41 337 PHE A CA 1
ATOM 2642 C C . PHE A 1 329 ? 17.447 -4.982 45.776 1.00 18.30 337 PHE A C 1
ATOM 2643 O O . PHE A 1 329 ? 17.781 -4.165 44.912 1.00 18.54 337 PHE A O 1
ATOM 2651 N N . ALA A 1 330 ? 16.962 -4.608 46.965 1.00 17.18 338 ALA A N 1
ATOM 2652 C CA . ALA A 1 330 ? 16.928 -3.187 47.346 1.00 18.21 338 ALA A CA 1
ATOM 2653 C C . ALA A 1 330 ? 18.349 -2.634 47.395 1.00 20.47 338 ALA A C 1
ATOM 2654 O O . ALA A 1 330 ? 18.605 -1.522 46.907 1.00 21.92 338 ALA A O 1
ATOM 2656 N N . GLU A 1 331 ? 19.244 -3.396 47.998 1.00 21.18 339 GLU A N 1
ATOM 2657 C CA A GLU A 1 331 ? 20.644 -2.981 48.125 0.50 22.58 339 GLU A CA 1
ATOM 2658 C CA B GLU A 1 331 ? 20.634 -2.966 48.128 0.50 21.84 339 GLU A CA 1
ATOM 2659 C C . GLU A 1 331 ? 21.257 -2.778 46.755 1.00 23.48 339 GLU A C 1
ATOM 2660 O O . GLU A 1 331 ? 21.927 -1.777 46.510 1.00 23.42 339 GLU A O 1
ATOM 2671 N N . LYS A 1 332 ? 21.011 -3.730 45.859 1.00 22.57 340 LYS A N 1
ATOM 2672 C CA . LYS A 1 332 ? 21.586 -3.680 44.534 1.00 25.49 340 LYS A CA 1
ATOM 2673 C C . LYS A 1 332 ? 20.945 -2.582 43.725 1.00 25.26 340 LYS A C 1
ATOM 2674 O O . LYS A 1 332 ? 21.627 -1.900 42.947 1.00 26.18 340 LYS A O 1
ATOM 2680 N N . HIS A 1 333 ? 19.644 -2.350 43.926 1.00 21.58 341 HIS A N 1
ATOM 2681 C CA . HIS A 1 333 ? 18.982 -1.248 43.260 1.00 22.38 341 HIS A CA 1
ATOM 2682 C C . HIS A 1 333 ? 19.568 0.084 43.696 1.00 25.85 341 HIS A C 1
ATOM 2683 O O . HIS A 1 333 ? 19.864 0.933 42.850 1.00 28.60 341 HIS A O 1
ATOM 2690 N N . LEU A 1 334 ? 19.718 0.281 45.004 1.00 25.20 342 LEU A N 1
ATOM 2691 C CA . LEU A 1 334 ? 20.338 1.503 45.539 1.00 28.98 342 LEU A CA 1
ATOM 2692 C C . LEU A 1 334 ? 21.736 1.725 44.945 1.00 28.73 342 LEU A C 1
ATOM 2693 O O . LEU A 1 334 ? 22.047 2.830 44.490 1.00 31.10 342 LEU A O 1
ATOM 2698 N N . GLU A 1 335 ? 22.553 0.678 44.934 1.00 29.90 343 GLU A N 1
ATOM 2699 C CA . GLU A 1 335 ? 23.933 0.743 44.390 1.00 32.38 343 GLU A CA 1
ATOM 2700 C C . GLU A 1 335 ? 23.934 1.175 42.917 1.00 34.80 343 GLU A C 1
ATOM 2701 O O . GLU A 1 335 ? 24.652 2.107 42.517 1.00 33.61 343 GLU A O 1
ATOM 2707 N N . ILE A 1 336 ? 23.115 0.515 42.113 1.00 31.83 344 ILE A N 1
ATOM 2708 C CA . ILE A 1 336 ? 23.053 0.823 40.686 1.00 33.88 344 ILE A CA 1
ATOM 2709 C C . ILE A 1 336 ? 22.461 2.207 40.460 1.00 36.18 344 ILE A C 1
ATOM 2710 O O . ILE A 1 336 ? 22.909 2.951 39.573 1.00 36.76 344 ILE A O 1
ATOM 2715 N N . SER A 1 337 ? 21.467 2.558 41.266 1.00 37.00 345 SER A N 1
ATOM 2716 C CA . SER A 1 337 ? 20.809 3.843 41.165 1.00 39.76 345 SER A CA 1
ATOM 2717 C C . SER A 1 337 ? 21.792 4.999 41.408 1.00 43.14 345 SER A C 1
ATOM 2718 O O . SER A 1 337 ? 21.746 6.010 40.703 1.00 43.98 345 SER A O 1
ATOM 2721 N N . ARG A 1 338 ? 22.674 4.845 42.397 1.00 43.01 346 ARG A N 1
ATOM 2722 C CA . ARG A 1 338 ? 23.735 5.840 42.642 1.00 48.00 346 ARG A CA 1
ATOM 2723 C C . ARG A 1 338 ? 24.675 5.919 41.431 1.00 48.71 346 ARG A C 1
ATOM 2724 O O . ARG A 1 338 ? 24.985 7.011 40.954 1.00 47.10 346 ARG A O 1
ATOM 2732 N N . GLU A 1 339 ? 25.124 4.751 40.957 1.00 47.21 347 GLU A N 1
ATOM 2733 C CA . GLU A 1 339 ? 26.008 4.653 39.781 1.00 48.51 347 GLU A CA 1
ATOM 2734 C C . GLU A 1 339 ? 25.398 5.382 38.566 1.00 51.17 347 GLU A C 1
ATOM 2735 O O . GLU A 1 339 ? 26.062 6.199 37.920 1.00 46.72 347 GLU A O 1
ATOM 2741 N N . VAL A 1 340 ? 24.121 5.117 38.299 1.00 51.10 348 VAL A N 1
ATOM 2742 C CA . VAL A 1 340 ? 23.372 5.815 37.249 1.00 56.37 348 VAL A CA 1
ATOM 2743 C C . VAL A 1 340 ? 22.597 6.999 37.862 1.00 62.69 348 VAL A C 1
ATOM 2744 O O . VAL A 1 340 ? 21.411 7.209 37.567 1.00 68.31 348 VAL A O 1
ATOM 2748 N N . GLY A 1 341 ? 23.276 7.770 38.716 1.00 64.08 349 GLY A N 1
ATOM 2749 C CA . GLY A 1 341 ? 22.633 8.843 39.478 1.00 66.46 349 GLY A CA 1
ATOM 2750 C C . GLY A 1 341 ? 22.354 10.065 38.631 1.00 67.64 349 GLY A C 1
ATOM 2751 O O . GLY A 1 341 ? 23.223 10.530 37.895 1.00 69.33 349 GLY A O 1
ATOM 2752 N N . GLN B 2 16 ? 3.461 0.944 40.408 1.00 81.59 988 GLN B N 1
ATOM 2753 C CA . GLN B 2 16 ? 4.316 -0.190 40.879 1.00 81.57 988 GLN B CA 1
ATOM 2754 C C . GLN B 2 16 ? 5.327 -0.621 39.809 1.00 79.09 988 GLN B C 1
ATOM 2755 O O . GLN B 2 16 ? 6.495 -0.892 40.119 1.00 80.38 988 GLN B O 1
ATOM 2757 N N . LEU B 2 17 ? 4.873 -0.664 38.553 1.00 73.98 989 LEU B N 1
ATOM 2758 C CA . LEU B 2 17 ? 5.649 -1.255 37.450 1.00 67.89 989 LEU B CA 1
ATOM 2759 C C . LEU B 2 17 ? 6.523 -0.246 36.709 1.00 64.84 989 LEU B C 1
ATOM 2760 O O . LEU B 2 17 ? 6.111 0.888 36.462 1.00 65.05 989 LEU B O 1
ATOM 2765 N N . LEU B 2 18 ? 7.726 -0.680 36.339 1.00 58.01 990 LEU B N 1
ATOM 2766 C CA . LEU B 2 18 ? 8.534 0.037 35.365 1.00 55.78 990 LEU B CA 1
ATOM 2767 C C . LEU B 2 18 ? 8.371 -0.640 34.010 1.00 57.42 990 LEU B C 1
ATOM 2768 O O . LEU B 2 18 ? 9.001 -1.655 33.745 1.00 50.03 990 LEU B O 1
ATOM 2773 N N . HIS B 2 19 ? 7.499 -0.092 33.168 1.00 61.73 991 HIS B N 1
ATOM 2774 C CA . HIS B 2 19 ? 7.324 -0.605 31.807 1.00 68.33 991 HIS B CA 1
ATOM 2775 C C . HIS B 2 19 ? 8.536 -0.239 30.958 1.00 69.36 991 HIS B C 1
ATOM 2776 O O . HIS B 2 19 ? 9.113 0.841 31.123 1.00 71.51 991 HIS B O 1
ATOM 2783 N N . SER B 2 20 ? 8.932 -1.148 30.067 1.00 71.63 992 SER B N 1
ATOM 2784 C CA . SER B 2 20 ? 10.051 -0.893 29.152 1.00 72.26 992 SER B CA 1
ATOM 2785 C C . SER B 2 20 ? 9.562 -0.185 27.886 1.00 70.71 992 SER B C 1
ATOM 2786 O O . SER B 2 20 ? 8.386 -0.291 27.514 1.00 64.99 992 SER B O 1
ATOM 2789 N N . ASP B 2 21 ? 10.477 0.530 27.229 1.00 69.99 993 ASP B N 1
ATOM 2790 C CA . ASP B 2 21 ? 10.147 1.335 26.047 1.00 70.40 993 ASP B CA 1
ATOM 2791 C C . ASP B 2 21 ? 10.373 0.575 24.744 1.00 66.35 993 ASP B C 1
ATOM 2792 O O . ASP B 2 21 ? 10.471 1.184 23.672 1.00 67.19 993 ASP B O 1
ATOM 2797 N N . HIS B 2 22 ? 10.424 -0.751 24.824 1.00 60.74 994 HIS B N 1
ATOM 2798 C CA . HIS B 2 22 ? 10.804 -1.548 23.666 1.00 56.20 994 HIS B CA 1
ATOM 2799 C C . HIS B 2 22 ? 9.631 -1.872 22.774 1.00 49.96 994 HIS B C 1
ATOM 2800 O O . HIS B 2 22 ? 8.591 -2.352 23.237 1.00 48.64 994 HIS B O 1
ATOM 2807 N N . MET B 2 23 ? 9.802 -1.600 21.484 1.00 40.03 995 MET B N 1
ATOM 2808 C CA . MET B 2 23 ? 8.984 -2.224 20.487 1.00 37.08 995 MET B CA 1
ATOM 2809 C C . MET B 2 23 ? 9.785 -2.516 19.229 1.00 32.64 995 MET B C 1
ATOM 2810 O O . MET B 2 23 ? 10.854 -1.963 19.000 1.00 32.93 995 MET B O 1
ATOM 2815 N N . GLU B 2 24 ? 9.226 -3.391 18.418 1.00 27.79 996 GLU B N 1
ATOM 2816 C CA . GLU B 2 24 ? 9.966 -4.016 17.342 1.00 28.28 996 GLU B CA 1
ATOM 2817 C C . GLU B 2 24 ? 9.520 -3.358 16.027 1.00 23.13 996 GLU B C 1
ATOM 2818 O O . GLU B 2 24 ? 8.462 -3.705 15.499 1.00 22.01 996 GLU B O 1
ATOM 2824 N N . MET B 2 25 ? 10.340 -2.436 15.507 1.00 22.46 997 MET B N 1
ATOM 2825 C CA . MET B 2 25 ? 10.052 -1.778 14.223 1.00 21.99 997 MET B CA 1
ATOM 2826 C C . MET B 2 25 ? 10.557 -2.604 13.055 1.00 19.86 997 MET B C 1
ATOM 2827 O O . MET B 2 25 ? 11.316 -3.547 13.222 1.00 19.36 997 MET B O 1
ATOM 2832 N N . GLU B 2 26 ? 10.067 -2.280 11.867 1.00 18.64 998 GLU B N 1
ATOM 2833 C CA . GLU B 2 26 ? 10.310 -3.103 10.672 1.00 18.42 998 GLU B CA 1
ATOM 2834 C C . GLU B 2 26 ? 11.611 -2.675 10.017 1.00 19.39 998 GLU B C 1
ATOM 2835 O O . GLU B 2 26 ? 12.142 -1.618 10.334 1.00 20.64 998 GLU B O 1
ATOM 2841 N N . PRO B 2 27 ? 12.132 -3.518 9.108 1.00 20.30 999 PRO B N 1
ATOM 2842 C CA . PRO B 2 27 ? 13.376 -3.162 8.470 1.00 21.63 999 PRO B CA 1
ATOM 2843 C C . PRO B 2 27 ? 13.268 -1.880 7.696 1.00 23.71 999 PRO B C 1
ATOM 2844 O O . PRO B 2 27 ? 12.208 -1.602 7.073 1.00 21.20 999 PRO B O 1
ATOM 2848 N N . GLU B 2 28 ? 14.373 -1.162 7.687 1.00 22.49 1000 GLU B N 1
ATOM 2849 C CA . GLU B 2 28 ? 14.527 0.088 6.949 1.00 24.13 1000 GLU B CA 1
ATOM 2850 C C . GLU B 2 28 ? 15.262 -0.196 5.661 1.00 22.43 1000 GLU B C 1
ATOM 2851 O O . GLU B 2 28 ? 15.894 -1.253 5.498 1.00 24.15 1000 GLU B O 1
ATOM 2857 N N . THR B 2 29 ? 15.120 0.728 4.710 1.00 20.59 1001 THR B N 1
ATOM 2858 C CA . THR B 2 29 ? 15.667 0.551 3.403 1.00 20.48 1001 THR B CA 1
ATOM 2859 C C . THR B 2 29 ? 16.713 1.617 3.135 1.00 17.67 1001 THR B C 1
ATOM 2860 O O . THR B 2 29 ? 16.760 2.673 3.792 1.00 18.34 1001 THR B O 1
ATOM 2864 N N . MET B 2 30 ? 17.554 1.323 2.178 1.00 16.81 1002 MET B N 1
ATOM 2865 C CA . MET B 2 30 ? 18.253 2.372 1.418 1.00 16.32 1002 MET B CA 1
ATOM 2866 C C . MET B 2 30 ? 18.029 2.122 -0.066 1.00 15.71 1002 MET B C 1
ATOM 2867 O O . MET B 2 30 ? 17.609 1.036 -0.479 1.00 17.91 1002 MET B O 1
ATOM 2872 N N . GLU B 2 31 ? 18.273 3.154 -0.883 1.00 14.65 1003 GLU B N 1
ATOM 2873 C CA . GLU B 2 31 ? 18.243 3.018 -2.320 1.00 15.23 1003 GLU B CA 1
ATOM 2874 C C . GLU B 2 31 ? 19.612 2.570 -2.830 1.00 14.53 1003 GLU B C 1
ATOM 2875 O O . GLU B 2 31 ? 20.642 3.018 -2.350 1.00 14.62 1003 GLU B O 1
ATOM 2881 N N . THR B 2 32 ? 19.593 1.668 -3.816 1.00 14.99 1004 THR B N 1
ATOM 2882 C CA A THR B 2 32 ? 20.807 1.050 -4.258 0.50 15.10 1004 THR B CA 1
ATOM 2883 C CA B THR B 2 32 ? 20.765 0.947 -4.323 0.50 15.50 1004 THR B CA 1
ATOM 2884 C C . THR B 2 32 ? 21.088 1.346 -5.744 1.00 14.93 1004 THR B C 1
ATOM 2885 O O . THR B 2 32 ? 20.182 1.410 -6.597 1.00 15.70 1004 THR B O 1
ATOM 2892 N N . LYS B 2 33 ? 22.367 1.542 -6.021 1.00 14.19 1005 LYS B N 1
ATOM 2893 C CA . LYS B 2 33 ? 22.889 1.668 -7.357 1.00 14.50 1005 LYS B CA 1
ATOM 2894 C C . LYS B 2 33 ? 23.958 0.591 -7.542 1.00 14.39 1005 LYS B C 1
ATOM 2895 O O . LYS B 2 33 ? 24.483 0.024 -6.585 1.00 17.00 1005 LYS B O 1
ATOM 2901 N N . SER B 2 34 ? 24.250 0.261 -8.782 1.00 14.46 1006 SER B N 1
ATOM 2902 C CA . SER B 2 34 ? 25.262 -0.744 -9.071 1.00 14.99 1006 SER B CA 1
ATOM 2903 C C . SER B 2 34 ? 26.003 -0.343 -10.343 1.00 14.80 1006 SER B C 1
ATOM 2904 O O . SER B 2 34 ? 25.413 0.203 -11.280 1.00 14.94 1006 SER B O 1
ATOM 2907 N N . VAL B 2 35 ? 27.310 -0.610 -10.380 1.00 14.77 1007 VAL B N 1
ATOM 2908 C CA . VAL B 2 35 ? 28.059 -0.426 -11.609 1.00 15.52 1007 VAL B CA 1
ATOM 2909 C C . VAL B 2 35 ? 27.625 -1.412 -12.722 1.00 14.98 1007 VAL B C 1
ATOM 2910 O O . VAL B 2 35 ? 27.915 -1.195 -13.883 1.00 15.30 1007 VAL B O 1
ATOM 2914 N N . THR B 2 36 ? 26.856 -2.439 -12.364 1.00 15.36 1008 THR B N 1
ATOM 2915 C CA . THR B 2 36 ? 26.309 -3.350 -13.361 1.00 15.38 1008 THR B CA 1
ATOM 2916 C C . THR B 2 36 ? 25.242 -2.697 -14.231 1.00 16.58 1008 THR B C 1
ATOM 2917 O O . THR B 2 36 ? 24.813 -3.283 -15.228 1.00 17.70 1008 THR B O 1
ATOM 2921 N N . ASP B 2 37 ? 24.825 -1.482 -13.884 1.00 16.44 1009 ASP B N 1
ATOM 2922 C CA . ASP B 2 37 ? 23.918 -0.736 -14.726 1.00 17.58 1009 ASP B CA 1
ATOM 2923 C C . ASP B 2 37 ? 24.614 0.103 -15.806 1.00 19.05 1009 ASP B C 1
ATOM 2924 O O . ASP B 2 37 ? 23.997 0.982 -16.416 1.00 19.77 1009 ASP B O 1
ATOM 2929 N N . TYR B 2 38 ? 25.861 -0.244 -16.096 1.00 18.02 1010 TYR B N 1
ATOM 2930 C CA . TYR B 2 38 ? 26.635 0.362 -17.165 1.00 17.90 1010 TYR B CA 1
ATOM 2931 C C . TYR B 2 38 ? 25.890 0.560 -18.469 1.00 21.22 1010 TYR B C 1
ATOM 2932 O O . TYR B 2 38 ? 26.024 1.618 -19.088 1.00 22.73 1010 TYR B O 1
ATOM 2941 N N . PHE B 2 39 ? 25.135 -0.432 -18.898 1.00 21.78 1011 PHE B N 1
ATOM 2942 C CA . PHE B 2 39 ? 24.492 -0.373 -20.228 1.00 23.66 1011 PHE B CA 1
ATOM 2943 C C . PHE B 2 39 ? 23.147 0.356 -20.227 1.00 29.25 1011 PHE B C 1
ATOM 2944 O O . PHE B 2 39 ? 22.504 0.441 -21.269 1.00 33.23 1011 PHE B O 1
ATOM 2952 N N . SER B 2 40 ? 22.747 0.928 -19.085 1.00 29.53 1012 SER B N 1
ATOM 2953 C CA . SER B 2 40 ? 21.460 1.674 -18.991 1.00 33.32 1012 SER B CA 1
ATOM 2954 C C . SER B 2 40 ? 21.519 2.991 -19.762 1.00 35.72 1012 SER B C 1
ATOM 2955 O O . SER B 2 40 ? 22.586 3.601 -19.867 1.00 39.00 1012 SER B O 1
ATOM 2958 N N . LYS B 2 41 ? 20.368 3.441 -20.278 1.00 40.28 1013 LYS B N 1
ATOM 2959 C CA . LYS B 2 41 ? 20.277 4.729 -21.008 1.00 44.37 1013 LYS B CA 1
ATOM 2960 C C . LYS B 2 41 ? 19.772 5.841 -20.098 1.00 46.39 1013 LYS B C 1
ATOM 2961 O O . LYS B 2 41 ? 18.829 5.636 -19.331 1.00 52.06 1013 LYS B O 1
#